Protein 7RB4 (pdb70)

Structure (mmCIF, N/CA/C/O backbone):
data_7RB4
#
_entry.id   7RB4
#
_cell.length_a   77.653
_cell.length_b   82.456
_cell.length_c   91.815
_cell.angle_alpha   90.000
_cell.angle_beta   90.000
_cell.angle_gamma   90.000
#
_symmetry.space_group_name_H-M   'P 21 21 21'
#
loop_
_entity.id
_entity.type
_entity.pdbx_description
1 polymer 'Diphtheria toxin, C domain'
2 non-polymer 'IODIDE ION'
3 water water
#
loop_
_atom_site.group_PDB
_atom_site.id
_atom_site.type_symbol
_atom_site.label_atom_id
_atom_site.label_alt_id
_atom_site.label_comp_id
_atom_site.label_asym_id
_atom_site.label_entity_id
_atom_site.label_seq_id
_atom_site.pdbx_PDB_ins_code
_atom_site.Cartn_x
_atom_site.Cartn_y
_atom_site.Cartn_z
_atom_site.occupancy
_atom_site.B_iso_or_equiv
_atom_site.auth_seq_id
_atom_site.auth_comp_id
_atom_site.auth_asym_id
_atom_site.auth_atom_id
_atom_site.pdbx_PDB_model_num
ATOM 1 N N . ASN A 1 4 ? 30.72750 -1.49742 58.62842 1.000 87.03942 4 ASN A N 1
ATOM 2 C CA . ASN A 1 4 ? 30.19513 -1.81795 57.30865 1.000 87.14008 4 ASN A CA 1
ATOM 3 C C . ASN A 1 4 ? 29.51689 -0.60097 56.69027 1.000 86.59923 4 ASN A C 1
ATOM 4 O O . ASN A 1 4 ? 30.02296 -0.01612 55.73184 1.000 86.90349 4 ASN A O 1
ATOM 6 N N . GLU A 1 5 ? 28.36455 -0.22819 57.24117 1.000 71.43860 5 GLU A N 1
ATOM 7 C CA . GLU A 1 5 ? 27.67185 0.97393 56.79724 1.000 70.79839 5 GLU A CA 1
ATOM 8 C C . GLU A 1 5 ? 28.49164 2.19838 57.18731 1.000 69.59587 5 GLU A C 1
ATOM 9 O O . GLU A 1 5 ? 28.77936 2.40841 58.37057 1.000 69.86745 5 GLU A O 1
ATOM 15 N N . SER A 1 6 ? 28.87130 3.00551 56.19635 1.000 49.04115 6 SER A N 1
ATOM 16 C CA . SER A 1 6 ? 29.74753 4.14796 56.43581 1.000 47.74544 6 SER A CA 1
ATOM 17 C C . SER A 1 6 ? 29.04554 5.23941 57.23627 1.000 46.54321 6 SER A C 1
ATOM 18 O O . SER A 1 6 ? 28.86057 6.35830 56.74590 1.000 45.72109 6 SER A O 1
ATOM 21 N N . ILE A 1 7 ? 28.65716 4.92150 58.46990 1.000 36.50255 7 ILE A N 1
ATOM 22 C CA . ILE A 1 7 ? 28.00668 5.85979 59.37616 1.000 35.45218 7 ILE A CA 1
ATOM 23 C C . ILE A 1 7 ? 28.68577 5.74951 60.73336 1.000 35.53472 7 ILE A C 1
ATOM 24 O O . ILE A 1 7 ? 28.84588 4.64393 61.26275 1.000 36.04806 7 ILE A O 1
ATOM 29 N N . VAL A 1 8 ? 29.08763 6.88598 61.29109 1.000 41.02271 8 VAL A N 1
ATOM 30 C CA . VAL A 1 8 ? 29.70670 6.92597 62.61132 1.000 41.18962 8 VAL A CA 1
ATOM 31 C C . VAL A 1 8 ? 28.61531 7.17790 63.64349 1.000 41.04621 8 VAL A C 1
ATOM 32 O O . VAL A 1 8 ? 27.87566 8.16293 63.54989 1.000 40.21671 8 VAL A O 1
ATOM 36 N N . VAL A 1 9 ? 28.51676 6.28917 64.62865 1.000 43.30495 9 VAL A N 1
ATOM 37 C CA . VAL A 1 9 ? 27.47512 6.33599 65.64700 1.000 43.21425 9 VAL A CA 1
ATOM 38 C C . VAL A 1 9 ? 28.13403 6.52927 67.00542 1.000 43.36638 9 VAL A C 1
ATOM 39 O O . VAL A 1 9 ? 29.07728 5.80860 67.35191 1.000 43.78625 9 VAL A O 1
ATOM 43 N N . GLU A 1 10 ? 27.63337 7.49426 67.77389 1.000 46.09967 10 GLU A N 1
ATOM 44 C CA . GLU A 1 10 ? 28.18213 7.79999 69.08790 1.000 46.32678 10 GLU A CA 1
ATOM 45 C C . GLU A 1 10 ? 27.04968 8.05775 70.06875 1.000 45.57025 10 GLU A C 1
ATOM 46 O O . GLU A 1 10 ? 26.12617 8.82012 69.76800 1.000 44.82103 10 GLU A O 1
ATOM 52 N N . ILE A 1 11 ? 27.12470 7.42254 71.23468 1.000 34.52678 11 ILE A N 1
ATOM 53 C CA . ILE A 1 11 ? 26.20597 7.71718 72.32901 1.000 34.45432 11 ILE A CA 1
ATOM 54 C C . ILE A 1 11 ? 26.72396 8.93729 73.07780 1.000 34.15522 11 ILE A C 1
ATOM 55 O O . ILE A 1 11 ? 27.87722 8.96372 73.52385 1.000 34.19380 11 ILE A O 1
ATOM 60 N N . VAL A 1 12 ? 25.87637 9.95299 73.21358 1.000 34.43740 12 VAL A N 1
ATOM 61 C CA . VAL A 1 12 ? 26.26405 11.24324 73.77207 1.000 34.22973 12 VAL A CA 1
ATOM 62 C C . VAL A 1 12 ? 25.62076 11.40145 75.14204 1.000 34.68726 12 VAL A C 1
ATOM 63 O O . VAL A 1 12 ? 24.42154 11.14560 75.30622 1.000 34.72450 12 VAL A O 1
ATOM 67 N N . LYS A 1 13 ? 26.41799 11.81894 76.12270 1.000 37.18946 13 LYS A N 1
ATOM 68 C CA . LYS A 1 13 ? 25.91758 12.20998 77.43392 1.000 37.53519 13 LYS A CA 1
ATOM 69 C C . LYS A 1 13 ? 25.82538 13.73002 77.47542 1.000 37.41955 13 LYS A C 1
ATOM 70 O O . LYS A 1 13 ? 26.84578 14.42048 77.37895 1.000 37.31331 13 LYS A O 1
ATOM 76 N N . LEU A 1 14 ? 24.60853 14.24626 77.60851 1.000 41.83108 14 LEU A N 1
ATOM 77 C CA . LEU A 1 14 ? 24.39730 15.68413 77.57960 1.000 41.67515 14 LEU A CA 1
ATOM 78 C C . LEU A 1 14 ? 24.73707 16.31577 78.92302 1.000 42.60605 14 LEU A C 1
ATOM 79 O O . LEU A 1 14 ? 24.58026 15.70351 79.98357 1.000 43.18854 14 LEU A O 1
ATOM 84 N N . LYS A 1 15 ? 25.21729 17.55613 78.86393 1.000 59.57570 15 LYS A N 1
ATOM 85 C CA . LYS A 1 15 ? 25.38816 18.38322 80.05014 1.000 60.31973 15 LYS A CA 1
ATOM 86 C C . LYS A 1 15 ? 24.27541 19.40554 80.20940 1.000 60.12725 15 LYS A C 1
ATOM 87 O O . LYS A 1 15 ? 23.96560 19.80334 81.33689 1.000 60.49948 15 LYS A O 1
ATOM 93 N N . ASN A 1 16 ? 23.66845 19.82916 79.10468 1.000 54.56520 16 ASN A N 1
ATOM 94 C CA . ASN A 1 16 ? 22.52902 20.73538 79.11025 1.000 54.18400 16 ASN A CA 1
ATOM 95 C C . ASN A 1 16 ? 21.35193 20.00669 78.48049 1.000 53.25321 16 ASN A C 1
ATOM 96 O O . ASN A 1 16 ? 21.39519 19.66330 77.29467 1.000 53.16293 16 ASN A O 1
ATOM 101 N N . PHE A 1 17 ? 20.31085 19.76305 79.27069 1.000 30.63401 17 PHE A N 1
ATOM 102 C CA . PHE A 1 17 ? 19.13656 19.04977 78.78902 1.000 30.24033 17 PHE A CA 1
ATOM 103 C C . PHE A 1 17 ? 18.02868 19.97555 78.30734 1.000 29.36465 17 PHE A C 1
ATOM 104 O O . PHE A 1 17 ? 16.99787 19.48832 77.83239 1.000 28.91834 17 PHE A O 1
ATOM 112 N N . HIS A 1 18 ? 18.21213 21.28839 78.41122 1.000 28.37418 18 HIS A N 1
ATOM 113 C CA . HIS A 1 18 ? 17.23787 22.24770 77.90830 1.000 28.43209 18 HIS A CA 1
ATOM 114 C C . HIS A 1 18 ? 17.59526 22.62512 76.47554 1.000 28.12014 18 HIS A C 1
ATOM 115 O O . HIS A 1 18 ? 18.70193 23.10884 76.21274 1.000 27.85819 18 HIS A O 1
ATOM 122 N N . VAL A 1 19 ? 16.66228 22.39592 75.55258 1.000 22.55963 19 VAL A N 1
ATOM 123 C CA . VAL A 1 19 ? 16.83153 22.79862 74.16074 1.000 21.92638 19 VAL A CA 1
ATOM 124 C C . VAL A 1 19 ? 15.67525 23.71713 73.78842 1.000 21.72871 19 VAL A C 1
ATOM 125 O O . VAL A 1 19 ? 14.79181 23.97855 74.61241 1.000 21.65513 19 VAL A O 1
ATOM 129 N N . TYR A 1 20 ? 15.66755 24.21487 72.55285 1.000 23.85912 20 TYR A N 1
ATOM 130 C CA . TYR A 1 20 ? 14.77093 25.29426 72.16766 1.000 23.80514 20 TYR A CA 1
ATOM 131 C C . TYR A 1 20 ? 13.99394 24.92624 70.91156 1.000 23.96824 20 TYR A C 1
ATOM 132 O O . TYR A 1 20 ? 14.47571 24.18025 70.05495 1.000 23.98445 20 TYR A O 1
ATOM 141 N N . ARG A 1 21 ? 12.78214 25.46935 70.80983 1.000 31.42380 21 ARG A N 1
ATOM 142 C CA . ARG A 1 21 ? 11.84339 25.09482 69.75927 1.000 31.62415 21 ARG A CA 1
ATOM 143 C C . ARG A 1 21 ? 11.07722 26.32890 69.30884 1.000 30.99437 21 ARG A C 1
ATOM 144 O O . ARG A 1 21 ? 10.35059 26.93314 70.10308 1.000 31.30160 21 ARG A O 1
ATOM 152 N N . GLY A 1 22 ? 11.24064 26.70041 68.03980 1.000 25.45197 22 GLY A N 1
ATOM 153 C CA . GLY A 1 22 ? 10.46985 27.78396 67.45697 1.000 25.38920 22 GLY A CA 1
ATOM 154 C C . GLY A 1 22 ? 9.23645 27.22465 66.77913 1.000 25.85406 22 GLY A C 1
ATOM 155 O O . GLY A 1 22 ? 9.31197 26.21884 66.06915 1.000 26.11611 22 GLY A O 1
ATOM 156 N N . VAL A 1 23 ? 8.09515 27.86996 67.01293 1.000 24.89957 23 VAL A N 1
ATOM 157 C CA . VAL A 1 23 ? 6.81712 27.36766 66.52931 1.000 25.64710 23 VAL A CA 1
ATOM 158 C C . VAL A 1 23 ? 6.11283 28.45060 65.72342 1.000 25.31235 23 VAL A C 1
ATOM 159 O O . VAL A 1 23 ? 6.27635 29.65040 65.97077 1.000 24.56690 23 VAL A O 1
ATOM 163 N N . SER A 1 24 ? 5.32500 28.01100 64.74770 1.000 25.78936 24 SER A N 1
ATOM 164 C CA . SER A 1 24 ? 4.51371 28.89750 63.92993 1.000 25.97883 24 SER A CA 1
ATOM 165 C C . SER A 1 24 ? 3.30862 29.37843 64.73200 1.000 26.50930 24 SER A C 1
ATOM 166 O O . SER A 1 24 ? 3.01842 28.85429 65.80955 1.000 26.42188 24 SER A O 1
ATOM 169 N N . PRO A 1 25 ? 2.58983 30.39653 64.23910 1.000 26.52631 25 PRO A N 1
ATOM 170 C CA . PRO A 1 25 ? 1.41226 30.88102 64.98156 1.000 26.95367 25 PRO A CA 1
ATOM 171 C C . PRO A 1 25 ? 0.39698 29.80392 65.33263 1.000 27.67510 25 PRO A C 1
ATOM 172 O O . PRO A 1 25 ? -0.15038 29.82699 66.44160 1.000 27.79308 25 PRO A O 1
ATOM 176 N N . ILE A 1 26 ? 0.12909 28.85458 64.43216 1.000 32.24443 26 ILE A N 1
ATOM 177 C CA . ILE A 1 26 ? -0.89416 27.85717 64.72515 1.000 33.16218 26 ILE A CA 1
ATOM 178 C C . ILE A 1 26 ? -0.40958 26.82481 65.73578 1.000 33.16023 26 ILE A C 1
ATOM 179 O O . ILE A 1 26 ? -1.22938 26.11963 66.33489 1.000 33.89759 26 ILE A O 1
ATOM 184 N N . GLY A 1 27 ? 0.89886 26.71057 65.94173 1.000 34.75374 27 GLY A N 1
ATOM 185 C CA . GLY A 1 27 ? 1.44567 25.75327 66.87707 1.000 35.03104 27 GLY A CA 1
ATOM 186 C C . GLY A 1 27 ? 1.64224 26.25950 68.28570 1.000 35.24518 27 GLY A C 1
ATOM 187 O O . GLY A 1 27 ? 2.03307 25.48246 69.16295 1.000 35.44481 27 GLY A O 1
ATOM 188 N N . VAL A 1 28 ? 1.38081 27.54597 68.53283 1.000 29.28689 28 VAL A N 1
ATOM 189 C CA . VAL A 1 28 ? 1.58282 28.11521 69.86227 1.000 29.46149 28 VAL A CA 1
ATOM 190 C C . VAL A 1 28 ? 0.68244 27.43885 70.88611 1.000 30.88835 28 VAL A C 1
ATOM 191 O O . VAL A 1 28 ? 1.06925 27.26614 72.04899 1.000 31.20222 28 VAL A O 1
ATOM 195 N N . LYS A 1 29 ? -0.51820 27.02707 70.47287 1.000 43.37379 29 LYS A N 1
ATOM 196 C CA . LYS A 1 29 ? -1.46168 26.41146 71.39851 1.000 44.08685 29 LYS A CA 1
ATOM 197 C C . LYS A 1 29 ? -0.97501 25.06485 71.91776 1.000 44.01055 29 LYS A C 1
ATOM 198 O O . LYS A 1 29 ? -1.41778 24.62992 72.98613 1.000 44.81403 29 LYS A O 1
ATOM 204 N N . ASP A 1 30 ? -0.07408 24.39935 71.19477 1.000 34.19134 30 ASP A N 1
ATOM 205 C CA . ASP A 1 30 ? 0.39763 23.07843 71.59005 1.000 34.66577 30 ASP A CA 1
ATOM 206 C C . ASP A 1 30 ? 1.45902 23.11970 72.68108 1.000 34.70186 30 ASP A C 1
ATOM 207 O O . ASP A 1 30 ? 1.80754 22.06307 73.21917 1.000 34.93659 30 ASP A O 1
ATOM 212 N N . TYR A 1 31 ? 1.97972 24.29707 73.01730 1.000 33.16315 31 TYR A N 1
ATOM 213 C CA . TYR A 1 31 ? 3.08948 24.43567 73.95860 1.000 32.85147 31 TYR A CA 1
ATOM 214 C C . TYR A 1 31 ? 2.61770 25.26990 75.14506 1.000 33.36068 31 TYR A C 1
ATOM 215 O O . TYR A 1 31 ? 2.49878 26.49566 75.04659 1.000 33.07590 31 TYR A O 1
ATOM 224 N N . GLN A 1 32 ? 2.34548 24.59955 76.26150 1.000 36.38618 32 GLN A N 1
ATOM 225 C CA . GLN A 1 32 ? 1.97012 25.24808 77.50976 1.000 37.19749 32 GLN A CA 1
ATOM 226 C C . GLN A 1 32 ? 3.03081 24.94061 78.55610 1.000 37.12170 32 GLN A C 1
ATOM 227 O O . GLN A 1 32 ? 3.38525 23.77419 78.75923 1.000 37.10652 32 GLN A O 1
ATOM 229 N N . VAL A 1 33 ? 3.54021 25.98806 79.20982 1.000 34.70549 33 VAL A N 1
ATOM 230 C CA . VAL A 1 33 ? 4.58336 25.80766 80.21243 1.000 34.98350 33 VAL A CA 1
ATOM 231 C C . VAL A 1 33 ? 4.04346 24.97464 81.36429 1.000 35.53434 33 VAL A C 1
ATOM 232 O O . VAL A 1 33 ? 2.95904 25.24384 81.89597 1.000 35.84571 33 VAL A O 1
ATOM 236 N N . GLY A 1 34 ? 4.80083 23.95198 81.75414 1.000 49.68277 34 GLY A N 1
ATOM 237 C CA . GLY A 1 34 ? 4.38413 23.04759 82.80194 1.000 50.90529 34 GLY A CA 1
ATOM 238 C C . GLY A 1 34 ? 3.55712 21.87053 82.33754 1.000 51.50903 34 GLY A C 1
ATOM 239 O O . GLY A 1 34 ? 3.08682 21.09492 83.17985 1.000 52.42191 34 GLY A O 1
ATOM 240 N N . GLN A 1 35 ? 3.36173 21.71143 81.03205 1.000 44.73207 35 GLN A N 1
ATOM 241 C CA . GLN A 1 35 ? 2.59438 20.60933 80.47766 1.000 45.14821 35 GLN A CA 1
ATOM 242 C C . GLN A 1 35 ? 3.46691 19.77799 79.54839 1.000 44.69162 35 GLN A C 1
ATOM 243 O O . GLN A 1 35 ? 4.51934 20.22241 79.08103 1.000 43.71353 35 GLN A O 1
ATOM 249 N N . LYS A 1 36 ? 3.01727 18.55364 79.29352 1.000 55.25113 36 LYS A N 1
ATOM 250 C CA . LYS A 1 36 ? 3.67046 17.71810 78.30046 1.000 54.82564 36 LYS A CA 1
ATOM 251 C C . LYS A 1 36 ? 3.39370 18.25999 76.90268 1.000 54.27454 36 LYS A C 1
ATOM 252 O O . LYS A 1 36 ? 2.38914 18.93497 76.65937 1.000 54.27471 36 LYS A O 1
ATOM 254 N N . ILE A 1 37 ? 4.30698 17.96550 75.97827 1.000 44.53491 37 ILE A N 1
ATOM 255 C CA . ILE A 1 37 ? 4.17690 18.47194 74.61954 1.000 43.90645 37 ILE A CA 1
ATOM 256 C C . ILE A 1 37 ? 3.01792 17.77561 73.92046 1.000 43.95510 37 ILE A C 1
ATOM 257 O O . ILE A 1 37 ? 2.81299 16.56270 74.06673 1.000 44.75194 37 ILE A O 1
ATOM 262 N N . VAL A 1 38 ? 2.24023 18.54780 73.16825 1.000 30.34822 38 VAL A N 1
ATOM 263 C CA . VAL A 1 38 ? 1.12515 18.02599 72.38961 1.000 30.39175 38 VAL A CA 1
ATOM 264 C C . VAL A 1 38 ? 1.57390 17.87473 70.94462 1.000 29.61383 38 VAL A C 1
ATOM 265 O O . VAL A 1 38 ? 2.07635 18.82966 70.33824 1.000 28.33069 38 VAL A O 1
ATOM 269 N N . LYS A 1 39 ? 1.40618 16.67350 70.39781 1.000 30.57741 39 LYS A N 1
ATOM 270 C CA . LYS A 1 39 ? 1.67588 16.44038 68.98578 1.000 30.33507 39 LYS A CA 1
ATOM 271 C C . LYS A 1 39 ? 0.58709 17.09916 68.14788 1.000 30.44257 39 LYS A C 1
ATOM 272 O O . LYS A 1 39 ? -0.60341 16.83175 68.34520 1.000 31.14929 39 LYS A O 1
ATOM 278 N N . SER A 1 40 ? 0.99756 17.95879 67.21743 1.000 32.65399 40 SER A N 1
ATOM 279 C CA . SER A 1 40 ? 0.05105 18.73989 66.43091 1.000 32.63667 40 SER A CA 1
ATOM 280 C C . SER A 1 40 ? -0.91697 17.84208 65.67134 1.000 33.09948 40 SER A C 1
ATOM 281 O O . SER A 1 40 ? -0.50598 16.90860 64.97600 1.000 33.21603 40 SER A O 1
ATOM 284 N N . THR A 1 41 ? -2.20921 18.13011 65.81148 1.000 30.17186 41 THR A N 1
ATOM 285 C CA . THR A 1 41 ? -3.25131 17.48454 65.02654 1.000 30.49958 41 THR A CA 1
ATOM 286 C C . THR A 1 41 ? -3.76666 18.37257 63.90410 1.000 30.15593 41 THR A C 1
ATOM 287 O O . THR A 1 41 ? -4.65813 17.95437 63.15825 1.000 30.64729 41 THR A O 1
ATOM 291 N N . SER A 1 42 ? -3.22927 19.58099 63.76861 1.000 31.55339 42 SER A N 1
ATOM 292 C CA . SER A 1 42 ? -3.68793 20.51588 62.75487 1.000 31.43334 42 SER A CA 1
ATOM 293 C C . SER A 1 42 ? -3.13377 20.14553 61.38343 1.000 31.19002 42 SER A C 1
ATOM 294 O O . SER A 1 42 ? -2.03367 19.59862 61.25787 1.000 30.69506 42 SER A O 1
ATOM 297 N N . THR A 1 43 ? -3.91499 20.45139 60.34868 1.000 32.22677 43 THR A N 1
ATOM 298 C CA . THR A 1 43 ? -3.53449 20.20034 58.96677 1.000 32.02727 43 THR A CA 1
ATOM 299 C C . THR A 1 43 ? -3.80946 21.44280 58.13208 1.000 31.74327 43 THR A C 1
ATOM 300 O O . THR A 1 43 ? -4.67437 22.25590 58.46899 1.000 31.80107 43 THR A O 1
ATOM 304 N N . ASP A 1 44 ? -3.06793 21.58476 57.03613 1.000 32.56243 44 ASP A N 1
AT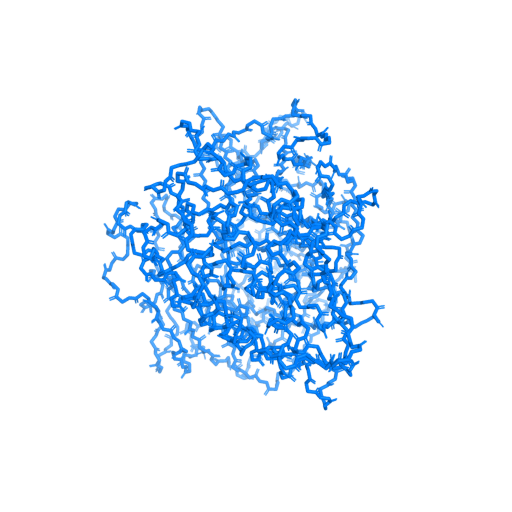OM 305 C CA . ASP A 1 44 ? -3.24628 22.73157 56.15541 1.000 32.61190 44 ASP A CA 1
ATOM 306 C C . ASP A 1 44 ? -4.40145 22.45836 55.18998 1.000 33.09788 44 ASP A C 1
ATOM 307 O O . ASP A 1 44 ? -5.16645 21.50238 55.34812 1.000 33.38529 44 ASP A O 1
ATOM 312 N N . GLU A 1 45 ? -4.53168 23.30378 54.16531 1.000 40.58470 45 GLU A N 1
ATOM 313 C CA . GLU A 1 45 ? -5.65598 23.18902 53.24184 1.000 41.44305 45 GLU A CA 1
ATOM 314 C C . GLU A 1 45 ? -5.58474 21.91637 52.40386 1.000 41.27594 45 GLU A C 1
ATOM 315 O O . GLU A 1 45 ? -6.62461 21.40224 51.97793 1.000 41.44313 45 GLU A O 1
ATOM 321 N N . HIS A 1 46 ? -4.38357 21.39395 52.16020 1.000 33.24423 46 HIS A N 1
ATOM 322 C CA . HIS A 1 46 ? -4.20751 20.17593 51.37968 1.000 33.48786 46 HIS A CA 1
ATOM 323 C C . HIS A 1 46 ? -4.34685 18.90949 52.21379 1.000 33.59488 46 HIS A C 1
ATOM 324 O O . HIS A 1 46 ? -4.32195 17.80987 51.65119 1.000 33.57922 46 HIS A O 1
ATOM 331 N N . GLY A 1 47 ? -4.49264 19.03424 53.53115 1.000 29.59110 47 GLY A N 1
ATOM 332 C CA . GLY A 1 47 ? -4.47847 17.89264 54.41763 1.000 29.94641 47 GLY A CA 1
ATOM 333 C C . GLY A 1 47 ? -3.11686 17.53827 54.97291 1.000 29.48270 47 GLY A C 1
ATOM 334 O O . GLY A 1 47 ? -3.01239 16.57659 55.74575 1.000 29.70586 47 GLY A O 1
ATOM 335 N N . ASN A 1 48 ? -2.07403 18.27981 54.60594 1.000 33.03876 48 ASN A N 1
ATOM 336 C CA . ASN A 1 48 ? -0.73821 18.00018 55.10838 1.000 32.67938 48 ASN A CA 1
ATOM 337 C C . ASN A 1 48 ? -0.61778 18.44428 56.56363 1.000 32.69562 48 ASN A C 1
ATOM 338 O O . ASN A 1 48 ? -1.20704 19.45606 56.95693 1.000 32.04775 48 ASN A O 1
ATOM 343 N N . PRO A 1 49 ? 0.13824 17.71718 57.38162 1.000 28.40295 49 PRO A N 1
ATOM 344 C CA . PRO A 1 49 ? 0.32238 18.13474 58.77323 1.000 28.05389 49 PRO A CA 1
ATOM 345 C C . PRO A 1 49 ? 1.21022 19.36418 58.86551 1.000 27.53906 49 PRO A C 1
ATOM 346 O O . PRO A 1 49 ? 2.08071 19.60115 58.02414 1.000 27.07068 49 PRO A O 1
ATOM 350 N N . VAL A 1 50 ? 0.97655 20.15534 59.90641 1.000 34.08852 50 VAL A N 1
ATOM 351 C CA . VAL A 1 50 ? 1.77135 21.34373 60.18537 1.000 33.78516 50 VAL A CA 1
ATOM 352 C C . VAL A 1 50 ? 2.38320 21.18034 61.56908 1.000 33.76164 50 VAL A C 1
ATOM 353 O O . VAL A 1 50 ? 1.66001 21.03033 62.56196 1.000 34.10728 50 VAL A O 1
ATOM 357 N N . GLY A 1 51 ? 3.71106 21.18622 61.63050 1.000 28.19442 51 GLY A N 1
ATOM 358 C CA . GLY A 1 51 ? 4.41440 21.07215 62.88906 1.000 28.05728 51 GLY A CA 1
ATOM 359 C C . GLY A 1 51 ? 4.87239 19.68056 63.26297 1.000 28.44291 51 GLY A C 1
ATOM 360 O O . GLY A 1 51 ? 5.36136 19.49296 64.38317 1.000 28.87541 51 GLY A O 1
ATOM 361 N N . LEU A 1 52 ? 4.73816 18.70019 62.37071 1.000 20.55610 52 LEU A N 1
ATOM 362 C CA . LEU A 1 52 ? 5.16554 17.33854 62.66809 1.000 21.02861 52 LEU A CA 1
ATOM 363 C C . LEU A 1 52 ? 6.60274 17.05356 62.24733 1.000 20.53230 52 LEU A C 1
ATOM 364 O O . LEU A 1 52 ? 7.05573 15.91304 62.38498 1.000 21.18888 52 LEU A O 1
ATOM 369 N N . GLY A 1 53 ? 7.32901 18.05170 61.74329 1.000 19.15763 53 GLY A N 1
ATOM 370 C CA . GLY A 1 53 ? 8.73845 17.92169 61.44935 1.000 18.39999 53 GLY A CA 1
ATOM 371 C C . GLY A 1 53 ? 9.06446 17.51245 60.02734 1.000 18.95693 53 GLY A C 1
ATOM 372 O O . GLY A 1 53 ? 10.14612 17.84539 59.53035 1.000 18.46365 53 GLY A O 1
ATOM 373 N N . ASN A 1 54 ? 8.16107 16.79721 59.36260 1.000 18.17490 54 ASN A N 1
ATOM 374 C CA . ASN A 1 54 ? 8.38238 16.35568 57.99248 1.000 17.97667 54 ASN A CA 1
ATOM 375 C C . ASN A 1 54 ? 7.05983 15.85373 57.43687 1.000 18.67016 54 ASN A C 1
ATOM 376 O O . ASN A 1 54 ? 6.15440 15.48451 58.18872 1.000 19.56076 54 ASN A O 1
ATOM 381 N N . TYR A 1 55 ? 6.95278 15.85953 56.10793 1.000 22.54371 55 TYR A N 1
ATOM 382 C CA . TYR A 1 55 ? 5.82744 15.20138 55.45818 1.000 22.87129 55 TYR A CA 1
ATOM 383 C C . TYR A 1 55 ? 6.05235 13.70211 55.32062 1.000 23.67608 55 TYR A C 1
ATOM 384 O O . TYR A 1 55 ? 5.08740 12.95571 55.12575 1.000 24.80796 55 TYR A O 1
ATOM 393 N N . ASP A 1 56 ? 7.30234 13.25405 55.42656 1.000 21.18262 56 ASP A N 1
ATOM 394 C CA . ASP A 1 56 ? 7.63250 11.83537 55.41139 1.000 22.56072 56 ASP A CA 1
ATOM 395 C C . ASP A 1 56 ? 7.50623 11.28137 56.82377 1.000 22.93309 56 ASP A C 1
ATOM 396 O O . ASP A 1 56 ? 8.24486 11.72294 57.71372 1.000 22.98086 56 ASP A O 1
ATOM 401 N N . PRO A 1 57 ? 6.60386 10.32797 57.07734 1.000 19.86995 57 PRO A N 1
ATOM 402 C CA . PRO A 1 57 ? 6.45007 9.81641 58.45124 1.000 20.37391 57 PRO A CA 1
ATOM 403 C C . PRO A 1 57 ? 7.71853 9.20206 59.01758 1.000 21.04358 57 PRO A C 1
ATOM 404 O O . PRO A 1 57 ? 7.88322 9.17062 60.24352 1.000 21.23863 57 PRO A O 1
ATOM 408 N N . HIS A 1 58 ? 8.62108 8.71111 58.16293 1.000 26.23792 58 HIS A N 1
ATOM 409 C CA . HIS A 1 58 ? 9.88155 8.16183 58.65207 1.000 27.37868 58 HIS A CA 1
ATOM 410 C C . HIS A 1 58 ? 10.69716 9.20366 59.40409 1.000 27.08594 58 HIS A C 1
ATOM 411 O O . HIS A 1 58 ? 11.44649 8.85892 60.32507 1.000 27.10740 58 HIS A O 1
ATOM 418 N N . TRP A 1 59 ? 10.56665 10.47539 59.03177 1.000 22.97968 59 TRP A N 1
ATOM 419 C CA . TRP A 1 59 ? 11.37070 11.54425 59.60558 1.000 21.41382 59 TRP A CA 1
ATOM 420 C C . TRP A 1 59 ? 10.54898 12.52383 60.43042 1.000 20.61934 59 TRP A C 1
ATOM 421 O O . TRP A 1 59 ? 11.04425 13.60488 60.76376 1.000 20.22011 59 TRP A O 1
ATOM 432 N N . GLN A 1 60 ? 9.31336 12.17641 60.77312 1.000 21.75233 60 GLN A N 1
ATOM 433 C CA . GLN A 1 60 ? 8.49719 13.05249 61.59772 1.000 21.66858 60 GLN A CA 1
ATOM 434 C C . GLN A 1 60 ? 8.95534 12.99707 63.04879 1.000 22.11858 60 GLN A C 1
ATOM 435 O O . GLN A 1 60 ? 9.35476 11.94377 63.55358 1.000 22.63864 60 GLN A O 1
ATOM 441 N N . GLY A 1 61 ? 8.90453 14.14386 63.71127 1.000 21.59053 61 GLY A N 1
ATOM 442 C CA . GLY A 1 61 ? 9.34434 14.23751 65.08672 1.000 21.19114 61 GLY A CA 1
ATOM 443 C C . GLY A 1 61 ? 9.40254 15.68566 65.51531 1.000 20.24795 61 GLY A C 1
ATOM 444 O O . GLY A 1 61 ? 9.13647 16.60356 64.73489 1.000 20.06210 61 GLY A O 1
ATOM 445 N N . LEU A 1 62 ? 9.74859 15.87249 66.78392 1.000 19.50400 62 LEU A N 1
ATOM 446 C CA . LEU A 1 62 ? 9.94283 17.20307 67.34680 1.000 19.06483 62 LEU A CA 1
ATOM 447 C C . LEU A 1 62 ? 11.39091 17.61353 67.10829 1.000 18.65990 62 LEU A C 1
ATOM 448 O O . LEU A 1 62 ? 12.30579 17.10221 67.76210 1.000 18.33736 62 LEU A O 1
ATOM 453 N N . TYR A 1 63 ? 11.59802 18.52412 66.16161 1.000 21.32874 63 TYR A N 1
ATOM 454 C CA . TYR A 1 63 ? 12.92817 19.01679 65.83162 1.000 20.66803 63 TYR A CA 1
ATOM 455 C C . TYR A 1 63 ? 13.25481 20.20099 66.73225 1.000 20.42211 63 TYR A C 1
ATOM 456 O O . TYR A 1 63 ? 12.53750 21.20748 66.72861 1.000 19.97249 63 TYR A O 1
ATOM 465 N N . ALA A 1 64 ? 14.32855 20.07557 67.50627 1.000 22.44590 64 ALA A N 1
ATOM 466 C CA . ALA A 1 64 ? 14.74241 21.10367 68.44600 1.000 22.24369 64 ALA A CA 1
ATOM 467 C C . ALA A 1 64 ? 16.17966 21.51738 68.16659 1.000 21.84996 64 ALA A C 1
ATOM 468 O O . ALA A 1 64 ? 17.01361 20.70029 67.76447 1.000 21.88654 64 ALA A O 1
ATOM 470 N N . ALA A 1 65 ? 16.45829 22.79731 68.38268 1.000 18.99081 65 ALA A N 1
ATOM 471 C CA . ALA A 1 65 ? 17.79081 23.35133 68.21088 1.000 18.89078 65 ALA A CA 1
ATOM 472 C C . ALA A 1 65 ? 18.48602 23.46673 69.56068 1.000 19.59381 65 ALA A C 1
ATOM 473 O O . ALA A 1 65 ? 17.85051 23.71971 70.58768 1.000 19.88426 65 ALA A O 1
ATOM 475 N N . GLU A 1 66 ? 19.80546 23.26864 69.55085 1.000 32.12343 66 GLU A N 1
ATOM 476 C CA . GLU A 1 66 ? 20.57224 23.42412 70.78117 1.000 32.86666 66 GLU A CA 1
ATOM 477 C C . GLU A 1 66 ? 20.64529 24.88594 71.20147 1.000 32.43027 66 GLU A C 1
ATOM 478 O O . GLU A 1 66 ? 20.59924 25.19717 72.39696 1.000 32.39624 66 GLU A O 1
ATOM 484 N N . HIS A 1 67 ? 20.75066 25.79428 70.23724 1.000 26.07648 67 HIS A N 1
ATOM 485 C CA . HIS A 1 67 ? 20.91650 27.21264 70.51633 1.000 26.48991 67 HIS A CA 1
ATOM 486 C C . HIS A 1 67 ? 19.59032 27.94499 70.36360 1.000 25.83632 67 HIS A C 1
ATOM 487 O O . HIS A 1 67 ? 18.82145 27.67840 69.43448 1.000 25.20054 67 HIS A O 1
ATOM 494 N N . LEU A 1 68 ? 19.33612 28.87599 71.28637 1.000 24.56935 68 LEU A N 1
ATOM 495 C CA . LEU A 1 68 ? 18.07843 29.61578 71.28410 1.000 24.53474 68 LEU A CA 1
ATOM 496 C C . LEU A 1 68 ? 17.89945 30.40896 69.99435 1.000 24.14527 68 LEU A C 1
ATOM 497 O O . LEU A 1 68 ? 16.80975 30.41527 69.40846 1.000 23.86479 68 LEU A O 1
ATOM 502 N N . HIS A 1 69 ? 18.95548 31.08564 69.53452 1.000 23.16449 69 HIS A N 1
ATOM 503 C CA . HIS A 1 69 ? 18.81205 31.97639 68.38826 1.000 23.06032 69 HIS A CA 1
ATOM 504 C C . HIS A 1 69 ? 18.57007 31.22123 67.08739 1.000 22.51817 69 HIS A C 1
ATOM 505 O O . HIS A 1 69 ? 18.00619 31.79529 66.14978 1.000 21.86866 69 HIS A O 1
ATOM 512 N N . HIS A 1 70 ? 18.97687 29.95347 67.00483 1.000 23.99430 70 HIS A N 1
ATOM 513 C CA . HIS A 1 70 ? 18.66224 29.16693 65.81698 1.000 23.71162 70 HIS A CA 1
ATOM 514 C C . HIS A 1 70 ? 17.18718 28.79024 65.78296 1.000 23.74457 70 HIS A C 1
ATOM 515 O O . HIS A 1 70 ? 16.55094 28.84521 64.72426 1.000 23.72304 70 HIS A O 1
ATOM 522 N N . ALA A 1 71 ? 16.62564 28.40876 66.93296 1.000 22.63157 71 ALA A N 1
ATOM 523 C CA . ALA A 1 71 ? 15.21259 28.05197 66.98707 1.000 22.41219 71 ALA A CA 1
ATOM 524 C C . ALA A 1 71 ? 14.31540 29.25606 66.73274 1.000 22.20324 71 ALA A C 1
ATOM 525 O O . ALA A 1 71 ? 13.23805 29.10940 66.14385 1.000 22.28280 71 ALA A O 1
ATOM 527 N N . ALA A 1 72 ? 14.73795 30.44697 67.16667 1.000 21.89519 72 ALA A N 1
ATOM 528 C CA . ALA A 1 72 ? 13.92483 31.64245 66.96707 1.000 22.22156 72 ALA A CA 1
ATOM 529 C C . ALA A 1 72 ? 13.72198 31.94805 65.48950 1.000 22.22901 72 ALA A C 1
ATOM 530 O O . ALA A 1 72 ? 12.72924 32.58554 65.11945 1.000 22.23020 72 ALA A O 1
ATOM 532 N N . SER A 1 73 ? 14.64299 31.50168 64.63160 1.000 26.04113 73 SER A N 1
ATOM 533 C CA . SER A 1 73 ? 14.50265 31.73485 63.19991 1.000 25.90989 73 SER A CA 1
ATOM 534 C C . SER A 1 73 ? 13.42142 30.86519 62.57209 1.000 26.11766 73 SER A C 1
ATOM 535 O O . SER A 1 73 ? 12.94446 31.18953 61.48018 1.000 25.77519 73 SER A O 1
ATOM 538 N N . TYR A 1 74 ? 13.02811 29.77406 63.23052 1.000 41.33334 74 TYR A N 1
ATOM 539 C CA . TYR A 1 74 ? 12.00002 28.87633 62.71861 1.000 41.97632 74 TYR A CA 1
ATOM 540 C C . TYR A 1 74 ? 10.58574 29.30495 63.08354 1.000 41.71925 74 TYR A C 1
ATOM 541 O O . TYR A 1 74 ? 9.62798 28.73717 62.54859 1.000 42.14074 74 TYR A O 1
ATOM 550 N N . ALA A 1 75 ? 10.42816 30.28060 63.97394 1.000 27.28831 75 ALA A N 1
ATOM 551 C CA . ALA A 1 75 ? 9.12737 30.57936 64.57142 1.000 27.40970 75 ALA A CA 1
ATOM 552 C C . ALA A 1 75 ? 8.33321 31.56798 63.71551 1.000 27.51153 75 ALA A C 1
ATOM 553 O O . ALA A 1 75 ? 7.95931 32.65394 64.15407 1.000 28.01601 75 ALA A O 1
ATOM 555 N N . VAL A 1 76 ? 8.06777 31.16654 62.47231 1.000 22.46670 76 VAL A N 1
ATOM 556 C CA . VAL A 1 76 ? 7.22035 31.93576 61.56913 1.000 22.47273 76 VAL A CA 1
ATOM 557 C C . VAL A 1 76 ? 6.30023 30.98263 60.82053 1.000 22.79601 76 VAL A C 1
ATOM 558 O O . VAL A 1 76 ? 6.61391 29.80343 60.63130 1.000 22.90105 76 VAL A O 1
ATOM 562 N N . ASP A 1 77 ? 5.14839 31.50392 60.40498 1.000 26.93832 77 ASP A N 1
ATOM 563 C CA . ASP A 1 77 ? 4.29539 30.78804 59.46708 1.000 27.27608 77 ASP A CA 1
ATOM 564 C C . ASP A 1 77 ? 4.99672 30.71146 58.11663 1.000 26.48085 77 ASP A C 1
ATOM 565 O O . ASP A 1 77 ? 5.52720 31.71369 57.62737 1.000 26.08172 77 ASP A O 1
ATOM 570 N N . ASN A 1 78 ? 5.00766 29.51694 57.51950 1.000 25.36101 78 ASN A N 1
ATOM 571 C CA . ASN A 1 78 ? 5.80218 29.29366 56.31339 1.000 25.57800 78 ASN A CA 1
ATOM 572 C C . ASN A 1 78 ? 5.36857 30.21208 55.17584 1.000 25.35888 78 ASN A C 1
ATOM 573 O O . ASN A 1 78 ? 6.20564 30.84786 54.52593 1.000 24.75171 78 ASN A O 1
ATOM 578 N N . ASN A 1 79 ? 4.06147 30.29896 54.92095 1.000 28.30160 79 ASN A N 1
ATOM 579 C CA . ASN A 1 79 ? 3.59020 31.04221 53.75575 1.000 29.04678 79 ASN A CA 1
ATOM 580 C C . ASN A 1 79 ? 3.63258 32.55099 53.97521 1.000 28.74248 79 ASN A C 1
ATOM 581 O O . ASN A 1 79 ? 3.97116 33.30148 53.05384 1.000 28.71882 79 ASN A O 1
ATOM 586 N N . SER A 1 80 ? 3.28977 33.01613 55.17612 1.000 23.99955 80 SER A N 1
ATOM 587 C CA . SER A 1 80 ? 3.11900 34.44381 55.42153 1.000 24.15088 80 SER A CA 1
ATOM 588 C C . SER A 1 80 ? 4.27406 35.08531 56.17380 1.000 23.66189 80 SER A C 1
ATOM 589 O O . SER A 1 80 ? 4.48801 36.29304 56.03332 1.000 24.00079 80 SER A O 1
ATOM 592 N N . GLY A 1 81 ? 5.01160 34.32775 56.97810 1.000 28.90518 81 GLY A N 1
ATOM 593 C CA . GLY A 1 81 ? 6.07974 34.91703 57.75802 1.000 28.82240 81 GLY A CA 1
ATOM 594 C C . GLY A 1 81 ? 5.65804 35.50876 59.08344 1.000 28.92173 81 GLY A C 1
ATOM 595 O O . GLY A 1 81 ? 6.49342 36.11462 59.76426 1.000 28.98195 81 GLY A O 1
ATOM 596 N N . VAL A 1 82 ? 4.39492 35.35822 59.47178 1.000 20.54836 82 VAL A N 1
ATOM 597 C CA . VAL A 1 82 ? 3.91585 35.85092 60.76135 1.000 20.39628 82 VAL A CA 1
ATOM 598 C C . VAL A 1 82 ? 4.66549 35.13469 61.87785 1.000 20.04799 82 VAL A C 1
ATOM 599 O O . VAL A 1 82 ? 4.60033 33.90094 61.97170 1.000 19.82656 82 VAL A O 1
ATOM 603 N N . PRO A 1 83 ? 5.38508 35.85259 62.73604 1.000 22.47317 83 PRO A N 1
ATOM 604 C CA . PRO A 1 83 ? 6.10225 35.18588 63.82704 1.000 22.51837 83 PRO A CA 1
ATOM 605 C C . PRO A 1 83 ? 5.14665 34.57315 64.83856 1.000 23.19852 83 PRO A C 1
ATOM 606 O O . PRO A 1 83 ? 4.06562 35.10037 65.11270 1.000 23.53576 83 PRO A O 1
ATOM 610 N N . GLY A 1 84 ? 5.56147 33.43533 65.39141 1.000 25.58265 84 GLY A N 1
ATOM 611 C CA . GLY A 1 84 ? 4.72977 32.70210 66.32474 1.000 26.01755 84 GLY A CA 1
ATOM 612 C C . GLY A 1 84 ? 5.20917 32.77444 67.75945 1.000 26.08845 84 GLY A C 1
ATOM 613 O O . GLY A 1 84 ? 4.86988 33.71190 68.48731 1.000 26.34610 84 GLY A O 1
ATOM 614 N N . GLY A 1 85 ? 5.99630 31.78807 68.17841 1.000 21.80258 85 GLY A N 1
ATOM 615 C CA . GLY A 1 85 ? 6.47683 31.74053 69.54536 1.000 21.88814 85 GLY A CA 1
ATOM 616 C C . GLY A 1 85 ? 7.74083 30.92189 69.65734 1.000 21.78617 85 GLY A C 1
ATOM 617 O O . GLY A 1 85 ? 8.08515 30.14203 68.76391 1.000 21.39320 85 GLY A O 1
ATOM 618 N N . LEU A 1 86 ? 8.43164 31.10719 70.77937 1.000 25.35822 86 LEU A N 1
ATOM 619 C CA . LEU A 1 86 ? 9.69538 30.43764 71.05428 1.000 25.08913 86 LEU A CA 1
ATOM 620 C C . LEU A 1 86 ? 9.63641 29.84394 72.45284 1.000 25.75596 86 LEU A C 1
ATOM 621 O O . LEU A 1 86 ? 9.22528 30.52291 73.39936 1.000 25.83489 86 LEU A O 1
ATOM 626 N N . PHE A 1 87 ? 10.04382 28.58257 72.58397 1.000 26.11438 87 PHE A N 1
ATOM 627 C CA . PHE A 1 87 ? 9.91684 27.87196 73.84772 1.000 26.75271 87 PHE A CA 1
ATOM 628 C C . PHE A 1 87 ? 11.19033 27.10552 74.16501 1.000 26.73062 87 PHE A C 1
ATOM 629 O O . PHE A 1 87 ? 11.85014 26.57400 73.26731 1.000 26.49530 87 PHE A O 1
ATOM 637 N N . LYS A 1 88 ? 11.52410 27.05526 75.45108 1.000 24.31169 88 LYS A N 1
ATOM 638 C CA . LYS A 1 88 ? 12.56245 26.17080 75.95770 1.000 24.45301 88 LYS A CA 1
ATOM 639 C C . LYS A 1 88 ? 11.90609 24.88375 76.43954 1.000 24.60507 88 LYS A C 1
ATOM 640 O O . LYS A 1 88 ? 10.88470 24.92609 77.13278 1.000 24.97321 88 LYS A O 1
ATOM 646 N N . ILE A 1 89 ? 12.47860 23.74313 76.06298 1.000 24.33503 89 ILE A N 1
ATOM 647 C CA . ILE A 1 89 ? 11.93185 22.45204 76.45627 1.000 25.29533 89 ILE A CA 1
ATOM 648 C C . ILE A 1 89 ? 13.02813 21.61816 77.10405 1.000 25.80850 89 ILE A C 1
ATOM 649 O O . ILE A 1 89 ? 14.21078 21.73596 76.76750 1.000 25.80812 89 ILE A O 1
ATOM 654 N N . LYS A 1 90 ? 12.62178 20.77269 78.04712 1.000 31.46798 90 LYS A N 1
ATOM 655 C CA . LYS A 1 90 ? 13.53238 19.93877 78.82060 1.000 32.16653 90 LYS A CA 1
ATOM 656 C C . LYS A 1 90 ? 13.47033 18.50356 78.31509 1.000 32.29327 90 LYS A C 1
ATOM 657 O O . LYS A 1 90 ? 12.38848 17.90998 78.24658 1.000 32.37665 90 LYS A O 1
ATOM 663 N N . LEU A 1 91 ? 14.63446 17.94730 77.96912 1.000 31.03692 91 LEU A N 1
ATOM 664 C CA . LEU A 1 91 ? 14.65767 16.58700 77.45680 1.000 31.15246 91 LEU A CA 1
ATOM 665 C C . LEU A 1 91 ? 14.82932 15.58468 78.59472 1.000 31.66728 91 LEU A C 1
ATOM 666 O O . LEU A 1 91 ? 15.48363 15.88186 79.59942 1.000 31.77934 91 LEU A O 1
ATOM 671 N N . PRO A 1 92 ? 14.24505 14.39469 78.46227 1.000 28.65846 92 PRO A N 1
ATOM 672 C CA . PRO A 1 92 ? 14.40006 13.38063 79.50967 1.000 29.15794 92 PRO A CA 1
ATOM 673 C C . PRO A 1 92 ? 15.83208 12.88293 79.59840 1.000 29.67674 92 PRO A C 1
ATOM 674 O O . PRO A 1 92 ? 16.54507 12.77124 78.59681 1.000 28.74610 92 PRO A O 1
ATOM 678 N N . GLU A 1 93 ? 16.24415 12.57959 80.82521 1.000 54.14824 93 GLU A N 1
ATOM 679 C CA . GLU A 1 93 ? 17.60153 12.13734 81.10426 1.000 54.89331 93 GLU A CA 1
ATOM 680 C C . GLU A 1 93 ? 17.75937 10.62325 81.06539 1.000 55.44493 93 GLU A C 1
ATOM 681 O O . GLU A 1 93 ? 18.89480 10.13671 81.03541 1.000 55.43049 93 GLU A O 1
ATOM 687 N N . ASP A 1 94 ? 16.66082 9.87135 81.05992 1.000 57.76882 94 ASP A N 1
ATOM 688 C CA . ASP A 1 94 ? 16.71491 8.41554 81.08532 1.000 58.63624 94 ASP A CA 1
ATOM 689 C C . ASP A 1 94 ? 16.81081 7.79122 79.69869 1.000 58.08222 94 ASP A C 1
ATOM 690 O O . ASP A 1 94 ? 16.86743 6.56138 79.59490 1.000 58.49706 94 ASP A O 1
ATOM 695 N N . VAL A 1 95 ? 16.82960 8.59327 78.64155 1.000 33.52781 95 VAL A N 1
ATOM 696 C CA . VAL A 1 95 ? 16.84223 8.08253 77.28519 1.000 32.70000 95 VAL A CA 1
ATOM 697 C C . VAL A 1 95 ? 18.26963 8.09583 76.75022 1.000 32.03435 95 VAL A C 1
ATOM 698 O O . VAL A 1 95 ? 19.18938 8.61747 77.37566 1.000 31.92639 95 VAL A O 1
ATOM 702 N N . ARG A 1 96 ? 18.45770 7.51162 75.57027 1.000 37.04821 96 ARG A N 1
ATOM 703 C CA . ARG A 1 96 ? 19.75846 7.44454 74.91749 1.000 36.64651 96 ARG A CA 1
ATOM 704 C C . ARG A 1 96 ? 19.81607 8.48298 73.80323 1.000 36.09615 96 ARG A C 1
ATOM 705 O O . ARG A 1 96 ? 18.96818 8.48265 72.90380 1.000 36.46534 96 ARG A O 1
ATOM 713 N N . PHE A 1 97 ? 20.81211 9.36152 73.86421 1.000 28.61576 97 PHE A N 1
ATOM 714 C CA . PHE A 1 97 ? 21.05365 10.35235 72.82386 1.000 28.01140 97 PHE A CA 1
ATOM 715 C C . PHE A 1 97 ? 22.12152 9.81208 71.88187 1.000 27.98099 97 PHE A C 1
ATOM 716 O O . PHE A 1 97 ? 23.24414 9.52343 72.31017 1.000 28.38088 97 PHE A O 1
ATOM 724 N N . VAL A 1 98 ? 21.76887 9.67139 70.60712 1.000 21.03878 98 VAL A N 1
ATOM 725 C CA . VAL A 1 98 ? 22.61522 9.01980 69.61428 1.000 21.11421 98 VAL A CA 1
ATOM 726 C C . VAL A 1 98 ? 22.91241 10.02402 68.50973 1.000 20.45182 98 VAL A C 1
ATOM 727 O O . VAL A 1 98 ? 22.01208 10.41149 67.75321 1.000 20.02551 98 VAL A O 1
ATOM 731 N N . ARG A 1 99 ? 24.17034 10.44285 68.40922 1.000 37.47794 99 ARG A N 1
ATOM 732 C CA . ARG A 1 99 ? 24.61675 11.25749 67.28945 1.000 37.54021 99 ARG A CA 1
ATOM 733 C C . ARG A 1 99 ? 25.15541 10.34915 66.19301 1.000 37.34222 99 ARG A C 1
ATOM 734 O O . ARG A 1 99 ? 25.93170 9.42837 66.46647 1.000 37.10709 99 ARG A O 1
ATOM 742 N N . TYR A 1 100 ? 24.73655 10.60338 64.95840 1.000 26.38118 100 TYR A N 1
ATOM 743 C CA . TYR A 1 100 ? 25.23847 9.87332 63.80768 1.000 26.82005 100 TYR A CA 1
ATOM 744 C C . TYR A 1 100 ? 25.80986 10.85149 62.79117 1.000 26.54339 100 TYR A C 1
ATOM 745 O O . TYR A 1 100 ? 25.45643 12.03399 62.76609 1.000 26.15227 100 TYR A O 1
ATOM 754 N N . GLU A 1 101 ? 26.70932 10.34334 61.95215 1.000 46.58277 101 GLU A N 1
ATOM 755 C CA . GLU A 1 101 ? 27.35573 11.15273 60.92640 1.000 47.00280 101 GLU A CA 1
ATOM 756 C C . GLU A 1 101 ? 27.55818 10.29587 59.68811 1.000 46.74912 101 GLU A C 1
ATOM 757 O O . GLU A 1 101 ? 28.26002 9.28162 59.74172 1.000 47.04120 101 GLU A O 1
ATOM 763 N N . ASN A 1 102 ? 26.94218 10.69987 58.58087 1.000 29.17573 102 ASN A N 1
ATOM 764 C CA . ASN A 1 102 ? 27.09668 9.97844 57.32448 1.000 29.10827 102 ASN A CA 1
ATOM 765 C C . ASN A 1 102 ? 28.48404 10.23580 56.74891 1.000 28.62499 102 ASN A C 1
ATOM 766 O O . ASN A 1 102 ? 28.85308 11.38635 56.48956 1.000 28.30307 102 ASN A O 1
ATOM 771 N N . LYS A 1 103 ? 29.25672 9.16776 56.55911 1.000 34.03846 103 LYS A N 1
ATOM 772 C CA . LYS A 1 103 ? 30.56824 9.25567 55.93147 1.000 34.54058 103 LYS A CA 1
ATOM 773 C C . LYS A 1 103 ? 30.57232 8.68895 54.51754 1.000 34.86316 103 LYS A C 1
ATOM 774 O O . LYS A 1 103 ? 31.64063 8.57045 53.90937 1.000 35.38144 103 LYS A O 1
ATOM 780 N N . ASP A 1 104 ? 29.40670 8.33532 53.98201 1.000 41.98854 104 ASP A N 1
ATOM 781 C CA . ASP A 1 104 ? 29.28401 7.88818 52.59917 1.000 42.75476 104 ASP A CA 1
ATOM 782 C C . ASP A 1 104 ? 29.06541 9.11694 51.72342 1.000 42.37810 104 ASP A C 1
ATOM 783 O O . ASP A 1 104 ? 28.01688 9.76554 51.80102 1.000 41.94394 104 ASP A O 1
ATOM 788 N N . ALA A 1 105 ? 30.05637 9.43925 50.89297 1.000 43.22416 105 ALA A N 1
ATOM 789 C CA . ALA A 1 105 ? 29.95818 10.58983 50.00550 1.000 42.72857 105 ALA A CA 1
ATOM 790 C C . ALA A 1 105 ? 29.04599 10.34461 48.81110 1.000 42.61460 105 ALA A C 1
ATOM 791 O O . ALA A 1 105 ? 28.70848 11.30127 48.10520 1.000 42.83914 105 ALA A O 1
ATOM 793 N N . ALA A 1 106 ? 28.63452 9.09881 48.57243 1.000 26.80917 106 ALA A N 1
ATOM 794 C CA . ALA A 1 106 ? 27.83528 8.76226 47.40263 1.000 26.97855 106 ALA A CA 1
ATOM 795 C C . ALA A 1 106 ? 26.35239 8.59722 47.70086 1.000 27.58880 106 ALA A C 1
ATOM 796 O O . ALA A 1 106 ? 25.54651 8.61728 46.76421 1.000 27.81797 106 ALA A O 1
ATOM 798 N N . GLN A 1 107 ? 25.97007 8.43760 48.96599 1.000 42.64465 107 GLN A N 1
ATOM 799 C CA . GLN A 1 107 ? 24.58174 8.18164 49.31811 1.000 42.98939 107 GLN A CA 1
ATOM 800 C C . GLN A 1 107 ? 24.22119 8.93020 50.59185 1.000 42.08132 107 GLN A C 1
ATOM 801 O O . GLN A 1 107 ? 24.98610 8.93034 51.56033 1.000 42.19665 107 GLN A O 1
ATOM 807 N N . ALA A 1 108 ? 23.05255 9.56559 50.58273 1.000 25.98508 108 ALA A N 1
ATOM 808 C CA . ALA A 1 108 ? 22.54762 10.24765 51.76195 1.000 26.15363 108 ALA A CA 1
ATOM 809 C C . ALA A 1 108 ? 21.99276 9.23876 52.76558 1.000 26.96868 108 ALA A C 1
ATOM 810 O O . ALA A 1 108 ? 21.87972 8.04053 52.49236 1.000 27.50759 108 ALA A O 1
ATOM 812 N N . ILE A 1 109 ? 21.63670 9.74538 53.94647 1.000 37.22056 109 ILE A N 1
ATOM 813 C CA . ILE A 1 109 ? 21.09785 8.89413 54.99823 1.000 37.90260 109 ILE A CA 1
ATOM 814 C C . ILE A 1 109 ? 19.71493 8.39330 54.59763 1.000 38.54689 109 ILE A C 1
ATOM 815 O O . ILE A 1 109 ? 18.90989 9.12675 54.00616 1.000 38.58801 109 ILE A O 1
ATOM 820 N N . THR A 1 110 ? 19.44636 7.12750 54.88707 1.000 31.61898 110 THR A N 1
ATOM 821 C CA . THR A 1 110 ? 18.15153 6.49949 54.68229 1.000 31.84892 110 THR A CA 1
ATOM 822 C C . THR A 1 110 ? 17.76409 5.77188 55.95860 1.000 32.24285 110 THR A C 1
ATOM 823 O O . THR A 1 110 ? 18.62727 5.44961 56.78289 1.000 32.03758 110 THR A O 1
ATOM 827 N N . PRO A 1 111 ? 16.46737 5.51597 56.16559 1.000 24.35209 111 PRO A N 1
ATOM 828 C CA . PRO A 1 111 ? 16.06496 4.78375 57.38195 1.000 24.52826 111 PRO A CA 1
ATOM 829 C C . PRO A 1 111 ? 16.74782 3.43426 57.52254 1.000 24.73250 111 PRO A C 1
ATOM 830 O O . PRO A 1 111 ? 17.22930 3.09330 58.61118 1.000 24.79265 111 PRO A O 1
ATOM 834 N N . GLY A 1 112 ? 16.81396 2.65893 56.43915 1.000 32.04413 112 GLY A N 1
ATOM 835 C CA . GLY A 1 112 ? 17.44804 1.35310 56.51077 1.000 32.17483 112 GLY A CA 1
ATOM 836 C C . GLY A 1 112 ? 18.93262 1.43329 56.81047 1.000 31.81315 112 GLY A C 1
ATOM 837 O O . GLY A 1 112 ? 19.46228 0.63345 57.58673 1.000 31.84588 112 GLY A O 1
ATOM 838 N N . ARG A 1 113 ? 19.62592 2.39582 56.19611 1.000 34.91676 113 ARG A N 1
ATOM 839 C CA . ARG A 1 113 ? 21.04974 2.57173 56.46728 1.000 34.39708 113 ARG A CA 1
ATOM 840 C C . ARG A 1 113 ? 21.28776 2.93222 57.92746 1.000 34.03989 113 ARG A C 1
ATOM 841 O O . ARG A 1 113 ? 22.18360 2.38104 58.57791 1.000 33.82937 113 ARG A O 1
ATOM 849 N N . LEU A 1 114 ? 20.49161 3.86361 58.45960 1.000 28.77589 114 LEU A N 1
ATOM 850 C CA . LEU A 1 114 ? 20.67685 4.28962 59.84221 1.000 28.55063 114 LEU A CA 1
ATOM 851 C C . LEU A 1 114 ? 20.38767 3.15466 60.81494 1.000 29.37355 114 LEU A C 1
ATOM 852 O O . LEU A 1 114 ? 21.14262 2.94344 61.77090 1.000 29.20447 114 LEU A O 1
ATOM 857 N N . TYR A 1 115 ? 19.30461 2.40839 60.58712 1.000 31.58826 115 TYR A N 1
ATOM 858 C CA . TYR A 1 115 ? 18.97366 1.31629 61.49467 1.000 32.17616 115 TYR A CA 1
ATOM 859 C C . TYR A 1 115 ? 19.99948 0.19204 61.41832 1.000 32.47892 115 TYR A C 1
ATOM 860 O O . TYR A 1 115 ? 20.27118 -0.46324 62.43146 1.000 32.59955 115 TYR A O 1
ATOM 869 N N . ARG A 1 116 ? 20.58383 -0.04215 60.23925 1.000 38.71264 116 ARG A N 1
ATOM 870 C CA . ARG A 1 116 ? 21.66766 -1.01535 60.14085 1.000 39.08616 116 ARG A CA 1
ATOM 871 C C . ARG A 1 116 ? 22.89037 -0.55670 60.92381 1.000 38.48799 116 ARG A C 1
ATOM 872 O O . ARG A 1 116 ? 23.55114 -1.36587 61.58547 1.000 38.51132 116 ARG A O 1
ATOM 880 N N . ALA A 1 117 ? 23.20943 0.73757 60.85706 1.000 32.22179 117 ALA A N 1
ATOM 881 C CA . ALA A 1 117 ? 24.34191 1.25659 61.61536 1.000 31.57931 117 ALA A CA 1
ATOM 882 C C . ALA A 1 117 ? 24.08192 1.17871 63.11442 1.000 31.77279 117 ALA A C 1
ATOM 883 O O . ALA A 1 117 ? 25.00528 0.92812 63.89784 1.000 31.63827 117 ALA A O 1
ATOM 885 N N . LEU A 1 118 ? 22.82906 1.38158 63.53173 1.000 32.89064 118 LEU A N 1
ATOM 886 C CA . LEU A 1 118 ? 22.50209 1.29617 64.95160 1.000 33.20792 118 LEU A CA 1
ATOM 887 C C . LEU A 1 118 ? 22.54394 -0.14523 65.44681 1.000 33.86480 118 LEU A C 1
ATOM 888 O O . LEU A 1 118 ? 22.94938 -0.40115 66.58684 1.000 33.38814 118 LEU A O 1
ATOM 893 N N . ARG A 1 119 ? 22.12643 -1.10075 64.61025 1.000 37.55467 119 ARG A N 1
ATOM 894 C CA . ARG A 1 119 ? 22.20597 -2.50493 65.00516 1.000 38.54299 119 ARG A CA 1
ATOM 895 C C . ARG A 1 119 ? 23.65049 -2.95405 65.16213 1.000 38.98787 119 ARG A C 1
ATOM 896 O O . ARG A 1 119 ? 23.97562 -3.70834 66.08624 1.000 39.24076 119 ARG A O 1
ATOM 904 N N . GLU A 1 120 ? 24.52917 -2.50477 64.26453 1.000 64.50483 120 GLU A N 1
ATOM 905 C CA . GLU A 1 120 ? 25.91854 -2.94599 64.30044 1.000 65.05533 120 GLU A CA 1
ATOM 906 C C . GLU A 1 120 ? 26.62325 -2.47777 65.56682 1.000 64.60935 120 GLU A C 1
ATOM 907 O O . GLU A 1 120 ? 27.59180 -3.10680 66.00648 1.000 64.83454 120 GLU A O 1
ATOM 913 N N . GLU A 1 121 ? 26.14891 -1.38923 66.16904 1.000 59.95223 121 GLU A N 1
ATOM 914 C CA . GLU A 1 121 ? 26.70271 -0.86083 67.40802 1.000 59.91863 121 GLU A CA 1
ATOM 915 C C . GLU A 1 121 ? 26.00873 -1.41309 68.64732 1.000 59.55861 121 GLU A C 1
ATOM 916 O O . GLU A 1 121 ? 26.32488 -0.98505 69.76256 1.000 59.22909 121 GLU A O 1
ATOM 922 N N . GLY A 1 122 ? 25.07420 -2.34585 68.47940 1.000 43.93628 122 GLY A N 1
ATOM 923 C CA . GLY A 1 122 ? 24.39111 -2.93803 69.61408 1.000 44.10114 122 GLY A CA 1
ATOM 924 C C . GLY A 1 122 ? 23.41480 -2.01738 70.30906 1.000 43.70072 122 GLY A C 1
ATOM 925 O O . GLY A 1 122 ? 23.26348 -2.09631 71.53235 1.000 43.75899 122 GLY A O 1
ATOM 926 N N . LEU A 1 123 ? 22.73915 -1.14612 69.55860 1.000 41.45478 123 LEU A N 1
ATOM 927 C CA . LEU A 1 123 ? 21.82488 -0.16942 70.13534 1.000 41.37422 123 LEU A CA 1
ATOM 928 C C . LEU A 1 123 ? 20.36054 -0.56982 70.03865 1.000 41.53821 123 LEU A C 1
ATOM 929 O O . LEU A 1 123 ? 19.54843 -0.07334 70.82695 1.000 41.54658 123 LEU A O 1
ATOM 934 N N . ILE A 1 124 ? 20.00234 -1.43925 69.09996 1.000 34.32704 124 ILE A N 1
ATOM 935 C CA . ILE A 1 124 ? 18.61707 -1.85393 68.91210 1.000 34.28940 124 ILE A CA 1
ATOM 936 C C . ILE A 1 124 ? 18.35484 -3.03240 69.84365 1.000 35.08763 124 ILE A C 1
ATOM 937 O O . ILE A 1 124 ? 18.84164 -4.14196 69.61191 1.000 35.51393 124 ILE A O 1
ATOM 942 N N . LYS A 1 125 ? 17.58189 -2.79000 70.90124 1.000 47.81023 125 LYS A N 1
ATOM 943 C CA . LYS A 1 125 ? 17.35243 -3.78060 71.94568 1.000 48.52919 125 LYS A CA 1
ATOM 944 C C . LYS A 1 125 ? 16.07637 -4.58794 71.75624 1.000 48.78134 125 LYS A C 1
ATOM 945 O O . LYS A 1 125 ? 16.01988 -5.74408 72.18784 1.000 49.21253 125 LYS A O 1
ATOM 951 N N . LEU A 1 126 ? 15.05582 -4.01580 71.12065 1.000 37.38738 126 LEU A N 1
ATOM 952 C CA . LEU A 1 126 ? 13.72182 -4.60037 71.14470 1.000 37.63903 126 LEU A CA 1
ATOM 953 C C . LEU A 1 126 ? 13.41953 -5.50583 69.95830 1.000 37.69724 126 LEU A C 1
ATOM 954 O O . LEU A 1 126 ? 12.46653 -6.29015 70.02968 1.000 38.13556 126 LEU A O 1
ATOM 959 N N . THR A 1 127 ? 14.18546 -5.42065 68.87305 1.000 36.34795 127 THR A N 1
ATOM 960 C CA . THR A 1 127 ? 13.89563 -6.18867 67.67087 1.000 36.52537 127 THR A CA 1
ATOM 961 C C . THR A 1 127 ? 15.15952 -6.84995 67.14371 1.000 36.44361 127 THR A C 1
ATOM 962 O O . THR A 1 127 ? 16.27279 -6.36351 67.35800 1.000 36.46527 127 THR A O 1
ATOM 966 N N . THR A 1 128 ? 14.97235 -7.97004 66.45369 1.000 31.72082 128 THR A N 1
ATOM 967 C CA . THR A 1 128 ? 16.03208 -8.56618 65.65874 1.000 31.66244 128 THR A CA 1
ATOM 968 C C . THR A 1 128 ? 16.01370 -7.96704 64.25445 1.000 31.26751 128 THR A C 1
ATOM 969 O O . THR A 1 128 ? 15.08265 -7.25861 63.86553 1.000 31.04762 128 THR A O 1
ATOM 973 N N . ALA A 1 129 ? 17.06538 -8.25812 63.48542 1.000 30.30483 129 ALA A N 1
ATOM 974 C CA . ALA A 1 129 ? 17.11425 -7.77744 62.10851 1.000 29.93867 129 ALA A CA 1
ATOM 975 C C . ALA A 1 129 ? 16.02307 -8.41102 61.25416 1.000 30.45040 129 ALA A C 1
ATOM 976 O O . ALA A 1 129 ? 15.60494 -7.82410 60.24975 1.000 30.19972 129 ALA A O 1
ATOM 978 N N . LYS A 1 130 ? 15.54898 -9.60034 61.63454 1.000 45.04160 130 LYS A N 1
ATOM 979 C CA . LYS A 1 130 ? 14.46167 -10.23254 60.89593 1.000 45.83411 130 LYS A CA 1
ATOM 980 C C . LYS A 1 130 ? 13.12786 -9.54927 61.16819 1.000 45.60721 130 LYS A C 1
ATOM 981 O O . LYS A 1 130 ? 12.26603 -9.49947 60.28355 1.000 45.91102 130 LYS A O 1
ATOM 987 N N . GLU A 1 131 ? 12.94046 -9.01717 62.37769 1.000 42.94456 131 GLU A N 1
ATOM 988 C CA . GLU A 1 131 ? 11.66975 -8.39721 62.73520 1.000 42.89436 131 GLU A CA 1
ATOM 989 C C . GLU A 1 131 ? 11.54033 -6.97763 62.19640 1.000 42.48732 131 GLU A C 1
ATOM 990 O O . GLU A 1 131 ? 10.42284 -6.52831 61.91885 1.000 42.63004 131 GLU A O 1
ATOM 996 N N . LEU A 1 132 ? 12.65411 -6.25962 62.03961 1.000 32.07308 132 LEU A N 1
ATOM 997 C CA . LEU A 1 132 ? 12.60261 -4.85435 61.63434 1.000 31.65066 132 LEU A CA 1
ATOM 998 C C . LEU A 1 132 ? 13.85429 -4.54954 60.81566 1.000 31.71104 132 LEU A C 1
ATOM 999 O O . LEU A 1 132 ? 14.94320 -4.39478 61.37758 1.000 31.45083 132 LEU A O 1
ATOM 1004 N N . ASN A 1 133 ? 13.68991 -4.45472 59.50141 1.000 35.95965 133 ASN A N 1
ATOM 1005 C CA . ASN A 1 133 ? 14.79883 -4.15466 58.60177 1.000 36.06406 133 ASN A CA 1
ATOM 1006 C C . ASN A 1 133 ? 14.29244 -3.19973 57.52416 1.000 36.06376 133 ASN A C 1
ATOM 1007 O O . ASN A 1 133 ? 13.24311 -2.56270 57.66808 1.000 35.91261 133 ASN A O 1
ATOM 1012 N N . GLU A 1 134 ? 15.04268 -3.10139 56.42224 1.000 59.82540 134 GLU A N 1
ATOM 1013 C CA . GLU A 1 134 ? 14.72683 -2.12509 55.38398 1.000 59.74157 134 GLU A CA 1
ATOM 1014 C C . GLU A 1 134 ? 13.42744 -2.45679 54.65941 1.000 59.67841 134 GLU A C 1
ATOM 1015 O O . GLU A 1 134 ? 12.72002 -1.54410 54.21729 1.000 59.25132 134 GLU A O 1
ATOM 1021 N N . THR A 1 135 ? 13.09562 -3.74459 54.52552 1.000 39.38963 135 THR A N 1
ATOM 1022 C CA . THR A 1 135 ? 11.86430 -4.11817 53.83579 1.000 39.34217 135 THR A CA 1
ATOM 1023 C C . THR A 1 135 ? 10.63749 -3.55269 54.53698 1.000 39.19616 135 THR A C 1
ATOM 1024 O O . THR A 1 135 ? 9.65044 -3.20612 53.87764 1.000 39.09951 135 THR A O 1
ATOM 1028 N N . HIS A 1 136 ? 10.68153 -3.44680 55.86740 1.000 36.04264 136 HIS A N 1
ATOM 1029 C CA . HIS A 1 136 ? 9.55414 -2.88429 56.60289 1.000 35.91377 136 HIS A CA 1
ATOM 1030 C C . HIS A 1 136 ? 9.46833 -1.37483 56.41369 1.000 35.50670 136 HIS A C 1
ATOM 1031 O O . HIS A 1 136 ? 8.36899 -0.82113 56.29635 1.000 35.62666 136 HIS A O 1
ATOM 1038 N N . PHE A 1 137 ? 10.61621 -0.69151 56.38198 1.000 32.51936 137 PHE A N 1
ATOM 1039 C CA . PHE A 1 137 ? 10.60778 0.74991 56.15198 1.000 32.60493 137 PHE A CA 1
ATOM 1040 C C . PHE A 1 137 ? 10.22079 1.07742 54.71437 1.000 32.94410 137 PHE A C 1
ATOM 1041 O O . PHE A 1 137 ? 9.49430 2.04705 54.46696 1.000 32.56688 137 PHE A O 1
ATOM 1049 N N . ASN A 1 138 ? 10.69316 0.27863 53.75327 1.000 56.39670 138 ASN A N 1
ATOM 1050 C CA . ASN A 1 138 ? 10.38161 0.52551 52.34986 1.000 56.92382 138 ASN A CA 1
ATOM 1051 C C . ASN A 1 138 ? 8.92323 0.24696 52.01602 1.000 57.26809 138 ASN A C 1
ATOM 1052 O O . ASN A 1 138 ? 8.42776 0.74871 51.00135 1.000 57.85236 138 ASN A O 1
ATOM 1057 N N . SER A 1 139 ? 8.22960 -0.53988 52.83386 1.000 41.62392 139 SER A N 1
ATOM 1058 C CA . SER A 1 139 ? 6.81555 -0.81959 52.63474 1.000 41.79493 139 SER A CA 1
ATOM 1059 C C . SER A 1 139 ? 5.91979 -0.03621 53.58462 1.000 41.77205 139 SER A C 1
ATOM 1060 O O . SER A 1 139 ? 4.70596 -0.26482 53.59801 1.000 41.83558 139 SER A O 1
ATOM 1063 N N . ASN A 1 140 ? 6.48930 0.86997 54.38067 1.000 43.02443 140 ASN A N 1
ATOM 1064 C CA . ASN A 1 140 ? 5.75444 1.70738 55.32824 1.000 42.85293 140 ASN A CA 1
ATOM 1065 C C . ASN A 1 140 ? 4.99237 0.88997 56.36761 1.000 42.56986 140 ASN A C 1
ATOM 1066 O O . ASN A 1 140 ? 4.01132 1.37162 56.94376 1.000 42.46726 140 ASN A O 1
ATOM 1071 N N . GLN A 1 141 ? 5.42554 -0.34747 56.62004 1.000 42.39139 141 GLN A N 1
ATOM 1072 C CA . GLN A 1 141 ? 4.87529 -1.10471 57.73849 1.000 42.16970 141 GLN A CA 1
ATOM 1073 C C . GLN A 1 141 ? 5.41446 -0.59010 59.06533 1.000 41.33066 141 GLN A C 1
ATOM 1074 O O . GLN A 1 141 ? 4.74397 -0.70871 60.09696 1.000 41.59421 141 GLN A O 1
ATOM 1080 N N . ASN A 1 142 ? 6.61876 -0.02215 59.05432 1.000 30.86405 142 ASN A N 1
ATOM 1081 C CA . ASN A 1 142 ? 7.21545 0.61008 60.22014 1.000 30.68107 142 ASN A CA 1
ATOM 1082 C C . ASN A 1 142 ? 7.89125 1.90014 59.77989 1.000 30.42537 142 ASN A C 1
ATOM 1083 O O . ASN A 1 142 ? 8.35104 2.01781 58.64070 1.000 30.28561 142 ASN A O 1
ATOM 1088 N N . PHE A 1 143 ? 7.94502 2.86946 60.68942 1.000 30.64873 143 PHE A N 1
ATOM 1089 C CA . PHE A 1 143 ? 8.53227 4.17011 60.40649 1.000 30.50012 143 PHE A CA 1
ATOM 1090 C C . PHE A 1 143 ? 9.73350 4.40521 61.31333 1.000 30.02830 143 PHE A C 1
ATOM 1091 O O . PHE A 1 143 ? 9.74877 3.98018 62.47188 1.000 30.19189 143 PHE A O 1
ATOM 1099 N N . LEU A 1 144 ? 10.73818 5.09776 60.77068 1.000 22.32008 144 LEU A N 1
ATOM 1100 C CA . LEU A 1 144 ? 12.03561 5.20189 61.43449 1.000 22.01397 144 LEU A CA 1
ATOM 1101 C C . LEU A 1 144 ? 11.91526 5.82647 62.82193 1.000 21.92734 144 LEU A C 1
ATOM 1102 O O . LEU A 1 144 ? 12.28061 5.20825 63.82838 1.000 22.00558 144 LEU A O 1
ATOM 1107 N N . THR A 1 145 ? 11.40992 7.06097 62.89597 1.000 22.48639 145 THR A N 1
ATOM 1108 C CA . THR A 1 145 ? 11.42361 7.77776 64.16871 1.000 22.05092 145 THR A CA 1
ATOM 1109 C C . THR A 1 145 ? 10.50699 7.13262 65.20067 1.000 22.42571 145 THR A C 1
ATOM 1110 O O . THR A 1 145 ? 10.81386 7.15982 66.39816 1.000 21.65022 145 THR A O 1
ATOM 1114 N N . ASN A 1 146 ? 9.38861 6.54827 64.76754 1.000 28.77622 146 ASN A N 1
ATOM 1115 C CA . ASN A 1 146 ? 8.50921 5.87549 65.71733 1.000 29.00937 146 ASN A CA 1
ATOM 1116 C C . ASN A 1 146 ? 9.19232 4.65934 66.33118 1.000 28.71741 146 ASN A C 1
ATOM 1117 O O . ASN A 1 146 ? 9.06414 4.41110 67.53553 1.000 28.54895 146 ASN A O 1
ATOM 1122 N N . GLU A 1 147 ? 9.93081 3.89583 65.52126 1.000 28.90334 147 GLU A N 1
ATOM 1123 C CA . GLU A 1 147 ? 10.66659 2.75225 66.05184 1.000 29.12595 147 GLU A CA 1
ATOM 1124 C C . GLU A 1 147 ? 11.79341 3.20044 66.97409 1.000 28.66492 147 GLU A C 1
ATOM 1125 O O . GLU A 1 147 ? 12.07602 2.54141 67.98165 1.000 28.54671 147 GLU A O 1
ATOM 1131 N N . LEU A 1 148 ? 12.44998 4.31767 66.64637 1.000 27.51396 148 LEU A N 1
ATOM 1132 C CA . LEU A 1 148 ? 13.47243 4.85915 67.53620 1.000 26.94897 148 LEU A CA 1
ATOM 1133 C C . LEU A 1 148 ? 12.87415 5.33482 68.85233 1.000 26.97862 148 LEU A C 1
ATOM 1134 O O . LEU A 1 148 ? 13.52361 5.23036 69.89934 1.000 26.51797 148 LEU A O 1
ATOM 1139 N N . GLY A 1 149 ? 11.64825 5.86153 68.81970 1.000 25.74637 149 GLY A N 1
ATOM 1140 C CA . GLY A 1 149 ? 11.01095 6.30047 70.04974 1.000 25.70640 149 GLY A CA 1
ATOM 1141 C C . GLY A 1 149 ? 10.70220 5.14993 70.98702 1.000 26.21115 149 GLY A C 1
ATOM 1142 O O . GLY A 1 149 ? 10.81038 5.28689 72.20903 1.000 26.32946 149 GLY A O 1
ATOM 1143 N N . LYS A 1 150 ? 10.31056 4.00111 70.43089 1.000 31.21820 150 LYS A N 1
ATOM 1144 C CA . LYS A 1 150 ? 10.09929 2.82054 71.25997 1.000 32.16979 150 LYS A CA 1
ATOM 1145 C C . LYS A 1 150 ? 11.41382 2.30292 71.82799 1.000 31.89169 150 LYS A C 1
ATOM 1146 O O . LYS A 1 150 ? 11.43949 1.77218 72.94420 1.000 31.95832 150 LYS A O 1
ATOM 1152 N N . GLU A 1 151 ? 12.51223 2.46554 71.08848 1.000 30.50811 151 GLU A N 1
ATOM 1153 C CA . GLU A 1 151 ? 13.84558 2.19385 71.61182 1.000 30.31652 151 GLU A CA 1
ATOM 1154 C C . GLU A 1 151 ? 14.32618 3.26398 72.58367 1.000 29.56190 151 GLU A C 1
ATOM 1155 O O . GLU A 1 151 ? 15.42421 3.11993 73.13460 1.000 29.06599 151 GLU A O 1
ATOM 1161 N N . LYS A 1 152 ? 13.53537 4.31915 72.80034 1.000 31.98326 152 LYS A N 1
ATOM 1162 C CA . LYS A 1 152 ? 13.90511 5.43772 73.66898 1.000 31.96741 152 LYS A CA 1
ATOM 1163 C C . LYS A 1 152 ? 15.22640 6.06475 73.22503 1.000 31.40349 152 LYS A C 1
ATOM 1164 O O . LYS A 1 152 ? 16.17311 6.20639 74.00189 1.000 31.20179 152 LYS A O 1
ATOM 1170 N N . ILE A 1 153 ? 15.27616 6.44847 71.95215 1.000 24.99462 153 ILE A N 1
ATOM 1171 C CA . ILE A 1 153 ? 16.44838 7.06236 71.34216 1.000 24.10268 153 ILE A CA 1
ATOM 1172 C C . ILE A 1 153 ? 16.05095 8.42857 70.80290 1.000 23.39900 153 ILE A C 1
ATOM 1173 O O . ILE A 1 153 ? 15.03108 8.55783 70.11544 1.000 23.50800 153 ILE A O 1
ATOM 1178 N N . ILE A 1 154 ? 16.84850 9.44398 71.12433 1.000 21.88413 154 ILE A N 1
ATOM 1179 C CA . ILE A 1 154 ? 16.72894 10.77262 70.53577 1.000 21.27812 154 ILE A CA 1
ATOM 1180 C C . ILE A 1 154 ? 17.93048 10.99151 69.62802 1.000 20.99386 154 ILE A C 1
ATOM 1181 O O . ILE A 1 154 ? 19.07823 10.79651 70.04794 1.000 20.99014 154 ILE A O 1
ATOM 1186 N N . LEU A 1 155 ? 17.66833 11.39048 68.38658 1.000 22.94565 155 LEU A N 1
ATOM 1187 C CA . LEU A 1 155 ? 18.72238 11.59414 67.40405 1.000 22.55311 155 LEU A CA 1
ATOM 1188 C C . LEU A 1 155 ? 19.32360 12.98692 67.52580 1.000 22.12316 155 LEU A C 1
ATOM 1189 O O . LEU A 1 155 ? 18.60557 13.98248 67.66416 1.000 22.09434 155 LEU A O 1
ATOM 1194 N N . ILE A 1 156 ? 20.65177 13.04253 67.47809 1.000 24.92413 156 ILE A N 1
ATOM 1195 C CA . ILE A 1 156 ? 21.40731 14.28219 67.32851 1.000 24.67935 156 ILE A CA 1
ATOM 1196 C C . ILE A 1 156 ? 22.00483 14.26674 65.92822 1.000 24.68594 156 ILE A C 1
ATOM 1197 O O . ILE A 1 156 ? 22.76400 13.35214 65.58060 1.000 24.65355 156 ILE A O 1
ATOM 1202 N N . ASP A 1 157 ? 21.66198 15.26942 65.12246 1.000 27.42313 157 ASP A N 1
ATOM 1203 C CA . ASP A 1 157 ? 21.94953 15.24581 63.69479 1.000 27.50915 157 ASP A CA 1
ATOM 1204 C C . ASP A 1 157 ? 22.54627 16.56778 63.23314 1.000 27.20256 157 ASP A C 1
ATOM 1205 O O . ASP A 1 157 ? 22.09476 17.64405 63.63880 1.000 26.93711 157 ASP A O 1
ATOM 1210 N N . THR A 1 158 ? 23.56305 16.46791 62.37567 1.000 26.98723 158 THR A N 1
ATOM 1211 C CA . THR A 1 158 ? 24.18038 17.61376 61.72355 1.000 26.81924 158 THR A CA 1
ATOM 1212 C C . THR A 1 158 ? 23.85704 17.68742 60.23630 1.000 27.30114 158 THR A C 1
ATOM 1213 O O . THR A 1 158 ? 24.25046 18.65733 59.57990 1.000 27.29577 158 THR A O 1
ATOM 1217 N N . ASP A 1 159 ? 23.15070 16.69225 59.69211 1.000 31.78847 159 ASP A N 1
ATOM 1218 C CA . ASP A 1 159 ? 22.87026 16.60554 58.26168 1.000 31.82372 159 ASP A CA 1
ATOM 1219 C C . ASP A 1 159 ? 24.16657 16.59688 57.45947 1.000 31.42120 159 ASP A C 1
ATOM 1220 O O . ASP A 1 159 ? 25.22471 16.24465 57.99008 1.000 31.44909 159 ASP A O 1
ATOM 1225 N N . GLU A 1 160 ? 24.10178 16.98346 56.18614 1.000 29.84527 160 GLU A N 1
ATOM 1226 C CA . GLU A 1 160 ? 25.28589 16.96356 55.33689 1.000 29.95060 160 GLU A CA 1
ATOM 1227 C C . GLU A 1 160 ? 26.11053 18.23908 55.42540 1.000 29.49490 160 GLU A C 1
ATOM 1228 O O . GLU A 1 160 ? 27.27908 18.23025 55.02212 1.000 29.88587 160 GLU A O 1
ATOM 1234 N N . PHE A 1 161 ? 25.53792 19.33172 55.92685 1.000 22.61461 161 PHE A N 1
ATOM 1235 C CA . PHE A 1 161 ? 26.29130 20.54928 56.20533 1.000 22.77301 161 PHE A CA 1
ATOM 1236 C C . PHE A 1 161 ? 25.98153 20.99465 57.62442 1.000 22.52467 161 PHE A C 1
ATOM 1237 O O . PHE A 1 161 ? 24.82237 21.27074 57.95205 1.000 22.20485 161 PHE A O 1
ATOM 1245 N N . GLU A 1 162 ? 27.01427 21.07244 58.45895 1.000 25.85415 162 GLU A N 1
ATOM 1246 C CA . GLU A 1 162 ? 26.83935 21.49404 59.85278 1.000 25.98189 162 GLU A CA 1
ATOM 1247 C C . GLU A 1 162 ? 26.96386 23.01042 59.96635 1.000 26.02986 162 GLU A C 1
ATOM 1248 O O . GLU A 1 162 ? 25.98755 23.69991 60.27384 1.000 25.79780 162 GLU A O 1
ATOM 1254 N N . SER A 1 163 ? 28.15975 23.53667 59.71232 1.000 22.49635 163 SER A N 1
ATOM 1255 C CA . SER A 1 163 ? 28.42687 24.96012 59.86661 1.000 22.61035 163 SER A CA 1
ATOM 1256 C C . SER A 1 163 ? 29.68851 25.30979 59.08915 1.000 22.72860 163 SER A C 1
ATOM 1257 O O . SER A 1 163 ? 30.42223 24.43237 58.62816 1.000 22.19397 163 SER A O 1
ATOM 1260 N N . PHE A 1 164 ? 29.93422 26.61145 58.95575 1.000 20.33930 164 PHE A N 1
ATOM 1261 C CA . PHE A 1 164 ? 31.10179 27.09394 58.23430 1.000 20.77626 164 PHE A CA 1
ATOM 1262 C C . PHE A 1 164 ? 32.35477 27.01556 59.09855 1.000 21.28748 164 PHE A C 1
ATOM 1263 O O . PHE A 1 164 ? 32.30352 27.14304 60.32526 1.000 21.36260 164 PHE A O 1
ATOM 1271 N N . THR A 1 165 ? 33.48838 26.80129 58.43804 1.000 25.47983 165 THR A N 1
ATOM 1272 C CA . THR A 1 165 ? 34.80064 26.89027 59.05997 1.000 25.66942 165 THR A CA 1
ATOM 1273 C C . THR A 1 165 ? 35.42891 28.22579 58.68576 1.000 26.43556 165 THR A C 1
ATOM 1274 O O . THR A 1 165 ? 35.35751 28.64841 57.52805 1.000 26.96637 165 THR A O 1
ATOM 1278 N N . ASP A 1 166 ? 36.02916 28.90068 59.66546 1.000 26.73237 166 ASP A N 1
ATOM 1279 C CA . ASP A 1 166 ? 36.63211 30.19157 59.37898 1.000 27.10936 166 ASP A CA 1
ATOM 1280 C C . ASP A 1 166 ? 38.05648 29.99857 58.85965 1.000 27.67667 166 ASP A C 1
ATOM 1281 O O . ASP A 1 166 ? 38.57197 28.88059 58.77660 1.000 27.46688 166 ASP A O 1
ATOM 1286 N N . ILE A 1 167 ? 38.70267 31.11122 58.50631 1.000 29.16081 167 ILE A N 1
ATOM 1287 C CA . ILE A 1 167 ? 40.01355 31.04074 57.86943 1.000 29.78147 167 ILE A CA 1
ATOM 1288 C C . ILE A 1 167 ? 41.05918 30.45338 58.81312 1.000 30.10481 167 ILE A C 1
ATOM 1289 O O . ILE A 1 167 ? 42.03828 29.84590 58.36251 1.000 30.24379 167 ILE A O 1
ATOM 1294 N N . ASN A 1 168 ? 40.87263 30.60239 60.12588 1.000 30.22798 168 ASN A N 1
ATOM 1295 C CA . ASN A 1 168 ? 41.81067 30.03508 61.08802 1.000 30.38881 168 ASN A CA 1
ATOM 1296 C C . ASN A 1 168 ? 41.64993 28.53015 61.25633 1.000 29.66539 168 ASN A C 1
ATOM 1297 O O . ASN A 1 168 ? 42.48480 27.90447 61.91923 1.000 29.99772 168 ASN A O 1
ATOM 1302 N N . GLY A 1 169 ? 40.61156 27.94062 60.67298 1.000 26.61816 169 GLY A N 1
ATOM 1303 C CA . GLY A 1 169 ? 40.30223 26.54308 60.87584 1.000 26.15732 169 GLY A CA 1
ATOM 1304 C C . GLY A 1 169 ? 39.29980 26.25982 61.97206 1.000 25.63162 169 GLY A C 1
ATOM 1305 O O . GLY A 1 169 ? 39.11644 25.09122 62.32875 1.000 25.36385 169 GLY A O 1
ATOM 1306 N N . MET A 1 170 ? 38.64796 27.28504 62.51580 1.000 43.45487 170 MET A N 1
ATOM 1307 C CA . MET A 1 170 ? 37.69211 27.11796 63.60132 1.000 43.60708 170 MET A CA 1
ATOM 1308 C C . MET A 1 170 ? 36.29578 26.85848 63.04945 1.000 42.85034 170 MET A C 1
ATOM 1309 O O . MET A 1 170 ? 35.85889 27.51085 62.09810 1.000 42.51362 170 MET A O 1
ATOM 1314 N N . LYS A 1 171 ? 35.59318 25.90729 63.66350 1.000 32.29805 171 LYS A N 1
ATOM 1315 C CA . LYS A 1 171 ? 34.24655 25.52385 63.25077 1.000 31.93105 171 LYS A CA 1
ATOM 1316 C C . LYS A 1 171 ? 33.36926 25.42025 64.49173 1.000 31.73861 171 LYS A C 1
ATOM 1317 O O . LYS A 1 171 ? 33.60349 24.56213 65.34982 1.000 31.57923 171 LYS A O 1
ATOM 1323 N N . ILE A 1 172 ? 32.36608 26.28978 64.58985 1.000 36.19970 172 ILE A N 1
ATOM 1324 C CA . ILE A 1 172 ? 31.41210 26.24640 65.69711 1.000 36.08426 172 ILE A CA 1
ATOM 1325 C C . ILE A 1 172 ? 30.42686 25.11759 65.42184 1.000 35.78451 172 ILE A C 1
ATOM 1326 O O . ILE A 1 172 ? 29.78466 25.10820 64.36193 1.000 35.81136 172 ILE A O 1
ATOM 1331 N N . PRO A 1 173 ? 30.27232 24.15616 66.32831 1.000 29.85951 173 PRO A N 1
ATOM 1332 C CA . PRO A 1 173 ? 29.34904 23.04600 66.07072 1.000 29.34545 173 PRO A CA 1
ATOM 1333 C C . PRO A 1 173 ? 27.90274 23.51168 66.03679 1.000 28.96474 173 PRO A C 1
ATOM 1334 O O . PRO A 1 173 ? 27.50722 24.45059 66.73191 1.000 29.01521 173 PRO A O 1
ATOM 1338 N N . ARG A 1 174 ? 27.11036 22.83879 65.20561 1.000 28.89041 174 ARG A N 1
ATOM 1339 C CA . ARG A 1 174 ? 25.67268 23.06797 65.13053 1.000 28.50655 174 ARG A CA 1
ATOM 1340 C C . ARG A 1 174 ? 24.96954 21.73020 65.29451 1.000 28.76641 174 ARG A C 1
ATOM 1341 O O . ARG A 1 174 ? 25.19935 20.80563 64.50806 1.000 29.45185 174 ARG A O 1
ATOM 1349 N N . LEU A 1 175 ? 24.12090 21.62705 66.31197 1.000 28.00338 175 LEU A N 1
ATOM 1350 C CA . LEU A 1 175 ? 23.44979 20.38302 66.65717 1.000 28.15666 175 LEU A CA 1
ATOM 1351 C C . LEU A 1 175 ? 21.94111 20.55929 66.57055 1.000 27.74549 175 LEU A C 1
ATOM 1352 O O . LEU A 1 175 ? 21.39488 21.56346 67.03857 1.000 27.67297 175 LEU A O 1
ATOM 1357 N N . GLU A 1 176 ? 21.27276 19.57720 65.97212 1.000 25.28154 176 GLU A N 1
ATOM 1358 C CA . GLU A 1 176 ? 19.81956 19.52534 65.92456 1.000 25.05792 176 GLU A CA 1
ATOM 1359 C C . GLU A 1 176 ? 19.34699 18.21852 66.54587 1.000 25.11403 176 GLU A C 1
ATOM 1360 O O . GLU A 1 176 ? 19.91614 17.15468 66.28288 1.000 25.39884 176 GLU A O 1
ATOM 1366 N N . PHE A 1 177 ? 18.31334 18.30574 67.37828 1.000 19.56854 177 PHE A N 1
ATOM 1367 C CA . PHE A 1 177 ? 17.73851 17.14643 68.04819 1.000 20.16895 177 PHE A CA 1
ATOM 1368 C C . PHE A 1 177 ? 16.47882 16.70242 67.31651 1.000 20.74281 177 PHE A C 1
ATOM 1369 O O . PHE A 1 177 ? 15.58788 17.51747 67.05570 1.000 21.08621 177 PHE A O 1
ATOM 1377 N N . ILE A 1 178 ? 16.40676 15.41596 66.98987 1.000 17.96866 178 ILE A N 1
ATOM 1378 C CA . ILE A 1 178 ? 15.22779 14.81919 66.37188 1.000 18.27822 178 ILE A CA 1
ATOM 1379 C C . ILE A 1 178 ? 14.58735 13.92274 67.42403 1.000 19.34132 178 ILE A C 1
ATOM 1380 O O . ILE A 1 178 ? 15.03468 12.79347 67.65682 1.000 20.39637 178 ILE A O 1
ATOM 1385 N N . ILE A 1 179 ? 13.53840 14.42309 68.06333 1.000 20.23454 179 ILE A N 1
ATOM 1386 C CA . ILE A 1 179 ? 12.88345 13.74188 69.17604 1.000 20.70005 179 ILE A CA 1
ATOM 1387 C C . ILE A 1 179 ? 11.64652 13.03249 68.63593 1.000 21.25753 179 ILE A C 1
ATOM 1388 O O . ILE A 1 179 ? 10.73010 13.70667 68.14068 1.000 21.02515 179 ILE A O 1
ATOM 1393 N N . PRO A 1 180 ? 11.58036 11.70329 68.69399 1.000 23.05288 180 PRO A N 1
ATOM 1394 C CA . PRO A 1 180 ? 10.36489 11.00785 68.25599 1.000 23.88835 180 PRO A CA 1
ATOM 1395 C C . PRO A 1 180 ? 9.15329 11.47042 69.05141 1.000 24.44430 180 PRO A C 1
ATOM 1396 O O . PRO A 1 180 ? 9.24643 11.75975 70.24636 1.000 24.22427 180 PRO A O 1
ATOM 1400 N N . TRP A 1 181 ? 8.00490 11.53519 68.36986 1.000 27.60616 181 TRP A N 1
ATOM 1401 C CA . TRP A 1 181 ? 6.81294 12.12452 68.97347 1.000 27.66246 181 TRP A CA 1
ATOM 1402 C C . TRP A 1 181 ? 6.30707 11.32420 70.16850 1.000 28.39135 181 TRP A C 1
ATOM 1403 O O . TRP A 1 181 ? 5.70445 11.90212 71.08050 1.000 28.10176 181 TRP A O 1
ATOM 1414 N N . ASN A 1 182 ? 6.52854 10.00579 70.18958 1.000 38.92957 182 ASN A N 1
ATOM 1415 C CA . ASN A 1 182 ? 6.10426 9.22581 71.34915 1.000 39.54628 182 ASN A CA 1
ATOM 1416 C C . ASN A 1 182 ? 6.95003 9.54406 72.57550 1.000 38.90732 182 ASN A C 1
ATOM 1417 O O . ASN A 1 182 ? 6.45393 9.46755 73.70441 1.000 39.17224 182 ASN A O 1
ATOM 1422 N N . ILE A 1 183 ? 8.21747 9.90622 72.37926 1.000 31.17389 183 ILE A N 1
ATOM 1423 C CA . ILE A 1 183 ? 9.02754 10.38525 73.49313 1.000 30.84357 183 ILE A CA 1
ATOM 1424 C C . ILE A 1 183 ? 8.64354 11.81337 73.85885 1.000 30.40787 183 ILE A C 1
ATOM 1425 O O . ILE A 1 183 ? 8.62303 12.17968 75.03905 1.000 30.37328 183 ILE A O 1
ATOM 1430 N N . ALA A 1 184 ? 8.32189 12.63761 72.85903 1.000 31.43149 184 ALA A N 1
ATOM 1431 C CA . ALA A 1 184 ? 8.05557 14.04920 73.11795 1.000 30.88020 184 ALA A CA 1
ATOM 1432 C C . ALA A 1 184 ? 6.78039 14.23575 73.93136 1.000 31.35135 184 ALA A C 1
ATOM 1433 O O . ALA A 1 184 ? 6.75920 14.99954 74.90333 1.000 31.46404 184 ALA A O 1
ATOM 1435 N N . THR A 1 185 ? 5.70445 13.54522 73.55172 1.000 28.16075 185 THR A N 1
ATOM 1436 C CA . THR A 1 185 ? 4.43047 13.74346 74.23125 1.000 28.86228 185 THR A CA 1
ATOM 1437 C C . THR A 1 185 ? 4.38597 13.08097 75.59994 1.000 29.90321 185 THR A C 1
ATOM 1438 O O . THR A 1 185 ? 3.49907 13.40103 76.39919 1.000 30.35289 185 THR A O 1
ATOM 1442 N N . GLU A 1 186 ? 5.31219 12.16878 75.88967 1.000 43.81923 186 GLU A N 1
ATOM 1443 C CA . GLU A 1 186 ? 5.31044 11.44181 77.15299 1.000 45.04711 186 GLU A CA 1
ATOM 1444 C C . GLU A 1 186 ? 6.37067 11.90931 78.13928 1.000 44.22130 186 GLU A C 1
ATOM 1445 O O . GLU A 1 186 ? 6.14604 11.81468 79.34639 1.000 44.03851 186 GLU A O 1
ATOM 1451 N N . GLN A 1 187 ? 7.51265 12.41611 77.66986 1.000 39.26700 187 GLN A N 1
ATOM 1452 C CA . GLN A 1 187 ? 8.62730 12.72705 78.55981 1.000 38.73797 187 GLN A CA 1
ATOM 1453 C C . GLN A 1 187 ? 9.17585 14.14106 78.42935 1.000 38.01429 187 GLN A C 1
ATOM 1454 O O . GLN A 1 187 ? 9.87707 14.58966 79.34416 1.000 38.13072 187 GLN A O 1
ATOM 1460 N N . VAL A 1 188 ? 8.89701 14.85337 77.34437 1.000 31.08553 188 VAL A N 1
ATOM 1461 C CA . VAL A 1 188 ? 9.44326 16.19007 77.13347 1.000 30.36862 188 VAL A CA 1
ATOM 1462 C C . VAL A 1 188 ? 8.46312 17.22196 77.67448 1.000 30.52345 188 VAL A C 1
ATOM 1463 O O . VAL A 1 188 ? 7.27088 17.19479 77.34590 1.000 30.41120 188 VAL A O 1
ATOM 1467 N N . GLN A 1 189 ? 8.96649 18.14068 78.49611 1.000 43.73849 189 GLN A N 1
ATOM 1468 C CA . GLN A 1 189 ? 8.15104 19.17308 79.11556 1.000 44.50783 189 GLN A CA 1
ATOM 1469 C C . GLN A 1 189 ? 8.58533 20.54628 78.62391 1.000 43.37193 189 GLN A C 1
ATOM 1470 O O . GLN A 1 189 ? 9.75120 20.75899 78.27807 1.000 42.44501 189 GLN A O 1
ATOM 1476 N N . VAL A 1 190 ? 7.63653 21.47892 78.60245 1.000 30.63896 190 VAL A N 1
ATOM 1477 C CA . VAL A 1 190 ? 7.91762 22.86011 78.22326 1.000 29.73129 190 VAL A CA 1
ATOM 1478 C C . VAL A 1 190 ? 8.41204 23.59250 79.46530 1.000 29.93468 190 VAL A C 1
ATOM 1479 O O . VAL A 1 190 ? 7.64477 23.83816 80.39894 1.000 30.52781 190 VAL A O 1
ATOM 1483 N N . SER A 1 191 ? 9.69996 23.93990 79.48094 1.000 34.89084 191 SER A N 1
ATOM 1484 C CA . SER A 1 191 ? 10.27897 24.55201 80.67219 1.000 35.23659 191 SER A CA 1
ATOM 1485 C C . SER A 1 191 ? 9.96665 26.03908 80.75565 1.000 35.16639 191 SER A C 1
ATOM 1486 O O . SER A 1 191 ? 9.68686 26.55532 81.84328 1.000 35.23283 191 SER A O 1
ATOM 1489 N N . GLU A 1 192 ? 10.01490 26.74520 79.62892 1.000 39.42875 192 GLU A N 1
ATOM 1490 C CA . GLU A 1 192 ? 9.82606 28.18732 79.64620 1.000 39.75362 192 GLU A CA 1
ATOM 1491 C C . GLU A 1 192 ? 9.26148 28.65690 78.31541 1.000 39.46401 192 GLU A C 1
ATOM 1492 O O . GLU A 1 192 ? 9.61640 28.13268 77.25600 1.000 38.86518 192 GLU A O 1
ATOM 1498 N N . GLU A 1 193 ? 8.37543 29.64497 78.38754 1.000 40.41722 193 GLU A N 1
ATOM 1499 C CA . GLU A 1 193 ? 7.93760 30.40521 77.22083 1.000 40.06579 193 GLU A CA 1
ATOM 1500 C C . GLU A 1 193 ? 8.90659 31.56917 77.05912 1.000 39.22942 193 GLU A C 1
ATOM 1501 O O . GLU A 1 193 ? 8.81685 32.56795 77.77685 1.000 39.74338 193 GLU A O 1
ATOM 1507 N N . VAL A 1 194 ? 9.85246 31.43232 76.12630 1.000 28.82313 194 VAL A N 1
ATOM 1508 C CA . VAL A 1 194 ? 10.85461 32.47661 75.92333 1.000 28.56595 194 VAL A CA 1
ATOM 1509 C C . VAL A 1 194 ? 10.18863 33.76500 75.45780 1.000 28.64398 194 VAL A C 1
ATOM 1510 O O . VAL A 1 194 ? 10.36731 34.83076 76.05906 1.000 28.77495 194 VAL A O 1
ATOM 1514 N N . LYS A 1 195 ? 9.40000 33.68263 74.38916 1.000 32.45424 195 LYS A N 1
ATOM 1515 C CA . LYS A 1 195 ? 8.67138 34.83313 73.87616 1.000 32.47602 195 LYS A CA 1
ATOM 1516 C C . LYS A 1 195 ? 7.60650 34.34035 72.91149 1.000 32.06382 195 LYS A C 1
ATOM 1517 O O . LYS A 1 195 ? 7.86512 33.44648 72.10247 1.000 31.79724 195 LYS A O 1
ATOM 1523 N N . VAL A 1 196 ? 6.41456 34.92062 73.00922 1.000 30.41572 196 VAL A N 1
ATOM 1524 C CA . VAL A 1 196 ? 5.32351 34.66009 72.07718 1.000 30.60290 196 VAL A CA 1
ATOM 1525 C C . VAL A 1 196 ? 4.98599 35.96935 71.38194 1.000 30.59037 196 VAL A C 1
ATOM 1526 O O . VAL A 1 196 ? 4.68091 36.96990 72.04394 1.000 31.25549 196 VAL A O 1
ATOM 1530 N N . TRP A 1 197 ? 5.04556 35.96460 70.05223 1.000 27.26773 197 TRP A N 1
ATOM 1531 C CA . TRP A 1 197 ? 4.69047 37.13419 69.25701 1.000 27.40315 197 TRP A CA 1
ATOM 1532 C C . TRP A 1 197 ? 3.24328 37.11923 68.77718 1.000 27.91412 197 TRP A C 1
ATOM 1533 O O . TRP A 1 197 ? 2.61485 38.18014 68.70612 1.000 28.41246 197 TRP A O 1
ATOM 1544 N N . TYR A 1 198 ? 2.69292 35.94724 68.46696 1.000 29.51563 198 TYR A N 1
ATOM 1545 C CA . TYR A 1 198 ? 1.32660 35.83598 67.96932 1.000 30.29008 198 TYR A CA 1
ATOM 1546 C C . TYR A 1 198 ? 0.35324 35.75114 69.14128 1.000 31.46983 198 TYR A C 1
ATOM 1547 O O . TYR A 1 198 ? 0.40042 34.79726 69.92584 1.000 31.61489 198 TYR A O 1
ATOM 1556 N N . LYS A 1 199 ? -0.53506 36.74026 69.24999 1.000 47.23585 199 LYS A N 1
ATOM 1557 C CA . LYS A 1 199 ? -1.54329 36.78519 70.30300 1.000 48.54760 199 LYS A CA 1
ATOM 1558 C C . LYS A 1 199 ? -2.95671 36.57801 69.76990 1.000 49.60584 199 LYS A C 1
ATOM 1559 O O . LYS A 1 199 ? -3.92392 36.75409 70.51872 1.000 50.61166 199 LYS A O 1
ATOM 1565 N N . GLY A 1 200 ? -3.10076 36.20476 68.49939 1.000 40.59365 200 GLY A N 1
ATOM 1566 C CA . GLY A 1 200 ? -4.40019 36.13554 67.86797 1.000 41.46292 200 GLY A CA 1
ATOM 1567 C C . GLY A 1 200 ? -5.15151 34.84986 68.16077 1.000 42.26316 200 GLY A C 1
ATOM 1568 O O . GLY A 1 200 ? -4.71261 33.98154 68.91505 1.000 42.02522 200 GLY A O 1
ATOM 1569 N N . ARG A 1 201 ? -6.32386 34.74002 67.53771 1.000 69.67787 201 ARG A N 1
ATOM 1570 C CA . ARG A 1 201 ? -7.20146 33.58566 67.67849 1.000 71.03681 201 ARG A CA 1
ATOM 1571 C C . ARG A 1 201 ? -7.36525 32.89989 66.33169 1.000 71.21956 201 ARG A C 1
ATOM 1572 O O . ARG A 1 201 ? -7.68601 33.55645 65.33478 1.000 72.75199 201 ARG A O 1
ATOM 1580 N N . ASP A 1 202 ? -7.15831 31.58091 66.31459 1.000 47.20247 202 ASP A N 1
ATOM 1581 C CA . ASP A 1 202 ? -7.38383 30.75353 65.13360 1.000 46.47034 202 ASP A CA 1
ATOM 1582 C C . ASP A 1 202 ? -6.69085 31.32741 63.90431 1.000 45.10259 202 ASP A C 1
ATOM 1583 O O . ASP A 1 202 ? -7.33871 31.93982 63.04877 1.000 45.13896 202 ASP A O 1
ATOM 1585 N N . PHE A 1 203 ? -5.37304 31.13319 63.81273 1.000 37.12500 203 PHE A N 1
ATOM 1586 C CA . PHE A 1 203 ? -4.61350 31.68577 62.69572 1.000 36.06164 203 PHE A CA 1
ATOM 1587 C C . PHE A 1 203 ? -5.12686 31.17368 61.35535 1.000 36.46912 203 PHE A C 1
ATOM 1588 O O . PHE A 1 203 ? -5.08814 31.90325 60.35779 1.000 36.29229 203 PHE A O 1
ATOM 1596 N N . SER A 1 204 ? -5.62149 29.93397 61.31165 1.000 45.75602 204 SER A N 1
ATOM 1597 C CA . SER A 1 204 ? -6.15487 29.38219 60.07212 1.000 46.30817 204 SER A CA 1
ATOM 1598 C C . SER A 1 204 ? -7.45376 30.04959 59.63995 1.000 47.32098 204 SER A C 1
ATOM 1599 O O . SER A 1 204 ? -7.86725 29.86799 58.48975 1.000 47.78331 204 SER A O 1
ATOM 1602 N N . SER A 1 205 ? -8.10508 30.80903 60.52511 1.000 59.43450 205 SER A N 1
ATOM 1603 C CA . SER A 1 205 ? -9.29558 31.55044 60.12378 1.000 60.61933 205 SER A CA 1
ATOM 1604 C C . SER A 1 205 ? -8.93763 32.77208 59.28880 1.000 60.09965 205 SER A C 1
ATOM 1605 O O . SER A 1 205 ? -9.73548 33.20215 58.44784 1.000 60.96158 205 SER A O 1
ATOM 1608 N N . LEU A 1 206 ? -7.75237 33.33727 59.50238 1.000 44.61589 206 LEU A N 1
ATOM 1609 C CA . LEU A 1 206 ? -7.34464 34.53060 58.77568 1.000 44.24799 206 LEU A CA 1
ATOM 1610 C C . LEU A 1 206 ? -7.13683 34.21827 57.29887 1.000 44.09165 206 LEU A C 1
ATOM 1611 O O . LEU A 1 206 ? -6.59144 33.17135 56.93844 1.000 43.69290 206 LEU A O 1
ATOM 1616 N N . ASN A 1 207 ? -7.58337 35.13221 56.44141 1.000 50.49767 207 ASN A N 1
ATOM 1617 C CA . ASN A 1 207 ? -7.31035 35.01455 55.01977 1.000 50.59095 207 ASN A CA 1
ATOM 1618 C C . ASN A 1 207 ? -5.89815 35.51086 54.71628 1.000 49.86907 207 ASN A C 1
ATOM 1619 O O . ASN A 1 207 ? -5.19915 36.04673 55.57988 1.000 49.47055 207 ASN A O 1
ATOM 1624 N N . ALA A 1 208 ? -5.48191 35.33217 53.45979 1.000 44.85157 208 ALA A N 1
ATOM 1625 C CA . ALA A 1 208 ? -4.11663 35.67832 53.07595 1.000 43.99372 208 ALA A CA 1
ATOM 1626 C C . ALA A 1 208 ? -3.83469 37.16567 53.24838 1.000 43.95024 208 ALA A C 1
ATOM 1627 O O . ALA A 1 208 ? -2.70355 37.54819 53.57025 1.000 43.36474 208 ALA A O 1
ATOM 1629 N N . LYS A 1 209 ? -4.84205 38.01608 53.04476 1.000 52.71844 209 LYS A N 1
ATOM 1630 C CA . LYS A 1 209 ? -4.63772 39.45570 53.17246 1.000 53.18144 209 LYS A CA 1
ATOM 1631 C C . LYS A 1 209 ? -4.30827 39.84052 54.60999 1.000 53.05610 209 LYS A C 1
ATOM 1632 O O . LYS A 1 209 ? -3.27574 40.46586 54.87792 1.000 52.59936 209 LYS A O 1
ATOM 1638 N N . GLU A 1 210 ? -5.17848 39.47384 55.55358 1.000 55.02825 210 GLU A N 1
ATOM 1639 C CA . GLU A 1 210 ? -4.97140 39.85593 56.94531 1.000 55.19564 210 GLU A CA 1
ATOM 1640 C C . GLU A 1 210 ? -3.81812 39.10814 57.60201 1.000 53.97101 210 GLU A C 1
ATOM 1641 O O . GLU A 1 210 ? -3.37022 39.52370 58.67606 1.000 53.68681 210 GLU A O 1
ATOM 1647 N N . ARG A 1 211 ? -3.32882 38.02340 56.99529 1.000 40.82330 211 ARG A N 1
ATOM 1648 C CA . ARG A 1 211 ? -2.08349 37.42857 57.46820 1.000 39.69857 211 ARG A CA 1
ATOM 1649 C C . ARG A 1 211 ? -0.89927 38.33524 57.15806 1.000 39.43995 211 ARG A C 1
ATOM 1650 O O . ARG A 1 211 ? 0.04532 38.42602 57.95023 1.000 38.80961 211 ARG A O 1
ATOM 1658 N N . LEU A 1 212 ? -0.93645 39.02231 56.01347 1.000 52.87616 212 LEU A N 1
ATOM 1659 C CA . LEU A 1 212 ? 0.13539 39.95371 55.67817 1.000 53.00069 212 LEU A CA 1
ATOM 1660 C C . LEU A 1 212 ? 0.08771 41.19229 56.56429 1.000 53.28006 212 LEU A C 1
ATOM 1661 O O . LEU A 1 212 ? 1.13440 41.70184 56.98223 1.000 52.80531 212 LEU A O 1
ATOM 1666 N N . GLU A 1 213 ? -1.11625 41.69552 56.85478 1.000 62.20963 213 GLU A N 1
ATOM 1667 C CA . GLU A 1 213 ? -1.24229 42.82600 57.76970 1.000 62.80338 213 GLU A CA 1
ATOM 1668 C C . GLU A 1 213 ? -0.68045 42.48354 59.14185 1.000 61.61073 213 GLU A C 1
ATOM 1669 O O . GLU A 1 213 ? -0.02097 43.31424 59.77784 1.000 61.49056 213 GLU A O 1
ATOM 1675 N N . LEU A 1 214 ? -0.93354 41.26145 59.61441 1.000 35.19393 214 LEU A N 1
ATOM 1676 C CA . LEU A 1 214 ? -0.40962 40.84666 60.91012 1.000 34.64023 214 LEU A CA 1
ATOM 1677 C C . LEU A 1 214 ? 1.11179 40.76922 60.88933 1.000 33.91343 214 LEU A C 1
ATOM 1678 O O . LEU A 1 214 ? 1.77251 41.16779 61.85588 1.000 33.69595 214 LEU A O 1
ATOM 1683 N N . MET A 1 215 ? 1.68568 40.26986 59.79222 1.000 50.64447 215 MET A N 1
ATOM 1684 C CA . MET A 1 215 ? 3.13790 40.15544 59.70861 1.000 50.36326 215 MET A CA 1
ATOM 1685 C C . MET A 1 215 ? 3.80431 41.52495 59.73449 1.000 50.34168 215 MET A C 1
ATOM 1686 O O . MET A 1 215 ? 4.84423 41.70345 60.37837 1.000 49.64987 215 MET A O 1
ATOM 1691 N N . MET A 1 216 ? 3.22786 42.50288 59.03000 1.000 47.99125 216 MET A N 1
ATOM 1692 C CA . MET A 1 216 ? 3.78498 43.85153 59.05168 1.000 48.84831 216 MET A CA 1
ATOM 1693 C C . MET A 1 216 ? 3.73918 44.44887 60.45127 1.000 48.74800 216 MET A C 1
ATOM 1694 O O . MET A 1 216 ? 4.63345 45.21383 60.83040 1.000 48.58901 216 MET A O 1
ATOM 1699 N N . LYS A 1 217 ? 2.71109 44.11062 61.23231 1.000 48.61487 217 LYS A N 1
ATOM 1700 C CA . LYS A 1 217 ? 2.63436 44.59872 62.60467 1.000 48.88896 217 LYS A CA 1
ATOM 1701 C C . LYS A 1 217 ? 3.69437 43.94840 63.48430 1.000 47.99616 217 LYS A C 1
ATOM 1702 O O . LYS A 1 217 ? 4.25804 44.60023 64.37092 1.000 48.24507 217 LYS A O 1
ATOM 1708 N N . LEU A 1 218 ? 3.98733 42.66979 63.24933 1.000 34.11399 218 LEU A N 1
ATOM 1709 C CA . LEU A 1 218 ? 4.82211 41.89259 64.15396 1.000 33.47612 218 LEU A CA 1
ATOM 1710 C C . LEU A 1 218 ? 6.26030 41.72094 63.68110 1.000 32.92461 218 LEU A C 1
ATOM 1711 O O . LEU A 1 218 ? 7.09618 41.26937 64.47147 1.000 32.82581 218 LEU A O 1
ATOM 1716 N N . ARG A 1 219 ? 6.57654 42.06092 62.42689 1.000 31.36388 219 ARG A N 1
ATOM 1717 C CA . ARG A 1 219 ? 7.93333 41.82779 61.93639 1.000 30.92231 219 ARG A CA 1
ATOM 1718 C C . ARG A 1 219 ? 8.95162 42.70565 62.65293 1.000 30.96853 219 ARG A C 1
ATOM 1719 O O . ARG A 1 219 ? 10.10998 42.30334 62.81103 1.000 30.11009 219 ARG A O 1
ATOM 1727 N N . GLY A 1 220 ? 8.54318 43.89277 63.09459 1.000 31.04154 220 GLY A N 1
ATOM 1728 C CA . GLY A 1 220 ? 9.41939 44.79383 63.80443 1.000 30.85490 220 GLY A CA 1
ATOM 1729 C C . GLY A 1 220 ? 9.92179 44.21410 65.11141 1.000 30.52758 220 GLY A C 1
ATOM 1730 O O . GLY A 1 220 ? 11.12869 44.05008 65.31617 1.000 30.19253 220 GLY A O 1
ATOM 1731 N N . PRO A 1 221 ? 9.00132 43.90481 66.03225 1.000 29.40090 221 PRO A N 1
ATOM 1732 C CA . PRO A 1 221 ? 9.42748 43.28496 67.29961 1.000 29.42347 221 PRO A CA 1
ATOM 1733 C C . PRO A 1 221 ? 10.16486 41.97005 67.11361 1.000 28.63886 221 PRO A C 1
ATOM 1734 O O . PRO A 1 221 ? 11.15727 41.72044 67.80857 1.000 28.46714 221 PRO A O 1
ATOM 1738 N N . TYR A 1 222 ? 9.71065 41.12201 66.18740 1.000 26.53665 222 TYR A N 1
ATOM 1739 C CA . TYR A 1 222 ? 10.36170 39.83134 65.98107 1.000 26.20513 222 TYR A CA 1
ATOM 1740 C C . TYR A 1 222 ? 11.78869 40.00236 65.47200 1.000 25.74483 222 TYR A C 1
ATOM 1741 O O . TYR A 1 222 ? 12.68782 39.24889 65.86242 1.000 25.28074 222 TYR A O 1
ATOM 1750 N N . GLU A 1 223 ? 12.01858 40.99096 64.60388 1.000 32.30907 223 GLU A N 1
ATOM 1751 C CA . GLU A 1 223 ? 13.36926 41.23100 64.10510 1.000 32.59050 223 GLU A CA 1
ATOM 1752 C C . GLU A 1 223 ? 14.30586 41.65915 65.22738 1.000 32.95518 223 GLU A C 1
ATOM 1753 O O . GLU A 1 223 ? 15.46959 41.24207 65.26766 1.000 32.68838 223 GLU A O 1
ATOM 1759 N N . ASN A 1 224 ? 13.81692 42.49481 66.14783 1.000 30.32322 224 ASN A N 1
ATOM 1760 C CA . ASN A 1 224 ? 14.66898 42.98067 67.22884 1.000 30.65053 224 ASN A CA 1
ATOM 1761 C C . ASN A 1 224 ? 14.97643 41.87871 68.23443 1.000 29.97419 224 ASN A C 1
ATOM 1762 O O . ASN A 1 224 ? 16.09367 41.80669 68.75892 1.000 30.39798 224 ASN A O 1
ATOM 1767 N N . ASP A 1 225 ? 13.99907 41.01583 68.52237 1.000 27.76805 225 ASP A N 1
ATOM 1768 C CA . ASP A 1 225 ? 14.24962 39.89717 69.42519 1.000 28.10329 225 ASP A CA 1
ATOM 1769 C C . ASP A 1 225 ? 15.24615 38.91573 68.82311 1.000 27.78310 225 ASP A C 1
ATOM 1770 O O . ASP A 1 225 ? 16.16717 38.45932 69.50994 1.000 28.49368 225 ASP A O 1
ATOM 1775 N N . LEU A 1 226 ? 15.07844 38.58280 67.54175 1.000 22.54323 226 LEU A N 1
ATOM 1776 C CA . LEU A 1 226 ? 15.99047 37.65138 66.88527 1.000 22.62937 226 LEU A CA 1
ATOM 1777 C C . LEU A 1 226 ? 17.41305 38.19727 66.86986 1.000 23.05620 226 LEU A C 1
ATOM 1778 O O . LEU A 1 226 ? 18.37091 37.47707 67.17482 1.000 22.92455 226 LEU A O 1
ATOM 1783 N N . THR A 1 227 ? 17.56681 39.47831 66.52401 1.000 26.04122 227 THR A N 1
ATOM 1784 C CA . THR A 1 227 ? 18.88981 40.09461 66.51378 1.000 26.54552 227 THR A CA 1
ATOM 1785 C C . THR A 1 227 ? 19.5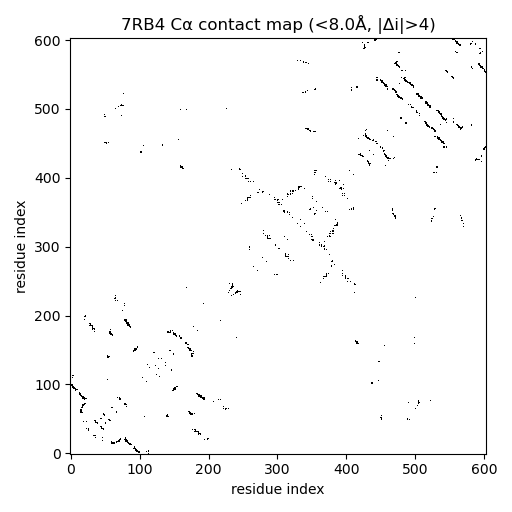2045 40.07902 67.90252 1.000 27.07375 227 THR A C 1
ATOM 1786 O O . THR A 1 227 ? 20.72409 39.82995 68.04240 1.000 27.58173 227 THR A O 1
ATOM 1790 N N . SER A 1 228 ? 18.72320 40.33546 68.94373 1.000 28.16473 228 SER A N 1
ATOM 1791 C CA . SER A 1 228 ? 19.25917 40.31195 70.30195 1.000 28.60614 228 SER A CA 1
ATOM 1792 C C . SER A 1 228 ? 19.69659 38.90732 70.69918 1.000 28.35837 228 SER A C 1
ATOM 1793 O O . SER A 1 228 ? 20.73703 38.73676 71.34570 1.000 28.35880 228 SER A O 1
ATOM 1796 N N . TYR A 1 229 ? 18.91187 37.89117 70.32763 1.000 25.59786 229 TYR A N 1
ATOM 1797 C CA . TYR A 1 229 ? 19.30596 36.51006 70.59128 1.000 25.41433 229 TYR A CA 1
ATOM 1798 C C . TYR A 1 229 ? 20.63577 36.18807 69.92241 1.000 25.41937 229 TYR A C 1
ATOM 1799 O O . TYR A 1 229 ? 21.54057 35.62193 70.54723 1.000 25.62268 229 TYR A O 1
ATOM 1808 N N . GLU A 1 230 ? 20.76800 36.54011 68.64089 1.000 25.43865 230 GLU A N 1
ATOM 1809 C CA . GLU A 1 230 ? 22.00359 36.26106 67.91774 1.000 25.73743 230 GLU A CA 1
ATOM 1810 C C . GLU A 1 230 ? 23.17256 37.06869 68.46650 1.000 25.87808 230 GLU A C 1
ATOM 1811 O O . GLU A 1 230 ? 24.31187 36.59000 68.45632 1.000 26.04359 230 GLU A O 1
ATOM 1817 N N . ALA A 1 231 ? 22.91487 38.28468 68.95315 1.000 20.69029 231 ALA A N 1
ATOM 1818 C CA . ALA A 1 231 ? 23.98711 39.08357 69.53660 1.000 21.42818 231 ALA A CA 1
ATOM 1819 C C . ALA A 1 231 ? 24.43772 38.52520 70.88105 1.000 22.04404 231 ALA A C 1
ATOM 1820 O O . ALA A 1 231 ? 25.62670 38.59903 71.21192 1.000 22.36169 231 ALA A O 1
ATOM 1822 N N . LYS A 1 232 ? 23.51327 37.96393 71.66558 1.000 35.88115 232 LYS A N 1
ATOM 1823 C CA . LYS A 1 232 ? 23.89765 37.37029 72.94288 1.000 36.73943 232 LYS A CA 1
ATOM 1824 C C . LYS A 1 232 ? 24.71495 36.10081 72.73848 1.000 36.55887 232 LYS A C 1
ATOM 1825 O O . LYS A 1 232 ? 25.66998 35.84534 73.48092 1.000 36.57093 232 LYS A O 1
ATOM 1831 N N . PHE A 1 233 ? 24.35514 35.29271 71.73872 1.000 31.72999 233 PHE A N 1
ATOM 1832 C CA . PHE A 1 233 ? 25.13471 34.09563 71.43921 1.000 31.72690 233 PHE A CA 1
ATOM 1833 C C . PHE A 1 233 ? 26.52817 34.45542 70.94224 1.000 31.88746 233 PHE A C 1
ATOM 1834 O O . PHE A 1 233 ? 27.51981 33.84623 71.36023 1.000 32.00065 233 PHE A O 1
ATOM 1842 N N . LYS A 1 234 ? 26.61899 35.43257 70.03778 1.000 25.75763 234 LYS A N 1
ATOM 1843 C CA . LYS A 1 234 ? 27.91756 35.84902 69.52094 1.000 26.27169 234 LYS A CA 1
ATOM 1844 C C . LYS A 1 234 ? 28.82137 36.34698 70.64083 1.000 26.88067 234 LYS A C 1
ATOM 1845 O O . LYS A 1 234 ? 30.01009 36.01014 70.68531 1.000 26.73307 234 LYS A O 1
ATOM 1851 N N . ASP A 1 235 ? 28.27119 37.13824 71.56403 1.000 41.37236 235 ASP A N 1
ATOM 1852 C CA . ASP A 1 235 ? 29.08244 37.68528 72.64601 1.000 42.20321 235 ASP A CA 1
ATOM 1853 C C . ASP A 1 235 ? 29.63262 36.58328 73.54366 1.000 42.07258 235 ASP A C 1
ATOM 1854 O O . ASP A 1 235 ? 30.79936 36.62951 73.94736 1.000 42.27495 235 ASP A O 1
ATOM 1859 N N . LEU A 1 236 ? 28.81567 35.57499 73.85286 1.000 36.42306 236 LEU A N 1
ATOM 1860 C CA . LEU A 1 236 ? 29.22217 34.55690 74.81693 1.000 36.48002 236 LEU A CA 1
ATOM 1861 C C . LEU A 1 236 ? 30.16909 33.53274 74.19999 1.000 36.06063 236 LEU A C 1
ATOM 1862 O O . LEU A 1 236 ? 31.18817 33.17757 74.80274 1.000 35.82895 236 LEU A O 1
ATOM 1867 N N . ILE A 1 237 ? 29.85049 33.04766 73.00383 1.000 31.22767 237 ILE A N 1
ATOM 1868 C CA . ILE A 1 237 ? 30.59419 31.93817 72.41374 1.000 31.06323 237 ILE A CA 1
ATOM 1869 C C . ILE A 1 237 ? 31.75089 32.43024 71.55154 1.000 31.54056 237 ILE A C 1
ATOM 1870 O O . ILE A 1 237 ? 32.85832 31.89151 71.62236 1.000 31.73710 237 ILE A O 1
ATOM 1875 N N . ILE A 1 238 ? 31.52389 33.45802 70.73493 1.000 37.34624 238 ILE A N 1
ATOM 1876 C CA . ILE A 1 238 ? 32.54093 33.89977 69.78760 1.000 37.88398 238 ILE A CA 1
ATOM 1877 C C . ILE A 1 238 ? 33.42741 35.01531 70.33797 1.000 38.25064 238 ILE A C 1
ATOM 1878 O O . ILE A 1 238 ? 34.56996 35.16729 69.88167 1.000 38.85214 238 ILE A O 1
ATOM 1883 N N . CYS A 1 239 ? 32.95609 35.77577 71.32371 1.000 32.49990 239 CYS A N 1
ATOM 1884 C CA . CYS A 1 239 ? 33.65176 36.97996 71.76646 1.000 33.53958 239 CYS A CA 1
ATOM 1885 C C . CYS A 1 239 ? 34.32463 36.85526 73.12539 1.000 33.87368 239 CYS A C 1
ATOM 1886 O O . CYS A 1 239 ? 35.39263 37.43779 73.32396 1.000 34.59334 239 CYS A O 1
ATOM 1889 N N . ARG A 1 240 ? 33.73711 36.12763 74.07491 1.000 59.76031 240 ARG A N 1
ATOM 1890 C CA . ARG A 1 240 ? 34.36636 35.97315 75.38238 1.000 60.77484 240 ARG A CA 1
ATOM 1891 C C . ARG A 1 240 ? 35.68762 35.22728 75.24757 1.000 60.70633 240 ARG A C 1
ATOM 1892 O O . ARG A 1 240 ? 35.73607 34.12418 74.69721 1.000 60.49087 240 ARG A O 1
ATOM 1900 N N . SER A 1 241 ? 36.76060 35.83161 75.76762 1.000 47.37187 241 SER A N 1
ATOM 1901 C CA . SER A 1 241 ? 38.09478 35.26120 75.59972 1.000 47.57776 241 SER A CA 1
ATOM 1902 C C . SER A 1 241 ? 38.21223 33.87702 76.22920 1.000 47.38804 241 SER A C 1
ATOM 1903 O O . SER A 1 241 ? 38.97643 33.03792 75.73812 1.000 47.42199 241 SER A O 1
ATOM 1906 N N . ALA A 1 242 ? 37.46684 33.61352 77.30515 1.000 39.31390 242 ALA A N 1
ATOM 1907 C CA . ALA A 1 242 ? 37.52989 32.30831 77.95391 1.000 38.95518 242 ALA A CA 1
ATOM 1908 C C . ALA A 1 242 ? 36.81557 31.21775 77.16512 1.000 38.18208 242 ALA A C 1
ATOM 1909 O O . ALA A 1 242 ? 36.95684 30.03914 77.50787 1.000 38.08550 242 ALA A O 1
ATOM 1911 N N . SER A 1 243 ? 36.05871 31.57597 76.13058 1.000 36.65379 243 SER A N 1
ATOM 1912 C CA . SER A 1 243 ? 35.36930 30.58814 75.31312 1.000 36.03899 243 SER A CA 1
ATOM 1913 C C . SER A 1 243 ? 36.35102 29.88104 74.38895 1.000 36.03800 243 SER A C 1
ATOM 1914 O O . SER A 1 243 ? 37.27170 30.49872 73.84490 1.000 36.48976 243 SER A O 1
ATOM 1917 N N . TYR A 1 244 ? 36.14327 28.57335 74.21173 1.000 38.51746 244 TYR A N 1
ATOM 1918 C CA . TYR A 1 244 ? 36.98335 27.79055 73.31132 1.000 38.90732 244 TYR A CA 1
ATOM 1919 C C . TYR A 1 244 ? 36.93256 28.31035 71.88111 1.000 38.64031 244 TYR A C 1
ATOM 1920 O O . TYR A 1 244 ? 37.88546 28.10328 71.12201 1.000 38.73374 244 TYR A O 1
ATOM 1929 N N . TYR A 1 245 ? 35.85391 28.99109 71.50227 1.000 35.67752 245 TYR A N 1
ATOM 1930 C CA . TYR A 1 245 ? 35.65581 29.44799 70.13586 1.000 36.31076 245 TYR A CA 1
ATOM 1931 C C . TYR A 1 245 ? 36.00360 30.91858 69.94391 1.000 37.33052 245 TYR A C 1
ATOM 1932 O O . TYR A 1 245 ? 35.67600 31.49129 68.89970 1.000 37.29242 245 TYR A O 1
ATOM 1941 N N . SER A 1 246 ? 36.66241 31.53833 70.91794 1.000 44.64576 246 SER A N 1
ATOM 1942 C CA . SER A 1 246 ? 37.13015 32.90549 70.75831 1.000 45.03046 246 SER A CA 1
ATOM 1943 C C . SER A 1 246 ? 38.44456 32.92841 69.98952 1.000 45.61639 246 SER A C 1
ATOM 1944 O O . SER A 1 246 ? 39.26636 32.01300 70.09127 1.000 45.85248 246 SER A O 1
ATOM 1946 N N . SER A 1 247 ? 38.63815 33.99448 69.21273 1.000 45.72584 247 SER A N 1
ATOM 1947 C CA . SER A 1 247 ? 39.84429 34.16900 68.41181 1.000 46.45818 247 SER A CA 1
ATOM 1948 C C . SER A 1 247 ? 40.57061 35.46472 68.75178 1.000 47.36736 247 SER A C 1
ATOM 1949 O O . SER A 1 247 ? 41.36988 35.95237 67.94665 1.000 48.02836 247 SER A O 1
ATOM 1952 N N . GLY A 1 248 ? 40.31276 36.03046 69.92899 1.000 43.18436 248 GLY A N 1
ATOM 1953 C CA . GLY A 1 248 ? 40.87586 37.32183 70.26482 1.000 43.39229 248 GLY A CA 1
ATOM 1954 C C . GLY A 1 248 ? 40.27697 38.47629 69.49839 1.000 43.64614 248 GLY A C 1
ATOM 1955 O O . GLY A 1 248 ? 40.91884 39.52137 69.36709 1.000 44.60187 248 GLY A O 1
ATOM 1956 N N . SER A 1 249 ? 39.05933 38.31709 68.98692 1.000 36.03022 249 SER A N 1
ATOM 1957 C CA . SER A 1 249 ? 38.43319 39.35888 68.18723 1.000 36.42762 249 SER A CA 1
ATOM 1958 C C . SER A 1 249 ? 38.00928 40.53637 69.05864 1.000 36.28118 249 SER A C 1
ATOM 1959 O O . SER A 1 249 ? 37.75624 40.39634 70.25825 1.000 35.66554 249 SER A O 1
ATOM 1962 N N . SER A 1 250 ? 37.93832 41.71079 68.43703 1.000 43.20408 250 SER A N 1
ATOM 1963 C CA . SER A 1 250 ? 37.40426 42.91239 69.07510 1.000 43.11025 250 SER A CA 1
ATOM 1964 C C . SER A 1 250 ? 35.94562 43.03577 68.64902 1.000 42.34520 250 SER A C 1
ATOM 1965 O O . SER A 1 250 ? 35.61476 43.72880 67.68656 1.000 42.58891 250 SER A O 1
ATOM 1968 N N . CYS A 1 251 ? 35.06832 42.34581 69.37109 1.000 31.73760 251 CYS A N 1
ATOM 1969 C CA . CYS A 1 251 ? 33.64821 42.39291 69.05738 1.000 31.13998 251 CYS A CA 1
ATOM 1970 C C . CYS A 1 251 ? 33.06228 43.75147 69.41596 1.000 30.82571 251 CYS A C 1
ATOM 1971 O O . CYS A 1 251 ? 33.39438 44.33956 70.44878 1.000 30.97284 251 CYS A O 1
ATOM 1974 N N . LEU A 1 252 ? 32.17656 44.24357 68.55780 1.000 26.96491 252 LEU A N 1
ATOM 1975 C CA . LEU A 1 252 ? 31.60265 45.57090 68.69939 1.000 26.89515 252 LEU A CA 1
ATOM 1976 C C . LEU A 1 252 ? 30.15711 45.48296 69.17097 1.000 26.09390 252 LEU A C 1
ATOM 1977 O O . LEU A 1 252 ? 29.45144 44.50734 68.89782 1.000 25.54215 252 LEU A O 1
ATOM 1982 N N . ASP A 1 253 ? 29.72958 46.51915 69.88901 1.000 26.41902 253 ASP A N 1
ATOM 1983 C CA . ASP A 1 253 ? 28.35514 46.65060 70.36913 1.000 25.80491 253 ASP A CA 1
ATOM 1984 C C . ASP A 1 253 ? 27.51528 47.18583 69.21450 1.000 25.55541 253 ASP A C 1
ATOM 1985 O O . ASP A 1 253 ? 27.34001 48.39388 69.04879 1.000 25.72509 253 ASP A O 1
ATOM 1990 N N . TRP A 1 254 ? 26.97972 46.26738 68.40575 1.000 21.48793 254 TRP A N 1
ATOM 1991 C CA . TRP A 1 254 ? 26.29459 46.67207 67.18157 1.000 21.48923 254 TRP A CA 1
ATOM 1992 C C . TRP A 1 254 ? 24.95208 47.33834 67.46019 1.000 21.43803 254 TRP A C 1
ATOM 1993 O O . TRP A 1 254 ? 24.48214 48.13525 66.63970 1.000 21.18149 254 TRP A O 1
ATOM 2004 N N . GLU A 1 255 ? 24.31765 47.03456 68.59540 1.000 39.12900 255 GLU A N 1
ATOM 2005 C CA . GLU A 1 255 ? 23.09631 47.75179 68.94829 1.000 39.11433 255 GLU A CA 1
ATOM 2006 C C . GLU A 1 255 ? 23.39658 49.20875 69.27640 1.000 38.91428 255 GLU A C 1
ATOM 2007 O O . GLU A 1 255 ? 22.64990 50.10935 68.87581 1.000 38.69697 255 GLU A O 1
ATOM 2013 N N . LYS A 1 256 ? 24.48756 49.45755 70.00455 1.000 23.13854 256 LYS A N 1
ATOM 2014 C CA . LYS A 1 256 ? 24.89653 50.82907 70.28696 1.000 23.64773 256 LYS A CA 1
ATOM 2015 C C . LYS A 1 256 ? 25.31484 51.55308 69.01286 1.000 23.85395 256 LYS A C 1
ATOM 2016 O O . LYS A 1 256 ? 24.99329 52.73329 68.82898 1.000 23.73191 256 LYS A O 1
ATOM 2022 N N . ILE A 1 257 ? 26.03138 50.86018 68.12358 1.000 21.70978 257 ILE A N 1
ATOM 2023 C CA . ILE A 1 257 ? 26.45688 51.46469 66.86421 1.000 21.60326 257 ILE A CA 1
ATOM 2024 C C . ILE A 1 257 ? 25.24918 51.93555 66.06305 1.000 21.33745 257 ILE A C 1
ATOM 2025 O O . ILE A 1 257 ? 25.26029 53.02593 65.47769 1.000 21.75002 257 ILE A O 1
ATOM 2030 N N . LYS A 1 258 ? 24.18138 51.13366 66.04422 1.000 30.17553 258 LYS A N 1
ATOM 2031 C CA . LYS A 1 258 ? 22.97407 51.51469 65.31700 1.000 30.18827 258 LYS A CA 1
ATOM 2032 C C . LYS A 1 258 ? 22.34205 52.76878 65.90970 1.000 30.33065 258 LYS A C 1
ATOM 2033 O O . LYS A 1 258 ? 22.03380 53.72359 65.18703 1.000 30.26221 258 LYS A O 1
ATOM 2039 N N . THR A 1 259 ? 22.13762 52.78465 67.22957 1.000 28.86960 259 THR A N 1
ATOM 2040 C CA . THR A 1 259 ? 21.47418 53.92658 67.85190 1.000 29.23789 259 THR A CA 1
ATOM 2041 C C . THR A 1 259 ? 22.34566 55.17648 67.81815 1.000 29.61379 259 THR A C 1
ATOM 2042 O O . THR A 1 259 ? 21.82197 56.28939 67.69085 1.000 29.48492 259 THR A O 1
ATOM 2046 N N . GLU A 1 260 ? 23.66745 55.01895 67.92891 1.000 36.33684 260 GLU A N 1
ATOM 2047 C CA . GLU A 1 260 ? 24.55563 56.17407 67.83880 1.000 37.45994 260 GLU A CA 1
ATOM 2048 C C . GLU A 1 260 ? 24.59103 56.73784 66.42311 1.000 37.30105 260 GLU A C 1
ATOM 2049 O O . GLU A 1 260 ? 24.53579 57.95867 66.23555 1.000 37.45768 260 GLU A O 1
ATOM 2055 N N . SER A 1 261 ? 24.69088 55.86596 65.41539 1.000 26.64471 261 SER A N 1
ATOM 2056 C CA . SER A 1 261 ? 24.65853 56.32916 64.03126 1.000 27.04127 261 SER A CA 1
ATOM 2057 C C . SER A 1 261 ? 23.34615 57.03652 63.72137 1.000 26.76078 261 SER A C 1
ATOM 2058 O O . SER A 1 261 ? 23.33078 58.05900 63.02689 1.000 26.88060 261 SER A O 1
ATOM 2061 N N . GLN A 1 262 ? 22.23369 56.50853 64.23595 1.000 31.81938 262 GLN A N 1
ATOM 2062 C CA . GLN A 1 262 ? 20.93484 57.11988 63.97875 1.000 31.97672 262 GLN A CA 1
ATOM 2063 C C . GLN A 1 262 ? 20.79542 58.45786 64.69647 1.000 32.31385 262 GLN A C 1
ATOM 2064 O O . GLN A 1 262 ? 20.23294 59.40840 64.14035 1.000 32.74706 262 GLN A O 1
ATOM 2070 N N . ARG A 1 263 ? 21.30364 58.55654 65.92799 1.000 33.50034 263 ARG A N 1
ATOM 2071 C CA . ARG A 1 263 ? 21.23524 59.82468 66.64893 1.000 33.98721 263 ARG A CA 1
ATOM 2072 C C . ARG A 1 263 ? 22.08504 60.89518 65.97375 1.000 34.68450 263 ARG A C 1
ATOM 2073 O O . ARG A 1 263 ? 21.67662 62.05971 65.89098 1.000 34.76699 263 ARG A O 1
ATOM 2081 N N . ILE A 1 264 ? 23.26974 60.52116 65.48631 1.000 27.11299 264 ILE A N 1
ATOM 2082 C CA . ILE A 1 264 ? 24.17403 61.50477 64.89941 1.000 27.71175 264 ILE A CA 1
ATOM 2083 C C . ILE A 1 264 ? 23.63322 62.00424 63.56528 1.000 27.69953 264 ILE A C 1
ATOM 2084 O O . ILE A 1 264 ? 23.68840 63.20371 63.27048 1.000 28.59865 264 ILE A O 1
ATOM 2089 N N . VAL A 1 265 ? 23.08813 61.10092 62.74672 1.000 27.59808 265 VAL A N 1
ATOM 2090 C CA . VAL A 1 265 ? 22.53338 61.50080 61.45427 1.000 27.70521 265 VAL A CA 1
ATOM 2091 C C . VAL A 1 265 ? 21.34297 62.43130 61.64968 1.000 28.18226 265 VAL A C 1
ATOM 2092 O O . VAL A 1 265 ? 21.22198 63.46335 60.97986 1.000 28.78565 265 VAL A O 1
ATOM 2096 N N . LYS A 1 266 ? 20.44643 62.07726 62.57312 1.000 33.05776 266 LYS A N 1
ATOM 2097 C CA . LYS A 1 266 ? 19.27231 62.90463 62.83454 1.000 33.55462 266 LYS A CA 1
ATOM 2098 C C . LYS A 1 266 ? 19.66625 64.29822 63.30931 1.000 34.27334 266 LYS A C 1
ATOM 2099 O O . LYS A 1 266 ? 19.09969 65.30029 62.85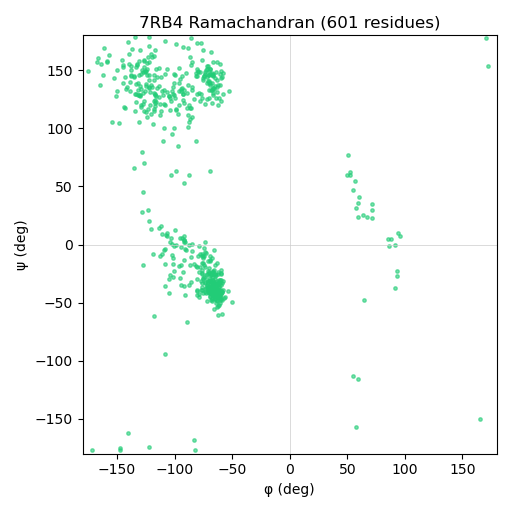688 1.000 34.92302 266 LYS A O 1
ATOM 2105 N N . GLN A 1 267 ? 20.63873 64.38146 64.21894 1.000 36.40151 267 GLN A N 1
ATOM 2106 C CA . GLN A 1 267 ? 21.03561 65.67382 64.76839 1.000 37.44893 267 GLN A CA 1
ATOM 2107 C C . GLN A 1 267 ? 21.70517 66.54272 63.71200 1.000 37.81449 267 GLN A C 1
ATOM 2108 O O . GLN A 1 267 ? 21.38400 67.72856 63.57304 1.000 37.88979 267 GLN A O 1
ATOM 2114 N N . ILE A 1 268 ? 22.64621 65.97000 62.95883 1.000 36.06508 268 ILE A N 1
ATOM 2115 C CA . ILE A 1 268 ? 23.37707 66.75486 61.97468 1.000 36.90874 268 ILE A CA 1
ATOM 2116 C C . ILE A 1 268 ? 22.48898 67.14472 60.79795 1.000 36.71143 268 ILE A C 1
ATOM 2117 O O . ILE A 1 268 ? 22.75495 68.15307 60.13324 1.000 37.11692 268 ILE A O 1
ATOM 2122 N N . ILE A 1 269 ? 21.42327 66.38635 60.53366 1.000 30.40451 269 ILE A N 1
ATOM 2123 C CA . ILE A 1 269 ? 20.48843 66.76804 59.48021 1.000 30.72891 269 ILE A CA 1
ATOM 2124 C C . ILE A 1 269 ? 19.54631 67.86169 59.96611 1.000 31.98203 269 ILE A C 1
ATOM 2125 O O . ILE A 1 269 ? 19.27805 68.83042 59.24593 1.000 32.89585 269 ILE A O 1
ATOM 2130 N N . GLU A 1 270 ? 19.04072 67.73915 61.19506 1.000 43.76719 270 GLU A N 1
ATOM 2131 C CA . GLU A 1 270 ? 18.09609 68.72316 61.70908 1.000 44.65950 270 GLU A CA 1
ATOM 2132 C C . GLU A 1 270 ? 18.75090 70.05765 62.04552 1.000 45.45748 270 GLU A C 1
ATOM 2133 O O . GLU A 1 270 ? 18.03414 71.01494 62.35714 1.000 46.18006 270 GLU A O 1
ATOM 2139 N N . GLU A 1 271 ? 20.07981 70.15144 61.98625 1.000 48.17749 271 GLU A N 1
ATOM 2140 C CA . GLU A 1 271 ? 20.77691 71.40072 62.25983 1.000 49.56836 271 GLU A CA 1
ATOM 2141 C C . GLU A 1 271 ? 21.24567 72.12082 61.00165 1.000 49.32712 271 GLU A C 1
ATOM 2142 O O . GLU A 1 271 ? 21.70110 73.26496 61.09820 1.000 49.60875 271 GLU A O 1
ATOM 2148 N N . HIS A 1 272 ? 21.14742 71.49257 59.83616 1.000 35.20748 272 HIS A N 1
ATOM 2149 C CA . HIS A 1 272 ? 21.58334 72.09940 58.57933 1.000 35.84286 272 HIS A CA 1
ATOM 2150 C C . HIS A 1 272 ? 20.47822 71.95913 57.54185 1.000 36.58487 272 HIS A C 1
ATOM 2151 O O . HIS A 1 272 ? 20.26766 70.84663 57.01483 1.000 35.14852 272 HIS A O 1
ATOM 2158 N N . PRO A 1 273 ? 19.75452 73.03539 57.22100 1.000 45.32808 273 PRO A N 1
ATOM 2159 C CA . PRO A 1 273 ? 18.68512 72.93120 56.21274 1.000 46.83362 273 PRO A CA 1
ATOM 2160 C C . PRO A 1 273 ? 19.17495 72.48192 54.84699 1.000 46.64742 273 PRO A C 1
ATOM 2161 O O . PRO A 1 273 ? 18.37138 71.97600 54.05307 1.000 46.99050 273 PRO A O 1
ATOM 2165 N N . GLU A 1 274 ? 20.46542 72.65443 54.54971 1.000 60.49541 274 GLU A N 1
ATOM 2166 C CA . GLU A 1 274 ? 21.02608 72.15677 53.29779 1.000 60.21660 274 GLU A CA 1
ATOM 2167 C C . GLU A 1 274 ? 20.83753 70.65035 53.15556 1.000 57.95267 274 GLU A C 1
ATOM 2168 O O . GLU A 1 274 ? 20.66738 70.14719 52.03850 1.000 57.77522 274 GLU A O 1
ATOM 2174 N N . LEU A 1 275 ? 20.84207 69.92164 54.26963 1.000 44.40592 275 LEU A N 1
ATOM 2175 C CA . LEU A 1 275 ? 20.67769 68.47405 54.27240 1.000 42.48430 275 LEU A CA 1
ATOM 2176 C C . LEU A 1 275 ? 19.22575 68.03578 54.41692 1.000 43.14533 275 LEU A C 1
ATOM 2177 O O . LEU A 1 275 ? 18.96215 66.83092 54.48154 1.000 42.21846 275 LEU A O 1
ATOM 2182 N N . GLN A 1 276 ? 18.28623 68.97295 54.47600 1.000 39.25230 276 GLN A N 1
ATOM 2183 C CA . GLN A 1 276 ? 16.86879 68.65177 54.64061 1.000 40.77808 276 GLN A CA 1
ATOM 2184 C C . GLN A 1 276 ? 16.15986 68.68749 53.28744 1.000 43.58185 276 GLN A C 1
ATOM 2185 O O . GLN A 1 276 ? 15.25390 69.48552 53.03799 1.000 45.88924 276 GLN A O 1
ATOM 2191 N N . SER A 1 277 ? 16.59398 67.79260 52.40550 1.000 85.43583 277 SER A N 1
ATOM 2192 C CA . SER A 1 277 ? 16.14051 67.80702 51.02422 1.000 88.03288 277 SER A CA 1
ATOM 2193 C C . SER A 1 277 ? 14.83600 67.03631 50.86000 1.000 89.24070 277 SER A C 1
ATOM 2194 O O . SER A 1 277 ? 14.51214 66.13767 51.64145 1.000 88.00398 277 SER A O 1
ATOM 2196 N N . HIS A 1 278 ? 14.08718 67.40513 49.82909 1.000 88.87827 278 HIS A N 1
ATOM 2197 C CA . HIS A 1 278 ? 12.86227 66.73106 49.43365 1.000 90.65510 278 HIS A CA 1
ATOM 2198 C C . HIS A 1 278 ? 13.10601 65.97237 48.13071 1.000 90.55119 278 HIS A C 1
ATOM 2199 O O . HIS A 1 278 ? 14.18340 66.04969 47.53261 1.000 89.54110 278 HIS A O 1
ATOM 2201 N N . SER A 1 279 ? 12.08968 65.22379 47.69087 1.000 89.41630 279 SER A N 1
ATOM 2202 C CA . SER A 1 279 ? 12.22930 64.43943 46.46551 1.000 89.47524 279 SER A CA 1
ATOM 2203 C C . SER A 1 279 ? 12.32593 65.32546 45.23021 1.000 91.94761 279 SER A C 1
ATOM 2204 O O . SER A 1 279 ? 12.89553 64.90920 44.21482 1.000 91.66692 279 SER A O 1
ATOM 2206 N N . LYS A 1 280 ? 11.77582 66.53941 45.29253 1.000 100.79887 280 LYS A N 1
ATOM 2207 C CA . LYS A 1 280 ? 11.77581 67.42949 44.13895 1.000 103.54109 280 LYS A CA 1
ATOM 2208 C C . LYS A 1 280 ? 13.11965 68.10888 43.91289 1.000 102.32180 280 LYS A C 1
ATOM 2209 O O . LYS A 1 280 ? 13.37404 68.58836 42.80284 1.000 104.21656 280 LYS A O 1
ATOM 2211 N N . ASN A 1 281 ? 13.97896 68.16580 44.92731 1.000 98.69194 281 ASN A N 1
ATOM 2212 C CA . ASN A 1 281 ? 15.29854 68.78041 44.81145 1.000 97.48257 281 ASN A CA 1
ATOM 2213 C C . ASN A 1 281 ? 16.37656 67.81672 45.29311 1.000 93.36724 281 ASN A C 1
ATOM 2214 O O . ASN A 1 281 ? 17.29181 68.17891 46.03563 1.000 91.87934 281 ASN A O 1
ATOM 2219 N N . ALA A 1 282 ? 16.27518 66.56123 44.86546 1.000 78.22698 282 ALA A N 1
ATOM 2220 C CA . ALA A 1 282 ? 17.30273 65.57954 45.17540 1.000 74.49856 282 ALA A CA 1
ATOM 2221 C C . ALA A 1 282 ? 18.58288 65.88864 44.40698 1.000 73.68181 282 ALA A C 1
ATOM 2222 O O . ALA A 1 282 ? 18.55466 66.43943 43.30333 1.000 75.87661 282 ALA A O 1
ATOM 2224 N N . VAL A 1 283 ? 19.71586 65.52912 45.00299 1.000 51.34695 283 VAL A N 1
ATOM 2225 C CA . VAL A 1 283 ? 21.02580 65.75359 44.40169 1.000 50.49782 283 VAL A CA 1
ATOM 2226 C C . VAL A 1 283 ? 21.54231 64.42627 43.86352 1.000 48.98515 283 VAL A C 1
ATOM 2227 O O . VAL A 1 283 ? 21.79008 63.48681 44.62924 1.000 47.79791 283 VAL A O 1
ATOM 2231 N N . THR A 1 284 ? 21.69761 64.34995 42.54101 1.000 62.31467 284 THR A N 1
ATOM 2232 C CA . THR A 1 284 ? 22.19359 63.15892 41.86816 1.000 61.47047 284 THR A CA 1
ATOM 2233 C C . THR A 1 284 ? 23.57994 63.33737 41.26575 1.000 61.51785 284 THR A C 1
ATOM 2234 O O . THR A 1 284 ? 24.16720 62.35232 40.80368 1.000 61.09222 284 THR A O 1
ATOM 2238 N N . ASP A 1 285 ? 24.11394 64.55529 41.25612 1.000 55.51548 285 ASP A N 1
ATOM 2239 C CA . ASP A 1 285 ? 25.42962 64.81228 40.68838 1.000 56.24467 285 ASP A CA 1
ATOM 2240 C C . ASP A 1 285 ? 26.51574 64.34342 41.64910 1.000 53.44680 285 ASP A C 1
ATOM 2241 O O . ASP A 1 285 ? 26.49179 64.68130 42.83681 1.000 51.91046 285 ASP A O 1
ATOM 2246 N N . LYS A 1 286 ? 27.46608 63.55802 41.12999 1.000 43.86920 286 LYS A N 1
ATOM 2247 C CA . LYS A 1 286 ? 28.54515 63.04112 41.96767 1.000 42.22200 286 LYS A CA 1
ATOM 2248 C C . LYS A 1 286 ? 29.32098 64.16969 42.63357 1.000 42.34103 286 LYS A C 1
ATOM 2249 O O . LYS A 1 286 ? 29.71562 64.05811 43.80023 1.000 41.42485 286 LYS A O 1
ATOM 2255 N N . GLU A 1 287 ? 29.54956 65.26495 41.90557 1.000 44.75068 287 GLU A N 1
ATOM 2256 C CA . GLU A 1 287 ? 30.34935 66.36194 42.44165 1.000 45.61754 287 GLU A CA 1
ATOM 2257 C C . GLU A 1 287 ? 29.66248 67.01520 43.63426 1.000 44.12104 287 GLU A C 1
ATOM 2258 O O . GLU A 1 287 ? 30.30533 67.29833 44.65231 1.000 43.00354 287 GLU A O 1
ATOM 2264 N N . LYS A 1 288 ? 28.35387 67.26042 43.52748 1.000 44.44917 288 LYS A N 1
ATOM 2265 C CA . LYS A 1 288 ? 27.61255 67.82437 44.65130 1.000 43.41425 288 LYS A CA 1
ATOM 2266 C C . LYS A 1 288 ? 27.60519 66.87268 45.83978 1.000 40.93033 288 LYS A C 1
ATOM 2267 O O . LYS A 1 288 ? 27.69834 67.30671 46.99407 1.000 40.68051 288 LYS A O 1
ATOM 2273 N N . LEU A 1 289 ? 27.49332 65.56887 45.57673 1.000 28.32286 289 LEU A N 1
ATOM 2274 C CA . LEU A 1 289 ? 27.48960 64.59491 46.66145 1.000 26.83261 289 LEU A CA 1
ATOM 2275 C C . LEU A 1 289 ? 28.85424 64.49271 47.33265 1.000 26.76022 289 LEU A C 1
ATOM 2276 O O . LEU A 1 289 ? 28.92901 64.23285 48.53877 1.000 25.68457 289 LEU A O 1
ATOM 2281 N N . GLN A 1 290 ? 29.93767 64.69911 46.57887 1.000 39.76201 290 GLN A N 1
ATOM 2282 C CA . GLN A 1 290 ? 31.26531 64.71924 47.18616 1.000 40.51616 290 GLN A CA 1
ATOM 2283 C C . GLN A 1 290 ? 31.42556 65.90849 48.12310 1.000 40.78069 290 GLN A C 1
ATOM 2284 O O . GLN A 1 290 ? 32.03428 65.78498 49.19266 1.000 40.97577 290 GLN A O 1
ATOM 2290 N N . LYS A 1 291 ? 30.89432 67.07102 47.73547 1.000 32.67232 291 LYS A N 1
ATOM 2291 C CA . LYS A 1 291 ? 31.00355 68.24852 48.58983 1.000 33.22892 291 LYS A CA 1
ATOM 2292 C C . LYS A 1 291 ? 30.20890 68.06937 49.87732 1.000 32.16467 291 LYS A C 1
ATOM 2293 O O . LYS A 1 291 ? 30.66185 68.47537 50.95322 1.000 32.51690 291 LYS A O 1
ATOM 2299 N N . ILE A 1 292 ? 29.02402 67.46164 49.78806 1.000 30.48330 292 ILE A N 1
ATOM 2300 C CA . ILE A 1 292 ? 28.24709 67.16667 50.98903 1.000 29.85573 292 ILE A CA 1
ATOM 2301 C C . ILE A 1 292 ? 29.03396 66.25209 51.92021 1.000 29.53790 292 ILE A C 1
ATOM 2302 O O . ILE A 1 292 ? 29.01866 66.42583 53.14555 1.000 29.36577 292 ILE A O 1
ATOM 2307 N N . TYR A 1 293 ? 29.74659 65.27500 51.35484 1.000 22.82196 293 TYR A N 1
ATOM 2308 C CA . TYR A 1 293 ? 30.60506 64.41657 52.16619 1.000 23.37840 293 TYR A CA 1
ATOM 2309 C C . TYR A 1 293 ? 31.70202 65.22766 52.84450 1.000 24.56722 293 TYR A C 1
ATOM 2310 O O . TYR A 1 293 ? 31.88620 65.14915 54.06466 1.000 24.48382 293 TYR A O 1
ATOM 2319 N N . ASN A 1 294 ? 32.44749 66.01208 52.06230 1.000 31.15488 294 ASN A N 1
ATOM 2320 C CA . ASN A 1 294 ? 33.59104 66.73838 52.60096 1.000 32.49545 294 ASN A CA 1
ATOM 2321 C C . ASN A 1 294 ? 33.18220 67.88277 53.51976 1.000 32.65219 294 ASN A C 1
ATOM 2322 O O . ASN A 1 294 ? 33.98476 68.29546 54.36398 1.000 33.50873 294 ASN A O 1
ATOM 2327 N N . ASP A 1 295 ? 31.96053 68.40344 53.38162 1.000 38.65387 295 ASP A N 1
ATOM 2328 C CA . ASP A 1 295 ? 31.52176 69.49209 54.24922 1.000 38.77760 295 ASP A CA 1
ATOM 2329 C C . ASP A 1 295 ? 31.17480 69.00839 55.65066 1.000 37.98944 295 ASP A C 1
ATOM 2330 O O . ASP A 1 295 ? 31.31860 69.76684 56.61592 1.000 38.42526 295 ASP A O 1
ATOM 2335 N N . TYR A 1 296 ? 30.72301 67.76314 55.78733 1.000 31.07597 296 TYR A N 1
ATOM 2336 C CA . TYR A 1 296 ? 30.22050 67.27151 57.05904 1.000 30.53690 296 TYR A CA 1
ATOM 2337 C C . TYR A 1 296 ? 31.00222 66.09818 57.62908 1.000 30.41484 296 TYR A C 1
ATOM 2338 O O . TYR A 1 296 ? 30.74198 65.71004 58.77331 1.000 29.60999 296 TYR A O 1
ATOM 2347 N N . ALA A 1 297 ? 31.94577 65.52796 56.88053 1.000 27.98406 297 ALA A N 1
ATOM 2348 C CA . ALA A 1 297 ? 32.79389 64.48155 57.44426 1.000 28.32287 297 ALA A CA 1
ATOM 2349 C C . ALA A 1 297 ? 33.58859 64.94476 58.66188 1.000 29.17647 297 ALA A C 1
ATOM 2350 O O . ALA A 1 297 ? 33.68227 64.16662 59.62749 1.000 29.15134 297 ALA A O 1
ATOM 2352 N N . PRO A 1 298 ? 34.18107 66.14869 58.69778 1.000 30.58193 298 PRO A N 1
ATOM 2353 C CA . PRO A 1 298 ? 34.83350 66.57853 59.94781 1.000 31.23072 298 PRO A CA 1
ATOM 2354 C C . PRO A 1 298 ? 33.87111 66.68234 61.11836 1.000 30.21758 298 PRO A C 1
ATOM 2355 O O . PRO A 1 298 ? 34.24422 66.35739 62.25291 1.000 29.76742 298 PRO A O 1
ATOM 2359 N N . LYS A 1 299 ? 32.63523 67.12595 60.87295 1.000 38.30542 299 LYS A N 1
ATOM 2360 C CA . LYS A 1 299 ? 31.64839 67.19736 61.94598 1.000 37.60867 299 LYS A CA 1
ATOM 2361 C C . LYS A 1 299 ? 31.27522 65.80814 62.44704 1.000 36.54086 299 LYS A C 1
ATOM 2362 O O . LYS A 1 299 ? 31.09216 65.60514 63.65298 1.000 36.02458 299 LYS A O 1
ATOM 2368 N N . ILE A 1 300 ? 31.15295 64.83978 61.53653 1.000 27.21424 300 ILE A N 1
ATOM 2369 C CA . ILE A 1 300 ? 30.82871 63.47904 61.95008 1.000 26.27972 300 ILE A CA 1
ATOM 2370 C C . ILE A 1 300 ? 32.01129 62.83974 62.66826 1.000 26.69349 300 ILE A C 1
ATOM 2371 O O . ILE A 1 300 ? 31.82367 62.02206 63.57783 1.000 25.84158 300 ILE A O 1
ATOM 2376 N N . ASP A 1 301 ? 33.24002 63.21303 62.29633 1.000 26.96370 301 ASP A N 1
ATOM 2377 C CA . ASP A 1 301 ? 34.41775 62.73226 63.01592 1.000 27.88821 301 ASP A CA 1
ATOM 2378 C C . ASP A 1 301 ? 34.34183 63.08935 64.49714 1.000 27.56474 301 ASP A C 1
ATOM 2379 O O . ASP A 1 301 ? 34.60914 62.25011 65.36483 1.000 27.73453 301 ASP A O 1
ATOM 2384 N N . LYS A 1 302 ? 33.98020 64.33689 64.80668 1.000 30.39963 302 LYS A N 1
ATOM 2385 C CA . LYS A 1 302 ? 33.88316 64.75094 66.20321 1.000 30.77424 302 LYS A CA 1
ATOM 2386 C C . LYS A 1 302 ? 32.71086 64.06934 66.89938 1.000 29.78170 302 LYS A C 1
ATOM 2387 O O . LYS A 1 302 ? 32.84892 63.56746 68.02105 1.000 29.86573 302 LYS A O 1
ATOM 2390 N N . LEU A 1 303 ? 31.54675 64.03842 66.24520 1.000 36.43339 303 LEU A N 1
ATOM 2391 C CA . LEU A 1 303 ? 30.36454 63.44553 66.86238 1.000 35.27806 303 LEU A CA 1
ATOM 2392 C C . LEU A 1 303 ? 30.53546 61.94937 67.09371 1.000 35.16170 303 LEU A C 1
ATOM 2393 O O . LEU A 1 303 ? 30.01829 61.41266 68.08038 1.000 34.69478 303 LEU A O 1
ATOM 2398 N N . SER A 1 304 ? 31.25287 61.26164 66.20527 1.000 28.55892 304 SER A N 1
ATOM 2399 C CA . SER A 1 304 ? 31.48769 59.83002 66.34786 1.000 28.31430 304 SER A CA 1
ATOM 2400 C C . SER A 1 304 ? 32.66994 59.50691 67.25011 1.000 29.48056 304 SER A C 1
ATOM 2401 O O . SER A 1 304 ? 32.97879 58.32370 67.43035 1.000 29.64149 304 SER A O 1
ATOM 2404 N N . SER A 1 305 ? 33.33381 60.52026 67.81091 1.000 36.86240 305 SER A N 1
ATOM 2405 C CA . SER A 1 305 ? 34.51962 60.33302 68.64917 1.000 38.01419 305 SER A CA 1
ATOM 2406 C C . SER A 1 305 ? 35.62349 59.57900 67.91107 1.000 38.52483 305 SER A C 1
ATOM 2407 O O . SER A 1 305 ? 36.39926 58.83820 68.52048 1.000 38.97327 305 SER A O 1
ATOM 2410 N N . LEU A 1 306 ? 35.70191 59.75857 66.59462 1.000 29.97980 306 LEU A N 1
ATOM 2411 C CA . LEU A 1 306 ? 36.76238 59.13320 65.81747 1.000 31.25185 306 LEU A CA 1
ATOM 2412 C C . LEU A 1 306 ? 38.09789 59.79059 66.13780 1.000 32.79698 306 LEU A C 1
ATOM 2413 O O . LEU A 1 306 ? 38.23570 61.01532 66.05225 1.000 33.55556 306 LEU A O 1
ATOM 2418 N N . LYS A 1 307 ? 39.08026 58.97544 66.51241 1.000 31.24725 307 LYS A N 1
ATOM 2419 C CA . LYS A 1 307 ? 40.39372 59.49907 66.85678 1.000 33.28823 307 LYS A CA 1
ATOM 2420 C C . LYS A 1 307 ? 41.05577 60.12566 65.63670 1.000 33.84574 307 LYS A C 1
ATOM 2421 O O . LYS A 1 307 ? 41.00797 59.57622 64.53205 1.000 33.18255 307 LYS A O 1
ATOM 2423 N N . GLU A 1 308 ? 41.66313 61.29303 65.84100 1.000 39.00509 308 GLU A N 1
ATOM 2424 C CA . GLU A 1 308 ? 42.39519 61.95000 64.76731 1.000 40.28635 308 GLU A CA 1
ATOM 2425 C C . GLU A 1 308 ? 43.56934 61.08373 64.33154 1.000 41.55704 308 GLU A C 1
ATOM 2426 O O . GLU A 1 308 ? 44.29326 60.52519 65.16017 1.000 41.97942 308 GLU A O 1
ATOM 2428 N N . GLY A 1 309 ? 43.75143 60.96659 63.01870 1.000 48.35968 309 GLY A N 1
ATOM 2429 C CA . GLY A 1 309 ? 44.74951 60.08869 62.45820 1.000 49.46959 309 GLY A CA 1
ATOM 2430 C C . GLY A 1 309 ? 44.24800 58.70517 62.10425 1.000 48.86364 309 GLY A C 1
ATOM 2431 O O . GLY A 1 309 ? 44.85907 58.03703 61.26298 1.000 49.19422 309 GLY A O 1
ATOM 2432 N N . VAL A 1 310 ? 43.16123 58.25400 62.72399 1.000 51.41829 310 VAL A N 1
ATOM 2433 C CA . VAL A 1 310 ? 42.54347 56.98496 62.35795 1.000 50.83656 310 VAL A CA 1
ATOM 2434 C C . VAL A 1 310 ? 41.77586 57.17466 61.05771 1.000 50.65918 310 VAL A C 1
ATOM 2435 O O . VAL A 1 310 ? 40.93199 58.07208 60.94434 1.000 50.12825 310 VAL A O 1
ATOM 2439 N N . SER A 1 311 ? 42.07093 56.33165 60.07238 1.000 49.12747 311 SER A N 1
ATOM 2440 C CA . SER A 1 311 ? 41.49308 56.49151 58.74588 1.000 49.10659 311 SER A CA 1
ATOM 2441 C C . SER A 1 311 ? 40.00466 56.17513 58.75620 1.000 48.06587 311 SER A C 1
ATOM 2442 O O . SER A 1 311 ? 39.57567 55.16074 59.31580 1.000 47.15964 311 SER A O 1
ATOM 2445 N N . ARG A 1 312 ? 39.21723 57.05017 58.13644 1.000 50.25834 312 ARG A N 1
ATOM 2446 C CA . ARG A 1 312 ? 37.83182 56.72008 57.84269 1.000 49.07039 312 ARG A CA 1
ATOM 2447 C C . ARG A 1 312 ? 37.79575 55.60362 56.80723 1.000 48.49291 312 ARG A C 1
ATOM 2448 O O . ARG A 1 312 ? 38.52498 55.64379 55.81162 1.000 49.21727 312 ARG A O 1
ATOM 2456 N N . ALA A 1 313 ? 36.95562 54.59819 57.04518 1.000 39.53501 313 ALA A N 1
ATOM 2457 C CA . ALA A 1 313 ? 36.84573 53.48415 56.11078 1.000 38.14311 313 ALA A CA 1
ATOM 2458 C C . ALA A 1 313 ? 36.11005 53.85319 54.82986 1.000 37.13014 313 ALA A C 1
ATOM 2459 O O . ALA A 1 313 ? 35.91044 52.97965 53.97891 1.000 36.47716 313 ALA A O 1
ATOM 2461 N N . THR A 1 314 ? 35.70489 55.10955 54.67342 1.000 30.30703 314 THR A N 1
ATOM 2462 C CA . THR A 1 314 ? 34.98376 55.58029 53.50335 1.000 28.95539 314 THR A CA 1
ATOM 2463 C C . THR A 1 314 ? 35.77663 56.68721 52.82141 1.000 29.47825 314 THR A C 1
ATOM 2464 O O . THR A 1 314 ? 36.70400 57.26175 53.39833 1.000 31.04285 314 THR A O 1
ATOM 2468 N N . THR A 1 315 ? 35.40811 56.97631 51.57489 1.000 29.27678 315 THR A N 1
ATOM 2469 C CA . THR A 1 315 ? 35.97710 58.08973 50.82875 1.000 29.83701 315 THR A CA 1
ATOM 2470 C C . THR A 1 315 ? 34.85376 58.88956 50.18717 1.000 28.82660 315 THR A C 1
ATOM 2471 O O . THR A 1 315 ? 33.76445 58.36862 49.93644 1.000 27.71153 315 THR A O 1
ATOM 2475 N N . ALA A 1 316 ? 35.13317 60.16779 49.91977 1.000 26.39193 316 ALA A N 1
ATOM 2476 C CA . ALA A 1 316 ? 34.14014 61.02163 49.27694 1.000 25.72858 316 ALA A CA 1
ATOM 2477 C C . ALA A 1 316 ? 33.77768 60.51296 47.88911 1.000 24.85532 316 ALA A C 1
ATOM 2478 O O . ALA A 1 316 ? 32.62484 60.64028 47.46147 1.000 23.43818 316 ALA A O 1
ATOM 2480 N N . LEU A 1 317 ? 34.74273 59.93009 47.17666 1.000 26.52607 317 LEU A N 1
ATOM 2481 C CA . LEU A 1 317 ? 34.49527 59.49964 45.80590 1.000 26.31556 317 LEU A CA 1
ATOM 2482 C C . LEU A 1 317 ? 33.58202 58.28094 45.76425 1.000 24.91927 317 LEU A C 1
ATOM 2483 O O . LEU A 1 317 ? 32.60250 58.25364 45.01044 1.000 24.10004 317 LEU A O 1
ATOM 2488 N N . ASN A 1 318 ? 33.88936 57.25928 46.56783 1.000 25.79917 318 ASN A N 1
ATOM 2489 C CA . ASN A 1 318 ? 33.12609 56.01602 46.50695 1.000 25.04460 318 ASN A CA 1
ATOM 2490 C C . ASN A 1 318 ? 31.70637 56.20298 47.03106 1.000 24.24456 318 ASN A C 1
ATOM 2491 O O . ASN A 1 318 ? 30.75177 55.67259 46.45034 1.000 23.24981 318 ASN A O 1
ATOM 2496 N N . ILE A 1 319 ? 31.54640 56.94865 48.12730 1.000 24.25862 319 ILE A N 1
ATOM 2497 C CA . ILE A 1 319 ? 30.21261 57.19308 48.67160 1.000 23.65405 319 ILE A CA 1
ATOM 2498 C C . ILE A 1 319 ? 29.35107 57.93887 47.65915 1.000 24.19618 319 ILE A C 1
ATOM 2499 O O . ILE A 1 319 ? 28.15867 57.64749 47.50112 1.000 23.90167 319 ILE A O 1
ATOM 2504 N N . ALA A 1 320 ? 29.94299 58.89993 46.94465 1.000 19.50989 320 ALA A N 1
ATOM 2505 C CA . ALA A 1 320 ? 29.16662 59.71153 46.01250 1.000 20.28296 320 ALA A CA 1
ATOM 2506 C C . ALA A 1 320 ? 28.71566 58.90083 44.80367 1.000 20.92435 320 ALA A C 1
ATOM 2507 O O . ALA A 1 320 ? 27.57272 59.03862 44.35190 1.000 21.35662 320 ALA A O 1
ATOM 2509 N N . SER A 1 321 ? 29.59875 58.06000 44.25800 1.000 29.67814 321 SER A N 1
ATOM 2510 C CA . SER A 1 321 ? 29.21434 57.22564 43.12319 1.000 29.90526 321 SER A CA 1
ATOM 2511 C C . SER A 1 321 ? 28.12712 56.23570 43.51697 1.000 29.06560 321 SER A C 1
ATOM 2512 O O . SER A 1 321 ? 27.15787 56.03618 42.77555 1.000 29.38462 321 SER A O 1
ATOM 2515 N N . TRP A 1 322 ? 28.27683 55.60527 44.68254 1.000 24.53376 322 TRP A N 1
ATOM 2516 C CA . TRP A 1 322 ? 27.26029 54.68524 45.18112 1.000 24.08717 322 TRP A CA 1
ATOM 2517 C C . TRP A 1 322 ? 25.92445 55.39657 45.36819 1.000 24.47000 322 TRP A C 1
ATOM 2518 O O . TRP A 1 322 ? 24.87790 54.90291 44.93151 1.000 24.52340 322 TRP A O 1
ATOM 2529 N N . ALA A 1 323 ? 25.94702 56.57554 45.99815 1.000 21.15436 323 ALA A N 1
ATOM 2530 C CA . ALA A 1 323 ? 24.71663 57.33374 46.20920 1.000 21.53274 323 ALA A CA 1
ATOM 2531 C C . ALA A 1 323 ? 24.10679 57.78709 44.88845 1.000 22.37530 323 ALA A C 1
ATOM 2532 O O . ALA A 1 323 ? 22.88545 57.71903 44.70540 1.000 23.14048 323 ALA A O 1
ATOM 2534 N N . ALA A 1 324 ? 24.94003 58.26316 43.95877 1.000 21.26965 324 ALA A N 1
ATOM 2535 C CA . ALA A 1 324 ? 24.43165 58.68317 42.65652 1.000 23.39505 324 ALA A CA 1
ATOM 2536 C C . ALA A 1 324 ? 23.84637 57.50555 41.88914 1.000 23.84697 324 ALA A C 1
ATOM 2537 O O . ALA A 1 324 ? 22.85895 57.65770 41.15973 1.000 25.41413 324 ALA A O 1
ATOM 2539 N N . GLY A 1 325 ? 24.44379 56.32260 42.03884 1.000 24.13326 325 GLY A N 1
ATOM 2540 C CA . GLY A 1 325 ? 23.89279 55.14449 41.39293 1.000 24.37991 325 GLY A CA 1
ATOM 2541 C C . GLY A 1 325 ? 22.56087 54.72829 41.98530 1.000 25.04852 325 GLY A C 1
ATOM 2542 O O . GLY A 1 325 ? 21.65459 54.30534 41.26119 1.000 26.37054 325 GLY A O 1
ATOM 2543 N N . LEU A 1 326 ? 22.42130 54.84387 43.30907 1.000 23.79347 326 LEU A N 1
ATOM 2544 C CA . LEU A 1 326 ? 21.15618 54.50286 43.95046 1.000 24.43641 326 LEU A CA 1
ATOM 2545 C C . LEU A 1 326 ? 20.04435 55.45469 43.53475 1.000 25.68043 326 LEU A C 1
ATOM 2546 O O . LEU A 1 326 ? 18.88090 55.04546 43.45073 1.000 26.83729 326 LEU A O 1
ATOM 2551 N N . ALA A 1 327 ? 20.37823 56.72040 43.27148 1.000 28.87890 327 ALA A N 1
ATOM 2552 C CA . ALA A 1 327 ? 19.37137 57.66090 42.79343 1.000 30.48016 327 ALA A CA 1
ATOM 2553 C C . ALA A 1 327 ? 18.80378 57.23652 41.44543 1.000 32.17504 327 ALA A C 1
ATOM 2554 O O . ALA A 1 327 ? 17.62447 57.48043 41.16636 1.000 33.63223 327 ALA A O 1
ATOM 2556 N N . GLU A 1 328 ? 19.61811 56.59902 40.60019 1.000 47.40231 328 GLU A N 1
ATOM 2557 C CA . GLU A 1 328 ? 19.11732 56.11695 39.31631 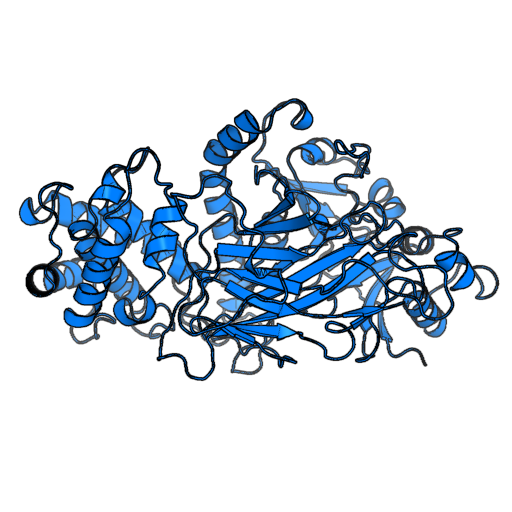1.000 49.02376 328 GLU A CA 1
ATOM 2558 C C . GLU A 1 328 ? 18.11494 54.98604 39.50831 1.000 49.27624 328 GLU A C 1
ATOM 2559 O O . GLU A 1 328 ? 17.02645 55.00045 38.92214 1.000 50.71790 328 GLU A O 1
ATOM 2565 N N . THR A 1 329 ? 18.46801 53.99209 40.32621 1.000 47.50839 329 THR A N 1
ATOM 2566 C CA . THR A 1 329 ? 17.59601 52.83467 40.49898 1.000 48.29056 329 THR A CA 1
ATOM 2567 C C . THR A 1 329 ? 16.34483 53.19481 41.29274 1.000 48.60563 329 THR A C 1
ATOM 2568 O O . THR A 1 329 ? 15.25541 52.68342 41.00900 1.000 49.79176 329 THR A O 1
ATOM 2572 N N . PHE A 1 330 ? 16.47824 54.07428 42.28801 1.000 33.14399 330 PHE A N 1
ATOM 2573 C CA . PHE A 1 330 ? 15.33054 54.51662 43.07274 1.000 33.78080 330 PHE A CA 1
ATOM 2574 C C . PHE A 1 330 ? 14.44265 55.50320 42.32750 1.000 35.40395 330 PHE A C 1
ATOM 2575 O O . PHE A 1 330 ? 13.35137 55.81181 42.81881 1.000 35.80448 330 PHE A O 1
ATOM 2583 N N . SER A 1 331 ? 14.87899 56.00239 41.16657 1.000 58.49982 331 SER A N 1
ATOM 2584 C CA . SER A 1 331 ? 14.15861 57.08492 40.50056 1.000 61.15317 331 SER A CA 1
ATOM 2585 C C . SER A 1 331 ? 12.77156 56.64512 40.04776 1.000 64.88872 331 SER A C 1
ATOM 2586 O O . SER A 1 331 ? 11.79990 57.39723 40.18905 1.000 66.94814 331 SER A O 1
ATOM 2589 N N . ASN A 1 332 ? 12.65674 55.43945 39.50103 1.000 80.28618 332 ASN A N 1
ATOM 2590 C CA . ASN A 1 332 ? 11.37567 54.93985 39.00281 1.000 83.77848 332 ASN A CA 1
ATOM 2591 C C . ASN A 1 332 ? 10.62420 54.15448 40.07398 1.000 83.45367 332 ASN A C 1
ATOM 2592 O O . ASN A 1 332 ? 10.20366 53.01879 39.85972 1.000 84.14979 332 ASN A O 1
ATOM 2594 N N . LYS A 1 333 ? 10.44971 54.76290 41.24619 1.000 76.39300 333 LYS A N 1
ATOM 2595 C CA . LYS A 1 333 ? 9.74686 54.12666 42.35047 1.000 75.16349 333 LYS A CA 1
ATOM 2596 C C . LYS A 1 333 ? 8.83452 55.13688 43.02982 1.000 76.89825 333 LYS A C 1
ATOM 2597 O O . LYS A 1 333 ? 9.15869 56.32315 43.13031 1.000 76.83615 333 LYS A O 1
ATOM 2601 N N . ASN A 1 334 ? 7.68800 54.65046 43.49528 1.000 88.30919 334 ASN A N 1
ATOM 2602 C CA . ASN A 1 334 ? 6.72752 55.45777 44.23094 1.000 90.17071 334 ASN A CA 1
ATOM 2603 C C . ASN A 1 334 ? 6.86311 55.19823 45.72644 1.000 88.06414 334 ASN A C 1
ATOM 2604 O O . ASN A 1 334 ? 7.18579 54.08793 46.15673 1.000 86.39220 334 ASN A O 1
ATOM 2606 N N . ALA A 1 335 ? 6.61223 56.24238 46.51951 1.000 84.76718 335 ALA A N 1
ATOM 2607 C CA . ALA A 1 335 ? 6.74540 56.11577 47.96692 1.000 82.59009 335 ALA A CA 1
ATOM 2608 C C . ALA A 1 335 ? 5.60044 55.31530 48.57473 1.000 83.92791 335 ALA A C 1
ATOM 2609 O O . ALA A 1 335 ? 5.80511 54.59452 49.55845 1.000 82.11977 335 ALA A O 1
ATOM 2611 N N . ASP A 1 336 ? 4.39747 55.42086 48.00516 1.000 68.59575 336 ASP A N 1
ATOM 2612 C CA . ASP A 1 336 ? 3.22812 54.74871 48.55975 1.000 70.50539 336 ASP A CA 1
ATOM 2613 C C . ASP A 1 336 ? 3.28146 53.23341 48.41290 1.000 69.18952 336 ASP A C 1
ATOM 2614 O O . ASP A 1 336 ? 2.48877 52.54151 49.06062 1.000 70.44672 336 ASP A O 1
ATOM 2616 N N . GLY A 1 337 ? 4.18274 52.70276 47.58989 1.000 76.15832 337 GLY A N 1
ATOM 2617 C CA . GLY A 1 337 ? 4.27713 51.26757 47.40653 1.000 75.23557 337 GLY A CA 1
ATOM 2618 C C . GLY A 1 337 ? 5.67807 50.72244 47.59174 1.000 71.37745 337 GLY A C 1
ATOM 2619 O O . GLY A 1 337 ? 6.03406 49.69558 47.00585 1.000 70.90378 337 GLY A O 1
ATOM 2620 N N . LEU A 1 338 ? 6.48119 51.39776 48.40883 1.000 55.95945 338 LEU A N 1
ATOM 2621 C CA . LEU A 1 338 ? 7.86551 51.01509 48.65786 1.000 54.69244 338 LEU A CA 1
ATOM 2622 C C . LEU A 1 338 ? 7.99175 50.54714 50.10236 1.000 54.03324 338 LEU A C 1
ATOM 2623 O O . LEU A 1 338 ? 7.69561 51.30552 51.03210 1.000 53.59312 338 LEU A O 1
ATOM 2628 N N . ASP A 1 339 ? 8.42798 49.30389 50.28561 1.000 79.46818 339 ASP A N 1
ATOM 2629 C CA . ASP A 1 339 ? 8.57595 48.73710 51.61766 1.000 78.88843 339 ASP A CA 1
ATOM 2630 C C . ASP A 1 339 ? 9.87862 49.19132 52.26313 1.000 76.44107 339 ASP A C 1
ATOM 2631 O O . ASP A 1 339 ? 10.87180 49.46913 51.58558 1.000 75.96904 339 ASP A O 1
ATOM 2636 N N . LYS A 1 340 ? 9.86359 49.25952 53.59555 1.000 51.79981 340 LYS A N 1
ATOM 2637 C CA . LYS A 1 340 ? 11.07268 49.60309 54.33691 1.000 49.69549 340 LYS A CA 1
ATOM 2638 C C . LYS A 1 340 ? 12.18076 48.58988 54.06982 1.000 48.58304 340 LYS A C 1
ATOM 2639 O O . LYS A 1 340 ? 13.33201 48.96229 53.81457 1.000 47.70451 340 LYS A O 1
ATOM 2645 N N . ALA A 1 341 ? 11.84901 47.29672 54.12770 1.000 28.46235 341 ALA A N 1
ATOM 2646 C CA . ALA A 1 341 ? 12.84540 46.26353 53.86673 1.000 27.35338 341 ALA A CA 1
ATOM 2647 C C . ALA A 1 341 ? 13.33059 46.30145 52.42409 1.000 27.67902 341 ALA A C 1
ATOM 2648 O O . ALA A 1 341 ? 14.49833 45.99421 52.15643 1.000 26.91378 341 ALA A O 1
ATOM 2650 N N . ALA A 1 342 ? 12.45525 46.67278 51.48631 1.000 29.95823 342 ALA A N 1
ATOM 2651 C CA . ALA A 1 342 ? 12.85912 46.74979 50.08622 1.000 30.51287 342 ALA A CA 1
ATOM 2652 C C . ALA A 1 342 ? 13.87211 47.86544 49.86261 1.000 29.88895 342 ALA A C 1
ATOM 2653 O O . ALA A 1 342 ? 14.81441 47.70690 49.07782 1.000 29.84749 342 ALA A O 1
ATOM 2655 N N . ALA A 1 343 ? 13.69592 49.00058 50.54345 1.000 24.27047 343 ALA A N 1
ATOM 2656 C CA . ALA A 1 343 ? 14.63423 50.10767 50.39020 1.000 23.15101 343 ALA A CA 1
ATOM 2657 C C . ALA A 1 343 ? 16.02686 49.71802 50.86327 1.000 22.12800 343 ALA A C 1
ATOM 2658 O O . ALA A 1 343 ? 17.02704 50.04812 50.21464 1.000 21.54941 343 ALA A O 1
ATOM 2660 N N . VAL A 1 344 ? 16.10996 49.01419 51.99400 1.000 24.08223 344 VAL A N 1
ATOM 2661 C CA . VAL A 1 344 ? 17.40439 48.60535 52.52801 1.000 22.33810 344 VAL A CA 1
ATOM 2662 C C . VAL A 1 344 ? 18.03795 47.54262 51.63988 1.000 23.03521 344 VAL A C 1
ATOM 2663 O O . VAL A 1 344 ? 19.25312 47.54990 51.40845 1.000 21.37887 344 VAL A O 1
ATOM 2667 N N . THR A 1 345 ? 17.22983 46.61050 51.13074 1.000 23.05307 345 THR A N 1
ATOM 2668 C CA . THR A 1 345 ? 17.74204 45.63743 50.17290 1.000 23.05226 345 THR A CA 1
ATOM 2669 C C . THR A 1 345 ? 18.27357 46.32020 48.91915 1.000 22.67964 345 THR A C 1
ATOM 2670 O O . THR A 1 345 ? 19.25786 45.85932 48.32809 1.000 20.83347 345 THR A O 1
ATOM 2674 N N . ALA A 1 346 ? 17.65930 47.43527 48.51704 1.000 24.36466 346 ALA A N 1
ATOM 2675 C CA . ALA A 1 346 ? 18.03667 48.08541 47.26872 1.000 23.68495 346 ALA A CA 1
ATOM 2676 C C . ALA A 1 346 ? 19.34528 48.86016 47.37517 1.000 22.00001 346 ALA A C 1
ATOM 2677 O O . ALA A 1 346 ? 19.92809 49.20356 46.34044 1.000 21.69992 346 ALA A O 1
ATOM 2679 N N . ILE A 1 347 ? 19.82580 49.14596 48.59139 1.000 22.14701 347 ILE A N 1
ATOM 2680 C CA . ILE A 1 347 ? 21.11404 49.81765 48.74716 1.000 20.46204 347 ILE A CA 1
ATOM 2681 C C . ILE A 1 347 ? 22.27008 48.83366 48.85874 1.000 18.68621 347 ILE A C 1
ATOM 2682 O O . ILE A 1 347 ? 23.43223 49.26008 48.91227 1.000 17.32379 347 ILE A O 1
ATOM 2687 N N . ILE A 1 348 ? 21.98871 47.52742 48.89474 1.000 21.88602 348 ILE A N 1
ATOM 2688 C CA . ILE A 1 348 ? 23.06930 46.53764 48.91754 1.000 20.16982 348 ILE A CA 1
ATOM 2689 C C . ILE A 1 348 ? 23.93270 46.60137 47.66510 1.000 20.33066 348 ILE A C 1
ATOM 2690 O O . ILE A 1 348 ? 25.16484 46.54516 47.79128 1.000 19.68654 348 ILE A O 1
ATOM 2695 N N . PRO A 1 349 ? 23.39203 46.69934 46.44654 1.000 19.83228 349 PRO A N 1
ATOM 2696 C CA . PRO A 1 349 ? 24.27655 46.80207 45.27278 1.000 20.45991 349 PRO A CA 1
ATOM 2697 C C . PRO A 1 349 ? 25.17781 48.02472 45.36403 1.000 20.45592 349 PRO A C 1
ATOM 2698 O O . PRO A 1 349 ? 24.70963 49.15818 45.50193 1.000 21.36512 349 PRO A O 1
ATOM 2702 N N . GLY A 1 350 ? 26.48656 47.78231 45.29357 1.000 29.55128 350 GLY A N 1
ATOM 2703 C CA . GLY A 1 350 ? 27.47587 48.83011 45.42323 1.000 29.19067 350 GLY A CA 1
ATOM 2704 C C . GLY A 1 350 ? 27.88799 49.15242 46.84315 1.000 28.29013 350 GLY A C 1
ATOM 2705 O O . GLY A 1 350 ? 28.76133 50.00794 47.03666 1.000 28.38651 350 GLY A O 1
ATOM 2706 N N . LEU A 1 351 ? 27.30196 48.48512 47.84017 1.000 27.71683 351 LEU A N 1
ATOM 2707 C CA . LEU A 1 351 ? 27.52827 48.86536 49.23175 1.000 27.34264 351 LEU A CA 1
ATOM 2708 C C . LEU A 1 351 ? 28.96057 48.57833 49.66892 1.000 27.89321 351 LEU A C 1
ATOM 2709 O O . LEU A 1 351 ? 29.54903 49.35586 50.42984 1.000 28.40374 351 LEU A O 1
ATOM 2714 N N . GLY A 1 352 ? 29.53724 47.46985 49.20315 1.000 26.49719 352 GLY A N 1
ATOM 2715 C CA . GLY A 1 352 ? 30.85252 47.07778 49.68230 1.000 26.83570 352 GLY A CA 1
ATOM 2716 C C . GLY A 1 352 ? 31.95562 48.02836 49.25677 1.000 28.50696 352 GLY A C 1
ATOM 2717 O O . GLY A 1 352 ? 32.89775 48.27394 50.01505 1.000 29.68085 352 GLY A O 1
ATOM 2718 N N . GLN A 1 353 ? 31.85965 48.57444 48.04078 1.000 42.69025 353 GLN A N 1
ATOM 2719 C CA . GLN A 1 353 ? 32.88041 49.49839 47.55714 1.000 44.10492 353 GLN A CA 1
ATOM 2720 C C . GLN A 1 353 ? 32.88587 50.81361 48.32474 1.000 44.07620 353 GLN A C 1
ATOM 2721 O O . GLN A 1 353 ? 33.91329 51.49836 48.35024 1.000 45.26397 353 GLN A O 1
ATOM 2727 N N . ALA A 1 354 ? 31.76991 51.18066 48.94781 1.000 27.47680 354 ALA A N 1
ATOM 2728 C CA . ALA A 1 354 ? 31.60236 52.51100 49.51499 1.000 28.05395 354 ALA A CA 1
ATOM 2729 C C . ALA A 1 354 ? 31.70489 52.54179 51.03282 1.000 28.06927 354 ALA A C 1
ATOM 2730 O O . ALA A 1 354 ? 32.33274 53.45202 51.58455 1.000 29.14917 354 ALA A O 1
ATOM 2732 N N . VAL A 1 355 ? 31.10633 51.56904 51.72462 1.000 35.56681 355 VAL A N 1
ATOM 2733 C CA . VAL A 1 355 ? 31.06767 51.60483 53.18431 1.000 35.77915 355 VAL A CA 1
ATOM 2734 C C . VAL A 1 355 ? 32.38582 51.11920 53.77780 1.000 38.04493 355 VAL A C 1
ATOM 2735 O O . VAL A 1 355 ? 32.86891 51.66690 54.77448 1.000 41.27847 355 VAL A O 1
ATOM 2739 N N . GLY A 1 356 ? 32.99368 50.09890 53.18971 1.000 20.15552 356 GLY A N 1
ATOM 2740 C CA . GLY A 1 356 ? 34.33988 49.75931 53.58783 1.000 21.18177 356 GLY A CA 1
ATOM 2741 C C . GLY A 1 356 ? 34.39458 48.73170 54.68926 1.000 20.90798 356 GLY A C 1
ATOM 2742 O O . GLY A 1 356 ? 35.26226 47.85375 54.67841 1.000 21.39659 356 GLY A O 1
ATOM 2743 N N . ILE A 1 357 ? 33.45889 48.80549 55.64029 1.000 25.79699 357 ILE A N 1
ATOM 2744 C CA . ILE A 1 357 ? 33.44785 47.88898 56.77383 1.000 25.37112 357 ILE A CA 1
ATOM 2745 C C . ILE A 1 357 ? 32.53724 46.68815 56.55571 1.000 24.12226 357 ILE A C 1
ATOM 2746 O O . ILE A 1 357 ? 32.35298 45.89083 57.48510 1.000 23.94474 357 ILE A O 1
ATOM 2751 N N . ALA A 1 358 ? 31.96017 46.53111 55.36193 1.000 30.08098 358 ALA A N 1
ATOM 2752 C CA . ALA A 1 358 ? 31.07052 45.40044 55.11688 1.000 29.54222 358 ALA A CA 1
ATOM 2753 C C . ALA A 1 358 ? 31.83514 44.08684 55.02191 1.000 30.59295 358 ALA A C 1
ATOM 2754 O O . ALA A 1 358 ? 31.28735 43.02816 55.34795 1.000 31.01559 358 ALA A O 1
ATOM 2756 N N . ASN A 1 359 ? 33.08961 44.13057 54.57465 1.000 37.25227 359 ASN A N 1
ATOM 2757 C CA . ASN A 1 359 ? 33.91158 42.93340 54.46837 1.000 38.50766 359 ASN A CA 1
ATOM 2758 C C . ASN A 1 359 ? 34.82302 42.72476 55.66718 1.000 39.46678 359 ASN A C 1
ATOM 2759 O O . ASN A 1 359 ? 35.29946 41.60442 55.87593 1.000 40.60338 359 ASN A O 1
ATOM 2764 N N . GLY A 1 360 ? 35.06939 43.76680 56.45418 1.000 24.88776 360 GLY A N 1
ATOM 2765 C CA . GLY A 1 360 ? 35.93674 43.67063 57.61079 1.000 25.79661 360 GLY A CA 1
ATOM 2766 C C . GLY A 1 360 ? 36.19869 45.03590 58.20848 1.000 26.00103 360 GLY A C 1
ATOM 2767 O O . GLY A 1 360 ? 36.12909 46.04711 57.50345 1.000 25.82385 360 GLY A O 1
ATOM 2768 N N . ILE A 1 361 ? 36.49189 45.08547 59.50517 1.000 28.67255 361 ILE A N 1
ATOM 2769 C CA . ILE A 1 361 ? 36.72530 46.34491 60.19807 1.000 29.13565 361 ILE A CA 1
ATOM 2770 C C . ILE A 1 361 ? 37.95544 46.19406 61.08337 1.000 30.83862 361 ILE A C 1
ATOM 2771 O O . ILE A 1 361 ? 38.22454 45.12003 61.63031 1.000 31.05425 361 ILE A O 1
ATOM 2776 N N . GLU A 1 362 ? 38.71659 47.27900 61.20374 1.000 47.25165 362 GLU A N 1
ATOM 2777 C CA . GLU A 1 362 ? 39.95996 47.24646 61.95918 1.000 49.31462 362 GLU A CA 1
ATOM 2778 C C . GLU A 1 362 ? 39.68872 47.09882 63.45282 1.000 48.96539 362 GLU A C 1
ATOM 2779 O O . GLU A 1 362 ? 38.69283 47.59909 63.98176 1.000 48.02595 362 GLU A O 1
ATOM 2785 N N . LYS A 1 363 ? 40.59970 46.40473 64.13445 1.000 50.74499 363 LYS A N 1
ATOM 2786 C CA . LYS A 1 363 ? 40.44664 46.08882 65.54944 1.000 50.82637 363 LYS A CA 1
ATOM 2787 C C . LYS A 1 363 ? 40.78319 47.25486 66.47099 1.000 51.87220 363 LYS A C 1
ATOM 2788 O O . LYS A 1 363 ? 40.66910 47.10487 67.69209 1.000 53.77398 363 LYS A O 1
ATOM 2790 N N . HIS A 1 364 ? 41.19284 48.40068 65.93170 1.000 40.57551 364 HIS A N 1
ATOM 2791 C CA . HIS A 1 364 ? 41.53074 49.57380 66.72973 1.000 41.06012 364 HIS A CA 1
ATOM 2792 C C . HIS A 1 364 ? 40.57510 50.70353 66.37731 1.000 39.77098 364 HIS A C 1
ATOM 2793 O O . HIS A 1 364 ? 40.45878 51.07713 65.20483 1.000 39.63534 364 HIS A O 1
ATOM 2800 N N . ASP A 1 365 ? 39.89811 51.24235 67.39517 1.000 40.18543 365 ASP A N 1
ATOM 2801 C CA . ASP A 1 365 ? 38.89594 52.29653 67.22185 1.000 39.28252 365 ASP A CA 1
ATOM 2802 C C . ASP A 1 365 ? 37.76506 51.83209 66.30574 1.000 37.54293 365 ASP A C 1
ATOM 2803 O O . ASP A 1 365 ? 37.20427 52.61309 65.53579 1.000 37.10923 365 ASP A O 1
ATOM 2808 N N . GLY A 1 366 ? 37.41835 50.54653 66.40295 1.000 27.03747 366 GLY A N 1
ATOM 2809 C CA . GLY A 1 366 ? 36.44204 49.97887 65.48629 1.000 26.30986 366 GLY A CA 1
ATOM 2810 C C . GLY A 1 366 ? 35.03829 50.51611 65.69394 1.000 25.79763 366 GLY A C 1
ATOM 2811 O O . GLY A 1 366 ? 34.31102 50.76120 64.72678 1.000 25.54454 366 GLY A O 1
ATOM 2812 N N . GLU A 1 367 ? 34.63344 50.69993 66.95366 1.000 33.67448 367 GLU A N 1
ATOM 2813 C CA . GLU A 1 367 ? 33.29051 51.20190 67.22762 1.000 33.49021 367 GLU A CA 1
ATOM 2814 C C . GLU A 1 367 ? 33.09281 52.59193 66.63800 1.000 34.04346 367 GLU A C 1
ATOM 2815 O O . GLU A 1 367 ? 32.02553 52.89839 66.09315 1.000 33.80062 367 GLU A O 1
ATOM 2821 N N . ALA A 1 368 ? 34.11783 53.44272 66.72515 1.000 24.33787 368 ALA A N 1
ATOM 2822 C CA . ALA A 1 368 ? 34.01579 54.78711 66.16692 1.000 24.36394 368 ALA A CA 1
ATOM 2823 C C . ALA A 1 368 ? 34.05561 54.76111 64.64316 1.000 24.72038 368 ALA A C 1
ATOM 2824 O O . ALA A 1 368 ? 33.35027 55.53657 63.98746 1.000 25.13960 368 ALA A O 1
ATOM 2826 N N . ILE A 1 369 ? 34.87504 53.88010 64.06132 1.000 23.12529 369 ILE A N 1
ATOM 2827 C CA . ILE A 1 369 ? 34.93184 53.76536 62.60505 1.000 23.66001 369 ILE A CA 1
ATOM 2828 C C . ILE A 1 369 ? 33.58467 53.31666 62.05330 1.000 23.30652 369 ILE A C 1
ATOM 2829 O O . ILE A 1 369 ? 33.12210 53.81421 61.01902 1.000 23.79982 369 ILE A O 1
ATOM 2834 N N . ALA A 1 370 ? 32.93267 52.37350 62.73613 1.000 20.11040 370 ALA A N 1
ATOM 2835 C CA . ALA A 1 370 ? 31.63740 51.88282 62.27833 1.000 19.31443 370 ALA A CA 1
ATOM 2836 C C . ALA A 1 370 ? 30.58105 52.98024 62.33625 1.000 18.99149 370 ALA A C 1
ATOM 2837 O O . ALA A 1 370 ? 29.81928 53.17308 61.38196 1.000 18.44588 370 ALA A O 1
ATOM 2839 N N . ILE A 1 371 ? 30.51922 53.70933 63.45280 1.000 21.83263 371 ILE A N 1
ATOM 2840 C CA . ILE A 1 371 ? 29.55850 54.80206 63.57411 1.000 22.03282 371 ILE A CA 1
ATOM 2841 C C . ILE A 1 371 ? 29.86035 55.88807 62.55114 1.000 23.23011 371 ILE A C 1
ATOM 2842 O O . ILE A 1 371 ? 28.95072 56.43673 61.91683 1.000 23.34549 371 ILE A O 1
ATOM 2847 N N . ASN A 1 372 ? 31.14392 56.20468 62.36487 1.000 25.13306 372 ASN A N 1
ATOM 2848 C CA . ASN A 1 372 ? 31.52917 57.21804 61.38854 1.000 25.62929 372 ASN A CA 1
ATOM 2849 C C . ASN A 1 372 ? 31.12409 56.81025 59.97651 1.000 25.73383 372 ASN A C 1
ATOM 2850 O O . ASN A 1 372 ? 30.60364 57.63078 59.21163 1.000 25.94208 372 ASN A O 1
ATOM 2855 N N . SER A 1 373 ? 31.34370 55.54315 59.61670 1.000 28.23894 373 SER A N 1
ATOM 2856 C CA . SER A 1 373 ? 31.03229 55.08723 58.26465 1.000 28.10776 373 SER A CA 1
ATOM 2857 C C . SER A 1 373 ? 29.52941 55.07541 58.01641 1.000 27.21314 373 SER A C 1
ATOM 2858 O O . SER A 1 373 ? 29.05623 55.57140 56.98696 1.000 27.74143 373 SER A O 1
ATOM 2861 N N . ILE A 1 374 ? 28.76360 54.50112 58.94663 1.000 24.23517 374 ILE A N 1
ATOM 2862 C CA . ILE A 1 374 ? 27.32050 54.39052 58.75878 1.000 23.93248 374 ILE A CA 1
ATOM 2863 C C . ILE A 1 374 ? 26.67271 55.76955 58.75112 1.000 24.70950 374 ILE A C 1
ATOM 2864 O O . ILE A 1 374 ? 25.78955 56.05026 57.93109 1.000 24.93184 374 ILE A O 1
ATOM 2869 N N . ALA A 1 375 ? 27.10425 56.65486 59.65342 1.000 22.94509 375 ALA A N 1
ATOM 2870 C CA . ALA A 1 375 ? 26.51904 57.99019 59.70974 1.000 23.61887 375 ALA A CA 1
ATOM 2871 C C . ALA A 1 375 ? 26.81525 58.78087 58.44153 1.000 24.29569 375 ALA A C 1
ATOM 2872 O O . ALA A 1 375 ? 25.93312 59.46424 57.90864 1.000 24.33189 375 ALA A O 1
ATOM 2874 N N . LEU A 1 376 ? 28.05192 58.70327 57.94364 1.000 29.32409 376 LEU A N 1
ATOM 2875 C CA . LEU A 1 376 ? 28.39820 59.41428 56.71656 1.000 29.53579 376 LEU A CA 1
ATOM 2876 C C . LEU A 1 376 ? 27.65118 58.84670 55.51794 1.000 29.52930 376 LEU A C 1
ATOM 2877 O O . LEU A 1 376 ? 27.14644 59.60367 54.68034 1.000 30.11926 376 LEU A O 1
ATOM 2882 N N . SER A 1 377 ? 27.57270 57.51750 55.41738 1.000 25.20967 377 SER A N 1
ATOM 2883 C CA . SER A 1 377 ? 26.88720 56.89786 54.28803 1.000 24.90558 377 SER A CA 1
ATOM 2884 C C . SER A 1 377 ? 25.40819 57.26078 54.27937 1.000 25.48633 377 SER A C 1
ATOM 2885 O O . SER A 1 377 ? 24.86084 57.65817 53.24452 1.000 25.28759 377 SER A O 1
ATOM 2888 N N . ALA A 1 378 ? 24.74484 57.13481 55.43210 1.000 27.25525 378 ALA A N 1
ATOM 2889 C CA . ALA A 1 378 ? 23.32129 57.44868 55.50536 1.000 27.15156 378 ALA A CA 1
ATOM 2890 C C . ALA A 1 378 ? 23.06163 58.91943 55.20775 1.000 27.65459 378 ALA A C 1
ATOM 2891 O O . ALA A 1 378 ? 22.05583 59.26335 54.57693 1.000 28.06337 378 ALA A O 1
ATOM 2893 N N . LEU A 1 379 ? 23.96152 59.80158 55.64652 1.000 28.57557 379 LEU A N 1
ATOM 2894 C CA . LEU A 1 379 ? 23.77149 61.23135 55.42400 1.000 29.14101 379 LEU A CA 1
ATOM 2895 C C . LEU A 1 379 ? 23.81257 61.57472 53.93975 1.000 29.53618 379 LEU A C 1
ATOM 2896 O O . LEU A 1 379 ? 22.97087 62.33386 53.44440 1.000 29.78821 379 LEU A O 1
ATOM 2901 N N . VAL A 1 380 ? 24.79176 61.03202 53.21370 1.000 26.98356 380 VAL A N 1
ATOM 2902 C CA . VAL A 1 380 ? 24.94728 61.38642 51.80570 1.000 26.90644 380 VAL A CA 1
ATOM 2903 C C . VAL A 1 380 ? 23.88131 60.70134 50.95997 1.000 26.53915 380 VAL A C 1
ATOM 2904 O O . VAL A 1 380 ? 23.30945 61.30829 50.04659 1.000 26.60692 380 VAL A O 1
ATOM 2908 N N . VAL A 1 381 ? 23.59283 59.43056 51.25039 1.000 25.13974 381 VAL A N 1
ATOM 2909 C CA . VAL A 1 381 ? 22.57481 58.71175 50.49115 1.000 24.39272 381 VAL A CA 1
ATOM 2910 C C . VAL A 1 381 ? 21.19349 59.31755 50.72056 1.000 25.04110 381 VAL A C 1
ATOM 2911 O O . VAL A 1 381 ? 20.36265 59.34386 49.80339 1.000 25.36363 381 VAL A O 1
ATOM 2915 N N . ALA A 1 382 ? 20.92720 59.83257 51.92674 1.000 23.43616 382 ALA A N 1
ATOM 2916 C CA . ALA A 1 382 ? 19.64318 60.48088 52.18472 1.000 24.09256 382 ALA A CA 1
ATOM 2917 C C . ALA A 1 382 ? 19.41519 61.66339 51.25604 1.000 24.61925 382 ALA A C 1
ATOM 2918 O O . ALA A 1 382 ? 18.26800 61.97777 50.91797 1.000 25.29585 382 ALA A O 1
ATOM 2920 N N . GLN A 1 383 ? 20.48848 62.33011 50.83665 1.000 27.50283 383 GLN A N 1
ATOM 2921 C CA . GLN A 1 383 ? 20.35480 63.42469 49.88732 1.000 28.01493 383 GLN A CA 1
ATOM 2922 C C . GLN A 1 383 ? 20.10784 62.91764 48.47430 1.000 28.00370 383 GLN A C 1
ATOM 2923 O O . GLN A 1 383 ? 19.51108 63.62712 47.65807 1.000 28.01107 383 GLN A O 1
ATOM 2929 N N . ALA A 1 384 ? 20.54388 61.69757 48.17216 1.000 27.58406 384 ALA A N 1
ATOM 2930 C CA . ALA A 1 384 ? 20.42728 61.19318 46.81350 1.000 27.19718 384 ALA A CA 1
ATOM 2931 C C . ALA A 1 384 ? 19.08068 60.51881 46.58380 1.000 27.52763 384 ALA A C 1
ATOM 2932 O O . ALA A 1 384 ? 18.51769 60.60869 45.48549 1.000 27.02801 384 ALA A O 1
ATOM 2934 N N . ILE A 1 385 ? 18.54350 59.85239 47.60100 1.000 34.94366 385 ILE A N 1
ATOM 2935 C CA . ILE A 1 385 ? 17.25033 59.18458 47.47475 1.000 35.36222 385 ILE A CA 1
ATOM 2936 C C . ILE A 1 385 ? 16.31355 59.63878 48.59125 1.000 36.35476 385 ILE A C 1
ATOM 2937 O O . ILE A 1 385 ? 15.97951 58.84634 49.48409 1.000 36.40163 385 ILE A O 1
ATOM 2942 N N . PRO A 1 386 ? 15.84243 60.89122 48.57413 1.000 44.35104 386 PRO A N 1
ATOM 2943 C CA . PRO A 1 386 ? 14.95491 61.35996 49.65267 1.000 45.11582 386 PRO A CA 1
ATOM 2944 C C . PRO A 1 386 ? 13.60407 60.65787 49.69551 1.000 45.07290 386 PRO A C 1
ATOM 2945 O O . PRO A 1 386 ? 12.82906 60.91483 50.62679 1.000 45.18536 386 PRO A O 1
ATOM 2949 N N . ILE A 1 387 ? 13.29751 59.78415 48.73251 1.000 43.99524 387 ILE A N 1
ATOM 2950 C CA . ILE A 1 387 ? 12.00001 59.11741 48.72171 1.000 43.93059 387 ILE A CA 1
ATOM 2951 C C . ILE A 1 387 ? 11.86815 58.14457 49.88893 1.000 43.46106 387 ILE A C 1
ATOM 2952 O O . ILE A 1 387 ? 10.75191 57.86230 50.34301 1.000 43.42186 387 ILE A O 1
ATOM 2957 N N . VAL A 1 388 ? 12.98664 57.62362 50.40348 1.000 38.78624 388 VAL A N 1
ATOM 2958 C CA . VAL A 1 388 ? 12.91452 56.69177 51.52454 1.000 38.45602 388 VAL A CA 1
ATOM 2959 C C . VAL A 1 388 ? 12.38538 57.36559 52.78352 1.000 38.75383 388 VAL A C 1
ATOM 2960 O O . VAL A 1 388 ? 11.87760 56.68199 53.67887 1.000 38.33126 388 VAL A O 1
ATOM 2964 N N . GLY A 1 389 ? 12.48836 58.69198 52.87881 1.000 44.26485 389 GLY A N 1
ATOM 2965 C CA . GLY A 1 389 ? 11.87961 59.41325 53.98015 1.000 44.70270 389 GLY A CA 1
ATOM 2966 C C . GLY A 1 389 ? 10.38067 59.58047 53.87707 1.000 45.05178 389 GLY A C 1
ATOM 2967 O O . GLY A 1 389 ? 9.74781 60.02004 54.84226 1.000 45.11737 389 GLY A O 1
ATOM 2968 N N . GLU A 1 390 ? 9.80118 59.24096 52.72798 1.000 68.82961 390 GLU A N 1
ATOM 2969 C CA . GLU A 1 390 ? 8.36400 59.31172 52.51329 1.000 69.39426 390 GLU A CA 1
ATOM 2970 C C . GLU A 1 390 ? 7.68214 57.96048 52.67108 1.000 68.60755 390 GLU A C 1
ATOM 2971 O O . GLU A 1 390 ? 6.45945 57.87602 52.51776 1.000 69.26202 390 GLU A O 1
ATOM 2977 N N . ILE A 1 391 ? 8.44659 56.90407 52.96005 1.000 44.29632 391 ILE A N 1
ATOM 2978 C CA . ILE A 1 391 ? 7.85821 55.59830 53.21737 1.000 43.77097 391 ILE A CA 1
ATOM 2979 C C . ILE A 1 391 ? 6.91862 55.69392 54.41783 1.000 44.32431 391 ILE A C 1
ATOM 2980 O O . ILE A 1 391 ? 7.10175 56.52335 55.31791 1.000 44.48400 391 ILE A O 1
ATOM 2985 N N . ALA A 1 392 ? 5.88288 54.85891 54.41597 1.000 65.35548 392 ALA A N 1
ATOM 2986 C CA . ALA A 1 392 ? 4.96541 54.82051 55.54509 1.000 66.86592 392 ALA A CA 1
ATOM 2987 C C . ALA A 1 392 ? 5.70586 54.41074 56.81280 1.000 66.35179 392 ALA A C 1
ATOM 2988 O O . ALA A 1 392 ? 6.40522 53.39287 56.83596 1.000 65.05646 392 ALA A O 1
ATOM 2990 N N . ASP A 1 393 ? 5.57299 55.23539 57.85559 1.000 77.79719 393 ASP A N 1
ATOM 2991 C CA . ASP A 1 393 ? 6.09953 54.95968 59.19377 1.000 77.87039 393 ASP A CA 1
ATOM 2992 C C . ASP A 1 393 ? 7.62245 55.04449 59.26707 1.000 76.36600 393 ASP A C 1
ATOM 2993 O O . ASP A 1 393 ? 8.24293 54.35606 60.07958 1.000 76.42165 393 ASP A O 1
ATOM 2998 N N . VAL A 1 394 ? 8.24520 55.88205 58.44022 1.000 52.07025 394 VAL A N 1
ATOM 2999 C CA . VAL A 1 394 ? 9.65061 56.24008 58.60848 1.000 51.37091 394 VAL A CA 1
ATOM 3000 C C . VAL A 1 394 ? 9.70772 57.66934 59.13054 1.000 52.19380 394 VAL A C 1
ATOM 3001 O O . VAL A 1 394 ? 9.02627 58.56110 58.60804 1.000 52.88751 394 VAL A O 1
ATOM 3005 N N . VAL A 1 395 ? 10.49535 57.87801 60.18532 1.000 63.69145 395 VAL A N 1
ATOM 3006 C CA . VAL A 1 395 ? 10.56300 59.19331 60.81221 1.000 64.06042 395 VAL A CA 1
ATOM 3007 C C . VAL A 1 395 ? 11.53413 60.11911 60.09331 1.000 63.85029 395 VAL A C 1
ATOM 3008 O O . VAL A 1 395 ? 11.47678 61.33970 60.28863 1.000 65.00791 395 VAL A O 1
ATOM 3012 N N . GLY A 1 396 ? 12.41600 59.57211 59.26107 1.000 34.64159 396 GLY A N 1
ATOM 3013 C CA . GLY A 1 396 ? 13.37450 60.36046 58.51408 1.000 34.35397 396 GLY A CA 1
ATOM 3014 C C . GLY A 1 396 ? 14.18106 59.50074 57.56332 1.000 33.79138 396 GLY A C 1
ATOM 3015 O O . GLY A 1 396 ? 14.41424 58.31840 57.83517 1.000 32.61021 396 GLY A O 1
ATOM 3016 N N . ALA A 1 397 ? 14.60773 60.08120 56.43907 1.000 38.30525 397 ALA A N 1
ATOM 3017 C CA . ALA A 1 397 ? 15.37626 59.31745 55.46146 1.000 37.59565 397 ALA A CA 1
ATOM 3018 C C . ALA A 1 397 ? 16.71773 58.87890 56.03358 1.000 36.66236 397 ALA A C 1
ATOM 3019 O O . ALA A 1 397 ? 17.16842 57.75441 55.78771 1.000 36.11230 397 ALA A O 1
ATOM 3021 N N . GLY A 1 398 ? 17.37218 59.75235 56.80053 1.000 29.66570 398 GLY A N 1
ATOM 3022 C CA . GLY A 1 398 ? 18.64865 59.38859 57.38769 1.000 29.20136 398 GLY A CA 1
ATOM 3023 C C . GLY A 1 398 ? 18.53758 58.29822 58.43338 1.000 28.58737 398 GLY A C 1
ATOM 3024 O O . GLY A 1 398 ? 19.46511 57.50193 58.60409 1.000 28.35726 398 GLY A O 1
ATOM 3025 N N . LEU A 1 399 ? 17.40468 58.23517 59.13606 1.000 26.24243 399 LEU A N 1
ATOM 3026 C CA . LEU A 1 399 ? 17.23966 57.25212 60.20142 1.000 25.19648 399 LEU A CA 1
ATOM 3027 C C . LEU A 1 399 ? 16.97904 55.85395 59.65069 1.000 24.72568 399 LEU A C 1
ATOM 3028 O O . LEU A 1 399 ? 17.49170 54.86828 60.19324 1.000 23.59081 399 LEU A O 1
ATOM 3033 N N . ILE A 1 400 ? 16.19071 55.74034 58.57920 1.000 26.08006 400 ILE A N 1
ATOM 3034 C CA . ILE A 1 400 ? 15.96671 54.42315 57.99137 1.000 25.91111 400 ILE A CA 1
ATOM 3035 C C . ILE A 1 400 ? 17.22955 53.92448 57.29945 1.000 25.51481 400 ILE A C 1
ATOM 3036 O O . ILE A 1 400 ? 17.51500 52.72013 57.30291 1.000 24.97607 400 ILE A O 1
ATOM 3041 N N . LEU A 1 401 ? 18.01776 54.83088 56.71831 1.000 24.12133 401 LEU A N 1
ATOM 3042 C CA . LEU A 1 401 ? 19.23993 54.41311 56.03980 1.000 24.11539 401 LEU A CA 1
ATOM 3043 C C . LEU A 1 401 ? 20.31803 54.01038 57.03740 1.000 23.67221 401 LEU A C 1
ATOM 3044 O O . LEU A 1 401 ? 21.03347 53.02545 56.82050 1.000 23.09192 401 LEU A O 1
ATOM 3049 N N . ALA A 1 402 ? 20.45106 54.75888 58.13541 1.000 22.73138 402 ALA A N 1
ATOM 3050 C CA . ALA A 1 402 ? 21.43716 54.40622 59.15213 1.000 22.14606 402 ALA A CA 1
ATOM 3051 C C . ALA A 1 402 ? 21.05927 53.11253 59.86199 1.000 21.19523 402 ALA A C 1
ATOM 3052 O O . ALA A 1 402 ? 21.91917 52.25756 60.10573 1.000 20.51583 402 ALA A O 1
ATOM 3054 N N . GLY A 1 403 ? 19.77893 52.95069 60.19967 1.000 23.41600 403 GLY A N 1
ATOM 3055 C CA . GLY A 1 403 ? 19.34923 51.72999 60.86062 1.000 23.11142 403 GLY A CA 1
ATOM 3056 C C . GLY A 1 403 ? 19.47942 50.50757 59.97275 1.000 23.08964 403 GLY A C 1
ATOM 3057 O O . GLY A 1 403 ? 19.92823 49.44918 60.42169 1.000 22.32847 403 GLY A O 1
ATOM 3058 N N . GLY A 1 404 ? 19.09387 50.63479 58.70164 1.000 28.54868 404 GLY A N 1
ATOM 3059 C CA . GLY A 1 404 ? 19.22153 49.51231 57.78728 1.000 28.42105 404 GLY A CA 1
ATOM 3060 C C . GLY A 1 404 ? 20.66686 49.16202 57.48923 1.000 27.96682 404 GLY A C 1
ATOM 3061 O O . GLY A 1 404 ? 21.01668 47.98445 57.36774 1.000 27.40449 404 GLY A O 1
ATOM 3062 N N . LEU A 1 405 ? 21.52563 50.17672 57.36769 1.000 25.58466 405 LEU A N 1
ATOM 3063 C CA . LEU A 1 405 ? 22.94358 49.92797 57.12609 1.000 25.36319 405 LEU A CA 1
ATOM 3064 C C . LEU A 1 405 ? 23.57593 49.18427 58.29473 1.000 24.71222 405 LEU A C 1
ATOM 3065 O O . LEU A 1 405 ? 24.28931 48.19222 58.10405 1.000 24.18880 405 LEU A O 1
ATOM 3070 N N . ALA A 1 406 ? 23.32949 49.65990 59.51755 1.000 19.48194 406 ALA A N 1
ATOM 3071 C CA . ALA A 1 406 ? 23.87050 48.99401 60.69760 1.000 19.40968 406 ALA A CA 1
ATOM 3072 C C . ALA A 1 406 ? 23.35206 47.56663 60.80821 1.000 19.07131 406 ALA A C 1
ATOM 3073 O O . ALA A 1 406 ? 24.08107 46.66441 61.23687 1.000 18.62917 406 ALA A O 1
ATOM 3075 N N . GLN A 1 407 ? 22.09664 47.34156 60.41311 1.000 24.93770 407 GLN A N 1
ATOM 3076 C CA . GLN A 1 407 ? 21.53860 45.99324 60.43760 1.000 24.53187 407 GLN A CA 1
ATOM 3077 C C . GLN A 1 407 ? 22.23532 45.08588 59.42885 1.000 23.78295 407 GLN A C 1
ATOM 3078 O O . GLN A 1 407 ? 22.55918 43.93470 59.74289 1.000 23.36226 407 GLN A O 1
ATOM 3081 N N . LEU A 1 408 ? 22.47831 45.58771 58.21543 1.000 23.21220 408 LEU A N 1
ATOM 3082 C CA . LEU A 1 408 ? 23.13825 44.78153 57.19192 1.000 23.33250 408 LEU A CA 1
ATOM 3083 C C . LEU A 1 408 ? 24.56611 44.43652 57.59511 1.000 23.38824 408 LEU A C 1
ATOM 3084 O O . LEU A 1 408 ? 24.99979 43.28525 57.47004 1.000 23.76198 408 LEU A O 1
ATOM 3089 N N . ILE A 1 409 ? 25.31781 45.43043 58.06971 1.000 18.22114 409 ILE A N 1
ATOM 3090 C CA . ILE A 1 409 ? 26.71358 45.20372 58.42945 1.000 19.05841 409 ILE A CA 1
ATOM 3091 C C . ILE A 1 409 ? 26.81665 44.27646 59.63525 1.000 18.98119 409 ILE A C 1
ATOM 3092 O O . ILE A 1 409 ? 27.68457 43.39676 59.68577 1.000 19.26620 409 ILE A O 1
ATOM 3097 N N . GLN A 1 410 ? 25.93173 44.44937 60.61959 1.000 20.05687 410 GLN A N 1
ATOM 3098 C CA . GLN A 1 410 ? 25.92497 43.55538 61.77318 1.000 20.38171 410 GLN A CA 1
ATOM 3099 C C . GLN A 1 410 ? 25.68280 42.10727 61.36274 1.000 20.48119 410 GLN A C 1
ATOM 3100 O O . GLN A 1 410 ? 26.24778 41.18680 61.96591 1.000 19.82395 410 GLN A O 1
ATOM 3106 N N . SER A 1 411 ? 24.86120 41.88546 60.33409 1.000 22.45937 411 SER A N 1
ATOM 3107 C CA . SER A 1 411 ? 24.51852 40.52659 59.93165 1.000 22.90875 411 SER A CA 1
ATOM 3108 C C . SER A 1 411 ? 25.70996 39.75606 59.37358 1.000 22.78861 411 SER A C 1
ATOM 3109 O O . SER A 1 411 ? 25.69413 38.52100 59.40041 1.000 22.69563 411 SER A O 1
ATOM 3112 N N . VAL A 1 412 ? 26.73863 40.44412 58.86923 1.000 17.07612 412 VAL A N 1
ATOM 3113 C CA . VAL A 1 412 ? 27.89367 39.76760 58.28780 1.000 17.18346 412 VAL A CA 1
ATOM 3114 C C . VAL A 1 412 ? 29.10677 39.77784 59.20721 1.000 17.56330 412 VAL A C 1
ATOM 3115 O O . VAL A 1 412 ? 30.16840 39.27057 58.81899 1.000 17.29238 412 VAL A O 1
ATOM 3119 N N . SER A 1 413 ? 28.98518 40.34212 60.40568 1.000 22.60763 413 SER A N 1
ATOM 3120 C CA . SER A 1 413 ? 29.98152 40.19933 61.46188 1.000 23.21110 413 SER A CA 1
ATOM 3121 C C . SER A 1 413 ? 31.40273 40.54880 61.00889 1.000 23.41742 413 SER A C 1
ATOM 3122 O O . SER A 1 413 ? 32.29587 39.69650 61.04055 1.000 23.85019 413 SER A O 1
ATOM 3125 N N . PRO A 1 414 ? 31.64957 41.79632 60.59487 1.000 20.32233 414 PRO A N 1
ATOM 3126 C CA . PRO A 1 414 ? 32.99206 42.15224 60.10815 1.000 21.13007 414 PRO A CA 1
ATOM 3127 C C . PRO A 1 414 ? 34.05566 42.16562 61.19275 1.000 21.62952 414 PRO A C 1
ATOM 3128 O O . PRO A 1 414 ? 35.24451 42.26312 60.86131 1.000 22.44842 414 PRO A O 1
ATOM 3132 N N . ASP A 1 415 ? 33.67412 42.07085 62.46505 1.000 24.65710 415 ASP A N 1
ATOM 3133 C CA . ASP A 1 415 ? 34.61959 42.07642 63.57204 1.000 25.47407 415 ASP A CA 1
ATOM 3134 C C . ASP A 1 415 ? 35.04179 40.67576 64.00886 1.000 25.68203 415 ASP A C 1
ATOM 3135 O O . ASP A 1 415 ? 35.76353 40.54447 65.00290 1.000 26.42477 415 ASP A O 1
ATOM 3140 N N . THR A 1 416 ? 34.61655 39.63652 63.29819 1.000 22.72667 416 THR A N 1
ATOM 3141 C CA . THR A 1 416 ? 34.99925 38.25961 63.56645 1.000 22.87575 416 THR A CA 1
ATOM 3142 C C . THR A 1 416 ? 35.63366 37.64995 62.31902 1.000 22.90423 416 THR A C 1
ATOM 3143 O O . THR A 1 416 ? 35.46977 38.17805 61.21259 1.000 22.32938 416 THR A O 1
ATOM 3147 N N . PRO A 1 417 ? 36.38389 36.55595 62.46320 1.000 24.14527 417 PRO A N 1
ATOM 3148 C CA . PRO A 1 417 ? 37.09488 36.00366 61.31116 1.000 23.90209 417 PRO A CA 1
ATOM 3149 C C . PRO A 1 417 ? 36.13563 35.59983 60.21300 1.000 23.37904 417 PRO A C 1
ATOM 3150 O O . PRO A 1 417 ? 34.99985 35.16109 60.47928 1.000 22.81832 417 PRO A O 1
ATOM 3154 N N . PRO A 1 418 ? 36.55013 35.72367 58.95500 1.000 23.37801 418 PRO A N 1
ATOM 3155 C CA . PRO A 1 418 ? 35.66770 35.38254 57.83735 1.000 22.95938 418 PRO A CA 1
ATOM 3156 C C . PRO A 1 418 ? 35.54888 33.87841 57.64560 1.000 22.35584 418 PRO A C 1
ATOM 3157 O O . PRO A 1 418 ? 36.39550 33.09397 58.07455 1.000 22.50164 418 PRO A O 1
ATOM 3161 N N . HIS A 1 419 ? 34.47316 33.48675 56.97413 1.000 21.57157 419 HIS A N 1
ATOM 3162 C CA . HIS A 1 419 ? 34.18998 32.08441 56.71053 1.000 21.66869 419 HIS A CA 1
ATOM 3163 C C . HIS A 1 419 ? 34.70049 31.68526 55.33379 1.000 21.94434 419 HIS A C 1
ATOM 3164 O O . HIS A 1 419 ? 34.63979 32.46890 54.38177 1.000 21.94720 419 HIS A O 1
ATOM 3171 N N . VAL A 1 420 ? 35.21336 30.46345 55.24197 1.000 20.53501 420 VAL A N 1
ATOM 3172 C CA . VAL A 1 420 ? 35.62854 29.86925 53.97964 1.000 20.46653 420 VAL A CA 1
ATOM 3173 C C . VAL A 1 420 ? 34.48315 29.00820 53.47261 1.000 20.20938 420 VAL A C 1
ATOM 3174 O O . VAL A 1 420 ? 33.90769 28.21871 54.23317 1.000 19.76319 420 VAL A O 1
ATOM 3178 N N . GLU A 1 421 ? 34.14017 29.16282 52.19718 1.000 29.32692 421 GLU A N 1
ATOM 3179 C CA . GLU A 1 421 ? 33.02936 28.40385 51.65417 1.000 29.59838 421 GLU A CA 1
ATOM 3180 C C . GLU A 1 421 ? 33.43264 26.94266 51.46266 1.000 29.61041 421 GLU A C 1
ATOM 3181 O O . GLU A 1 421 ? 34.60110 26.63812 51.20803 1.000 29.88632 421 GLU A O 1
ATOM 3187 N N . PRO A 1 422 ? 32.48929 26.01867 51.60636 1.000 22.98299 422 PRO A N 1
ATOM 3188 C CA . PRO A 1 422 ? 32.78241 24.61212 51.33324 1.000 23.01367 422 PRO A CA 1
ATOM 3189 C C . PRO A 1 422 ? 33.05559 24.40003 49.85649 1.000 22.49486 422 PRO A C 1
ATOM 3190 O O . PRO A 1 422 ? 32.63543 25.21146 49.01753 1.000 22.12549 422 PRO A O 1
ATOM 3194 N N . PRO A 1 423 ? 33.76882 23.33393 49.49658 1.000 27.60094 423 PRO A N 1
ATOM 3195 C CA . PRO A 1 423 ? 33.91455 23.00239 48.07632 1.000 27.85391 423 PRO A CA 1
ATOM 3196 C C . PRO A 1 423 ? 32.56432 22.64907 47.47330 1.000 27.80423 423 PRO A C 1
ATOM 3197 O O . PRO A 1 423 ? 31.67948 22.11551 48.14646 1.000 27.83329 423 PRO A O 1
ATOM 3201 N N . HIS A 1 424 ? 32.40484 22.96699 46.19047 1.000 32.92387 424 HIS A N 1
ATOM 3202 C CA . HIS A 1 424 ? 31.13665 22.76238 45.50775 1.000 33.00390 424 HIS A CA 1
ATOM 3203 C C . HIS A 1 424 ? 31.38339 22.17055 44.12744 1.000 32.90057 424 HIS A C 1
ATOM 3204 O O . HIS A 1 424 ? 32.51155 22.13708 43.62863 1.000 33.44036 424 HIS A O 1
ATOM 3211 N N . PHE A 1 425 ? 30.30134 21.70700 43.50673 1.000 23.13067 425 PHE A N 1
ATOM 3212 C CA . PHE A 1 425 ? 30.37599 20.95030 42.26829 1.000 23.58156 425 PHE A CA 1
ATOM 3213 C C . PHE A 1 425 ? 29.43027 21.53845 41.23204 1.000 23.42681 425 PHE A C 1
ATOM 3214 O O . PHE A 1 425 ? 28.36008 22.05460 41.56600 1.000 23.01192 425 PHE A O 1
ATOM 3222 N N . TYR A 1 426 ? 29.84446 21.44541 39.97074 1.000 25.75896 426 TYR A N 1
ATOM 3223 C CA . TYR A 1 426 ? 29.09285 21.96665 38.83418 1.000 25.73287 426 TYR A CA 1
ATOM 3224 C C . TYR A 1 426 ? 28.64139 23.41406 39.05136 1.000 25.39269 426 TYR A C 1
ATOM 3225 O O . TYR A 1 426 ? 27.44209 23.70669 39.01803 1.000 25.48976 426 TYR A O 1
ATOM 3234 N N . PRO A 1 427 ? 29.57378 24.34189 39.25933 1.000 19.91937 427 PRO A N 1
ATOM 3235 C CA . PRO A 1 427 ? 29.17567 25.70812 39.60771 1.000 19.65429 427 PRO A CA 1
ATOM 3236 C C . PRO A 1 427 ? 28.58085 26.45266 38.42234 1.000 19.89501 427 PRO A C 1
ATOM 3237 O O . PRO A 1 427 ? 28.91661 26.20160 37.26274 1.000 20.28966 427 PRO A O 1
ATOM 3241 N N . GLN A 1 428 ? 27.67391 27.37570 38.73595 1.000 21.88871 428 GLN A N 1
ATOM 3242 C CA . GLN A 1 428 ? 27.09771 28.29614 37.76788 1.000 22.08924 428 GLN A CA 1
ATOM 3243 C C . GLN A 1 428 ? 27.18576 29.70798 38.32977 1.000 21.96910 428 GLN A C 1
ATOM 3244 O O . GLN A 1 428 ? 27.07194 29.91465 39.54068 1.000 21.43787 428 GLN A O 1
ATOM 3250 N N . THR A 1 429 ? 27.39086 30.68052 37.44147 1.000 22.95375 429 THR A N 1
ATOM 3251 C CA . THR A 1 429 ? 27.67951 32.05068 37.84291 1.000 23.35192 429 THR A CA 1
ATOM 3252 C C . THR A 1 429 ? 26.76925 33.03098 37.11563 1.000 23.64185 429 THR A C 1
ATOM 3253 O O . THR A 1 429 ? 26.53729 32.90277 35.90979 1.000 23.43089 429 THR A O 1
ATOM 3257 N N . SER A 1 430 ? 26.25609 34.00869 37.86241 1.000 22.80721 430 SER A N 1
ATOM 3258 C CA . SER A 1 430 ? 25.51265 35.12861 37.29904 1.000 23.11708 430 SER A CA 1
ATOM 3259 C C . SER A 1 430 ? 25.70911 36.34378 38.18787 1.000 23.37816 430 SER A C 1
ATOM 3260 O O . SER A 1 430 ? 25.56021 36.24424 39.40932 1.000 23.10066 430 SER A O 1
ATOM 3263 N N . ASN A 1 431 ? 26.03113 37.48082 37.57147 1.000 27.98883 431 ASN A N 1
ATOM 3264 C CA . ASN A 1 431 ? 26.06189 38.76838 38.25960 1.000 28.17914 431 ASN A CA 1
ATOM 3265 C C . ASN A 1 431 ? 26.97136 38.71452 39.48595 1.000 28.27006 431 ASN A C 1
ATOM 3266 O O . ASN A 1 431 ? 26.60734 39.14597 40.58279 1.000 28.17048 431 ASN A O 1
ATOM 3271 N N . HIS A 1 432 ? 28.16354 38.14940 39.28739 1.000 23.65754 432 HIS A N 1
ATOM 3272 C CA . HIS A 1 432 ? 29.19783 38.01107 40.30987 1.000 23.74461 432 HIS A CA 1
ATOM 3273 C C . HIS A 1 432 ? 28.78175 37.11198 41.46787 1.000 22.94447 432 HIS A C 1
ATOM 3274 O O . HIS A 1 432 ? 29.30682 37.25140 42.57752 1.000 23.04667 432 HIS A O 1
ATOM 3281 N N . VAL A 1 433 ? 27.85465 36.18476 41.24082 1.000 17.48946 433 VAL A N 1
ATOM 3282 C CA . VAL A 1 433 ? 27.41821 35.23838 42.26017 1.000 16.90152 433 VAL A CA 1
ATOM 3283 C C . VAL A 1 433 ? 27.52215 33.83343 41.68442 1.000 17.05755 433 VAL A C 1
ATOM 3284 O O . VAL A 1 433 ? 27.02802 33.57219 40.58261 1.000 17.40831 433 VAL A O 1
ATOM 3288 N N . THR A 1 434 ? 28.15842 32.93280 42.42788 1.000 22.26810 434 THR A N 1
ATOM 3289 C CA . THR A 1 434 ? 28.34567 31.54913 42.01307 1.000 22.30980 434 THR A CA 1
ATOM 3290 C C . THR A 1 434 ? 27.59028 30.63114 42.96431 1.000 21.79090 434 THR A C 1
ATOM 3291 O O . THR A 1 434 ? 27.65963 30.80528 44.18570 1.000 21.46807 434 THR A O 1
ATOM 3295 N N . VAL A 1 435 ? 26.86367 29.66349 42.40618 1.000 21.42400 435 VAL A N 1
ATOM 3296 C CA . VAL A 1 435 ? 26.20533 28.63150 43.19563 1.000 20.82691 435 VAL A CA 1
ATOM 3297 C C . VAL A 1 435 ? 26.65063 27.26754 42.68679 1.000 20.95260 435 VAL A C 1
ATOM 3298 O O . VAL A 1 435 ? 26.96756 27.09551 41.50570 1.000 21.63462 435 VAL A O 1
ATOM 3302 N N . GLY A 1 436 ? 26.68679 26.29601 43.59496 1.000 20.47632 436 GLY A N 1
ATOM 3303 C CA . GLY A 1 436 ? 27.10274 24.95081 43.24712 1.000 20.75076 436 GLY A CA 1
ATOM 3304 C C . GLY A 1 436 ? 26.69133 23.96551 44.31530 1.000 21.14284 436 GLY A C 1
ATOM 3305 O O . GLY A 1 436 ? 26.51590 24.32282 45.48424 1.000 21.17488 436 GLY A O 1
ATOM 3306 N N . TRP A 1 437 ? 26.54196 22.70981 43.90064 1.000 16.90514 437 TRP A N 1
ATOM 3307 C CA . TRP A 1 437 ? 26.11783 21.66545 44.82174 1.000 17.08189 437 TRP A CA 1
ATOM 3308 C C . TRP A 1 43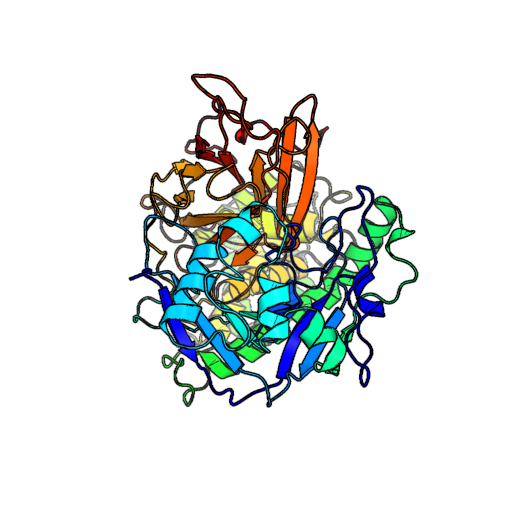7 ? 27.24664 21.29660 45.77624 1.000 17.34017 437 TRP A C 1
ATOM 3309 O O . TRP A 1 437 ? 28.42565 21.32862 45.42029 1.000 17.22198 437 TRP A O 1
ATOM 3320 N N . LEU A 1 438 ? 26.87168 20.93493 47.00491 1.000 25.59081 438 LEU A N 1
ATOM 3321 C CA . LEU A 1 438 ? 27.87007 20.59350 48.01297 1.000 25.80359 438 LEU A CA 1
ATOM 3322 C C . LEU A 1 438 ? 28.45022 19.20063 47.80978 1.000 26.14869 438 LEU A C 1
ATOM 3323 O O . LEU A 1 438 ? 29.61899 18.97040 48.13927 1.000 26.39425 438 LEU A O 1
ATOM 3328 N N . ASN A 1 439 ? 27.66403 18.26472 47.28420 1.000 23.91920 439 ASN A N 1
ATOM 3329 C CA . ASN A 1 439 ? 28.11788 16.89774 47.06961 1.000 24.69659 439 ASN A CA 1
ATOM 3330 C C . ASN A 1 439 ? 27.76894 16.48051 45.64935 1.000 24.77816 439 ASN A C 1
ATOM 3331 O O . ASN A 1 439 ? 26.61694 16.61452 45.22489 1.000 24.81536 439 ASN A O 1
ATOM 3336 N N . GLN A 1 440 ? 28.76664 15.97170 44.92376 1.000 33.47329 440 GLN A N 1
ATOM 3337 C CA . GLN A 1 440 ? 28.57484 15.62544 43.51907 1.000 34.13387 440 GLN A CA 1
ATOM 3338 C C . GLN A 1 440 ? 27.50119 14.55599 43.34755 1.000 34.61469 440 GLN A C 1
ATOM 3339 O O . GLN A 1 440 ? 26.57907 14.70951 42.53928 1.000 34.46886 440 GLN A O 1
ATOM 3345 N N . LYS A 1 441 ? 27.60278 13.46240 44.10197 1.000 39.06925 441 LYS A N 1
ATOM 3346 C CA . LYS A 1 441 ? 26.70446 12.33583 43.88486 1.000 39.73670 441 LYS A CA 1
ATOM 3347 C C . LYS A 1 441 ? 25.38702 12.48506 44.63321 1.000 39.80249 441 LYS A C 1
ATOM 3348 O O . LYS A 1 441 ? 24.34919 12.02118 44.14661 1.000 40.97845 441 LYS A O 1
ATOM 3354 N N . ILE A 1 442 ? 25.39983 13.12148 45.80340 1.000 23.11754 442 ILE A N 1
ATOM 3355 C CA . ILE A 1 442 ? 24.18585 13.21393 46.60856 1.000 23.03248 442 ILE A CA 1
ATOM 3356 C C . ILE A 1 442 ? 23.27044 14.32214 46.10006 1.000 22.42925 442 ILE A C 1
ATOM 3357 O O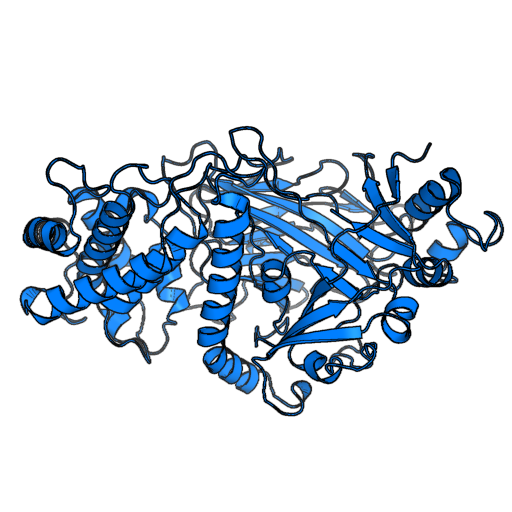 . ILE A 1 442 ? 22.05406 14.13119 45.98494 1.000 23.08258 442 ILE A O 1
ATOM 3362 N N . ASP A 1 443 ? 23.83205 15.48657 45.77411 1.000 23.09358 443 ASP A N 1
ATOM 3363 C CA . ASP A 1 443 ? 23.02688 16.67822 45.52671 1.000 23.15433 443 ASP A CA 1
ATOM 3364 C C . ASP A 1 443 ? 22.63805 16.85543 44.06316 1.000 23.40904 443 ASP A C 1
ATOM 3365 O O . ASP A 1 443 ? 21.53703 17.33729 43.77421 1.000 23.97505 443 ASP A O 1
ATOM 3370 N N . GLU A 1 444 ? 23.51730 16.48853 43.13040 1.000 24.46574 444 GLU A N 1
ATOM 3371 C CA . GLU A 1 444 ? 23.23512 16.69242 41.71491 1.000 24.50154 444 GLU A CA 1
ATOM 3372 C C . GLU A 1 444 ? 22.29628 15.63590 41.14358 1.000 25.16716 444 GLU A C 1
ATOM 3373 O O . GLU A 1 444 ? 21.62007 15.90221 40.14458 1.000 25.14598 444 GLU A O 1
ATOM 3379 N N . MET A 1 445 ? 22.22977 14.45595 41.75581 1.000 33.52184 445 MET A N 1
ATOM 3380 C CA . MET A 1 445 ? 21.39821 13.35773 41.27560 1.000 34.27178 445 MET A CA 1
ATOM 3381 C C . MET A 1 445 ? 20.50250 12.89845 42.41740 1.000 34.55227 445 MET A C 1
ATOM 3382 O O . MET A 1 445 ? 20.99241 12.38683 43.42823 1.000 34.59181 445 MET A O 1
ATOM 3387 N N . ILE A 1 446 ? 19.19426 13.08038 42.26146 1.000 23.20962 446 ILE A N 1
ATOM 3388 C CA . ILE A 1 446 ? 18.21713 12.65930 43.25879 1.000 24.26272 446 ILE A CA 1
ATOM 3389 C C . ILE A 1 446 ? 17.51550 11.40811 42.75202 1.000 25.09319 446 ILE A C 1
ATOM 3390 O O . ILE A 1 446 ? 17.01026 11.38358 41.62231 1.000 25.46627 446 ILE A O 1
ATOM 3395 N N . HIS A 1 447 ? 17.49921 10.36261 43.57592 1.000 29.05096 447 HIS A N 1
ATOM 3396 C CA . HIS A 1 447 ? 16.83738 9.10898 43.22930 1.000 29.42505 447 HIS A CA 1
ATOM 3397 C C . HIS A 1 447 ? 15.44751 9.11945 43.85316 1.000 29.93603 447 HIS A C 1
ATOM 3398 O O . HIS A 1 447 ? 15.30701 9.07789 45.07916 1.000 30.56046 447 HIS A O 1
ATOM 3405 N N . ALA A 1 448 ? 14.41875 9.18037 43.00786 1.000 21.06046 448 ALA A N 1
ATOM 3406 C CA . ALA A 1 448 ? 13.07167 9.42173 43.51136 1.000 21.18279 448 ALA A CA 1
ATOM 3407 C C . ALA A 1 448 ? 12.47064 8.18132 44.15699 1.000 21.90860 448 ALA A C 1
ATOM 3408 O O . ALA A 1 448 ? 11.70715 8.29605 45.12246 1.000 22.28547 448 ALA A O 1
ATOM 3410 N N . TRP A 1 449 ? 12.80323 6.99430 43.65319 1.000 27.34115 449 TRP A N 1
ATOM 3411 C CA . TRP A 1 449 ? 12.17888 5.76540 44.11791 1.000 27.85126 449 TRP A CA 1
ATOM 3412 C C . TRP A 1 449 ? 13.12401 4.82940 44.85780 1.000 28.23156 449 TRP A C 1
ATOM 3413 O O . TRP A 1 449 ? 12.65522 3.84680 45.44090 1.000 28.86727 449 TRP A O 1
ATOM 3424 N N . TYR A 1 450 ? 14.42806 5.09308 44.85412 1.000 34.36282 450 TYR A N 1
ATOM 3425 C CA . TYR A 1 450 ? 15.34148 4.24849 45.60535 1.000 34.93846 450 TYR A CA 1
ATOM 3426 C C . TYR A 1 450 ? 15.90586 5.01321 46.79003 1.000 35.27249 450 TYR A C 1
ATOM 3427 O O . TYR A 1 450 ? 16.36536 6.15011 46.61813 1.000 35.32322 450 TYR A O 1
ATOM 3436 N N . PRO A 1 451 ? 15.90589 4.43445 48.00157 1.000 36.13887 451 PRO A N 1
ATOM 3437 C CA . PRO A 1 451 ? 15.39015 3.10019 48.34390 1.000 36.87909 451 PRO A CA 1
ATOM 3438 C C . PRO A 1 451 ? 13.86603 3.01736 48.26983 1.000 37.29102 451 PRO A C 1
ATOM 3439 O O . PRO A 1 451 ? 13.30740 1.96597 47.95395 1.000 37.21609 451 PRO A O 1
ATOM 3443 N N . HIS A 1 452 ? 13.20623 4.13417 48.56412 1.000 43.36181 452 HIS A N 1
ATOM 3444 C CA . HIS A 1 452 ? 11.75816 4.22558 48.45369 1.000 44.00327 452 HIS A CA 1
ATOM 3445 C C . HIS A 1 452 ? 11.38306 5.69347 48.33981 1.000 43.38054 452 HIS A C 1
ATOM 3446 O O . HIS A 1 452 ? 12.14095 6.57956 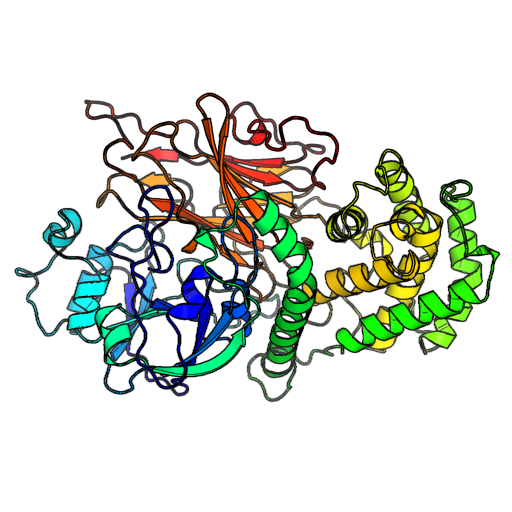48.74362 1.000 42.68693 452 HIS A O 1
ATOM 3453 N N . GLU A 1 453 ? 10.20392 5.93814 47.77554 1.000 40.30283 453 GLU A N 1
ATOM 3454 C CA . GLU A 1 453 ? 9.71655 7.30378 47.64156 1.000 40.20495 453 GLU A CA 1
ATOM 3455 C C . GLU A 1 453 ? 9.54252 7.93722 49.01669 1.000 39.64410 453 GLU A C 1
ATOM 3456 O O . GLU A 1 453 ? 9.06185 7.30056 49.95841 1.000 39.38206 453 GLU A O 1
ATOM 3462 N N . GLY A 1 454 ? 9.96352 9.19132 49.13686 1.000 23.18465 454 GLY A N 1
ATOM 3463 C CA . GLY A 1 454 ? 9.87834 9.87135 50.41870 1.000 22.72263 454 GLY A CA 1
ATOM 3464 C C . GLY A 1 454 ? 10.71860 11.13039 50.43926 1.000 22.43781 454 GLY A C 1
ATOM 3465 O O . GLY A 1 454 ? 10.92306 11.77730 49.40656 1.000 22.31947 454 GLY A O 1
ATOM 3466 N N . TYR A 1 455 ? 11.20753 11.45948 51.63432 1.000 23.08274 455 TYR A N 1
ATOM 3467 C CA . TYR A 1 455 ? 11.92849 12.70383 51.85528 1.000 22.67668 455 TYR A CA 1
ATOM 3468 C C . TYR A 1 455 ? 13.24147 12.72339 51.07747 1.000 22.59503 455 TYR A C 1
ATOM 3469 O O . TYR A 1 455 ? 13.99304 11.74321 51.07492 1.000 22.79009 455 TYR A O 1
ATOM 3478 N N . ARG A 1 456 ? 13.50204 13.83803 50.39848 1.000 21.38721 456 ARG A N 1
ATOM 3479 C CA . ARG A 1 456 ? 14.75552 14.06315 49.69559 1.000 21.36531 456 ARG A CA 1
ATOM 3480 C C . ARG A 1 456 ? 15.19518 15.49871 49.92891 1.000 20.82467 456 ARG A C 1
ATOM 3481 O O . ARG A 1 456 ? 14.36785 16.41397 49.92631 1.000 20.99259 456 ARG A O 1
ATOM 3489 N N . SER A 1 457 ? 16.49625 15.69501 50.12438 1.000 22.66501 457 SER A N 1
ATOM 3490 C CA . SER A 1 457 ? 17.04269 17.03132 50.29422 1.000 21.71689 457 SER A CA 1
ATOM 3491 C C . SER A 1 457 ? 18.41993 17.09869 49.65292 1.000 20.71406 457 SER A C 1
ATOM 3492 O O . SER A 1 457 ? 19.11856 16.08881 49.53829 1.000 20.77621 457 SER A O 1
ATOM 3495 N N . HIS A 1 458 ? 18.79926 18.29883 49.22191 1.000 17.98941 458 HIS A N 1
ATOM 3496 C CA . HIS A 1 458 ? 20.14460 18.52723 48.72080 1.000 17.04767 458 HIS A CA 1
ATOM 3497 C C . HIS A 1 458 ? 20.58470 19.93130 49.10639 1.000 15.92735 458 HIS A C 1
ATOM 3498 O O . HIS A 1 458 ? 19.75767 20.82024 49.32510 1.000 15.74238 458 HIS A O 1
ATOM 3505 N N . HIS A 1 459 ? 21.89903 20.11277 49.20953 1.000 18.69004 459 HIS A N 1
ATOM 3506 C CA . HIS A 1 459 ? 22.49527 21.36923 49.63830 1.000 17.85596 459 HIS A CA 1
ATOM 3507 C C . HIS A 1 459 ? 23.23915 22.01988 48.48197 1.000 17.19828 459 HIS A C 1
ATOM 3508 O O . HIS A 1 459 ? 23.84533 21.33106 47.65530 1.000 17.84958 459 HIS A O 1
ATOM 3515 N N . PHE A 1 460 ? 23.19529 23.34929 48.43253 1.000 14.25881 460 PHE A N 1
ATOM 3516 C CA . PHE A 1 460 ? 24.04602 24.11212 47.53266 1.000 14.27296 460 PHE A CA 1
ATOM 3517 C C . PHE A 1 460 ? 24.54682 25.34874 48.26599 1.000 14.25618 460 PHE A C 1
ATOM 3518 O O . PHE A 1 460 ? 23.93375 25.81714 49.22869 1.000 14.32873 460 PHE A O 1
ATOM 3526 N N . VAL A 1 461 ? 25.68783 25.86001 47.81319 1.000 18.12330 461 VAL A N 1
ATOM 3527 C CA . VAL A 1 461 ? 26.33144 27.01338 48.42912 1.000 18.19402 461 VAL A CA 1
ATOM 3528 C C . VAL A 1 461 ? 26.17575 28.21604 47.50777 1.000 18.43155 461 VAL A C 1
ATOM 3529 O O . VAL A 1 461 ? 26.14258 28.08646 46.27855 1.000 18.74974 461 VAL A O 1
ATOM 3533 N N . ILE A 1 462 ? 26.05433 29.39391 48.11486 1.000 19.10633 462 ILE A N 1
ATOM 3534 C CA . ILE A 1 462 ? 26.02624 30.66467 47.40159 1.000 19.39541 462 ILE A CA 1
ATOM 3535 C C . ILE A 1 462 ? 27.25488 31.45682 47.82180 1.000 20.11149 462 ILE A C 1
ATOM 3536 O O . ILE A 1 462 ? 27.50135 31.63558 49.02080 1.000 20.19936 462 ILE A O 1
ATOM 3541 N N . LYS A 1 463 ? 28.02209 31.93020 46.84239 1.000 24.30798 463 LYS A N 1
ATOM 3542 C CA . LYS A 1 463 ? 29.26298 32.62853 47.14020 1.000 24.56194 463 LYS A CA 1
ATOM 3543 C C . LYS A 1 463 ? 29.49538 33.72755 46.11490 1.000 25.17873 463 LYS A C 1
ATOM 3544 O O . LYS A 1 463 ? 28.95487 33.69909 45.00607 1.000 25.35759 463 LYS A O 1
ATOM 3550 N N . ILE A 1 464 ? 30.31575 34.70250 46.50739 1.000 20.35902 464 ILE A N 1
ATOM 3551 C CA . ILE A 1 464 ? 30.79218 35.71504 45.57337 1.000 20.80287 464 ILE A CA 1
ATOM 3552 C C . ILE A 1 464 ? 31.73706 35.06056 44.57480 1.000 20.94612 464 ILE A C 1
ATOM 3553 O O . ILE A 1 464 ? 32.63912 34.30241 44.95548 1.000 20.95176 464 ILE A O 1
ATOM 3558 N N . ALA A 1 465 ? 31.53164 35.34724 43.29048 1.000 20.23778 465 ALA A N 1
ATOM 3559 C CA . ALA A 1 465 ? 32.28709 34.68597 42.23606 1.000 20.26437 465 ALA A CA 1
ATOM 3560 C C . ALA A 1 465 ? 33.77720 35.00929 42.33922 1.000 20.83465 465 ALA A C 1
ATOM 3561 O O . ALA A 1 465 ? 34.18563 36.02394 42.91060 1.000 20.65381 465 ALA A O 1
ATOM 3563 N N . ASN A 1 466 ? 34.59245 34.12116 41.75883 1.000 38.27926 466 ASN A N 1
ATOM 3564 C CA . ASN A 1 466 ? 36.04390 34.24471 41.87017 1.000 39.13653 466 ASN A CA 1
ATOM 3565 C C . ASN A 1 466 ? 36.54681 35.54819 41.26269 1.000 39.70147 466 ASN A C 1
ATOM 3566 O O . ASN A 1 466 ? 37.40991 36.21883 41.84187 1.000 40.06262 466 ASN A O 1
ATOM 3571 N N . ASP A 1 467 ? 36.02409 35.92199 40.09714 1.000 42.38751 467 ASP A N 1
ATOM 3572 C CA . ASP A 1 467 ? 36.50629 37.08290 39.36212 1.000 43.34096 467 ASP A CA 1
ATOM 3573 C C . ASP A 1 467 ? 35.75307 38.36320 39.70412 1.000 42.85041 467 ASP A C 1
ATOM 3574 O O . ASP A 1 467 ? 35.97528 39.38893 39.05300 1.000 43.22925 467 ASP A O 1
ATOM 3579 N N . ALA A 1 468 ? 34.87715 38.33010 40.70388 1.000 25.18095 468 ALA A N 1
ATOM 3580 C CA . ALA A 1 468 ? 34.14350 39.52316 41.08601 1.000 25.09499 468 ALA A CA 1
ATOM 3581 C C . ALA A 1 468 ? 35.09374 40.56927 41.66704 1.000 25.73401 468 ALA A C 1
ATOM 3582 O O . ALA A 1 468 ? 36.09317 40.22524 42.30443 1.000 25.94009 468 ALA A O 1
ATOM 3584 N N . PRO A 1 469 ? 34.80971 41.85378 41.45244 1.000 27.43098 469 PRO A N 1
ATOM 3585 C CA . PRO A 1 469 ? 35.65438 42.90174 42.03543 1.000 28.08038 469 PRO A CA 1
ATOM 3586 C C . PRO A 1 469 ? 35.67002 42.81390 43.55425 1.000 28.75609 469 PRO A C 1
ATOM 3587 O O . PRO A 1 469 ? 34.74886 42.28725 44.18353 1.000 28.18166 469 PRO A O 1
ATOM 3591 N N . GLU A 1 470 ? 36.74424 43.33837 44.14089 1.000 44.07667 470 GLU A N 1
ATOM 3592 C CA . GLU A 1 470 ? 36.90867 43.27873 45.58631 1.000 44.88434 470 GLU A CA 1
ATOM 3593 C C . GLU A 1 470 ? 35.75762 43.98925 46.28703 1.000 44.17712 470 GLU A C 1
ATOM 3594 O O . GLU A 1 470 ? 35.24366 45.00132 45.80225 1.000 43.98538 470 GLU A O 1
ATOM 3600 N N . ASN A 1 471 ? 35.34396 43.43191 47.42703 1.000 28.03646 471 ASN A N 1
ATOM 3601 C CA . ASN A 1 471 ? 34.30293 43.98118 48.29235 1.000 28.08292 471 ASN A CA 1
ATOM 3602 C C . ASN A 1 471 ? 32.91763 43.95027 47.65730 1.000 27.25187 471 ASN A C 1
ATOM 3603 O O . ASN A 1 471 ? 32.04300 44.72746 48.04912 1.000 26.88461 471 ASN A O 1
ATOM 3608 N N . THR A 1 472 ? 32.68711 43.06254 46.69246 1.000 24.45012 472 THR A N 1
ATOM 3609 C CA . THR A 1 472 ? 31.37120 42.95662 46.07464 1.000 23.87735 472 THR A CA 1
ATOM 3610 C C . THR A 1 472 ? 30.34944 42.44075 47.08313 1.000 23.13466 472 THR A C 1
ATOM 3611 O O . THR A 1 472 ? 30.57479 41.42524 47.74903 1.000 22.72234 472 THR A O 1
ATOM 3615 N N . THR A 1 473 ? 29.22905 43.15097 47.20189 1.000 19.11736 473 THR A N 1
ATOM 3616 C CA . THR A 1 473 ? 28.10805 42.73834 48.03467 1.000 18.58558 473 THR A CA 1
ATOM 3617 C C . THR A 1 473 ? 26.87132 42.57901 47.16199 1.000 18.60454 473 THR A C 1
ATOM 3618 O O . THR A 1 473 ? 26.60519 43.41179 46.28905 1.000 18.92111 473 THR A O 1
ATOM 3622 N N . MET A 1 474 ? 26.11910 41.50486 47.39423 1.000 23.61003 474 MET A N 1
ATOM 3623 C CA . MET A 1 474 ? 24.95765 41.21013 46.57225 1.000 23.22782 474 MET A CA 1
ATOM 3624 C C . MET A 1 474 ? 23.75166 40.89803 47.44599 1.000 22.58238 474 MET A C 1
ATOM 3625 O O . MET A 1 474 ? 23.88003 40.20533 48.46188 1.000 22.70160 474 MET A O 1
ATOM 3630 N N . PRO A 1 475 ? 22.57008 41.39824 47.08227 1.000 19.18281 475 PRO A N 1
ATOM 3631 C CA . PRO A 1 475 ? 21.35432 41.03830 47.82287 1.000 18.42815 475 PRO A CA 1
ATOM 3632 C C . PRO A 1 475 ? 20.83996 39.67558 47.37795 1.000 18.21241 475 PRO A C 1
ATOM 3633 O O . PRO A 1 475 ? 20.68735 39.41394 46.18198 1.000 18.36064 475 PRO A O 1
ATOM 3637 N N . ILE A 1 476 ? 20.58290 38.80461 48.34712 1.000 19.70253 476 ILE A N 1
ATOM 3638 C CA . ILE A 1 476 ? 19.99893 37.49273 48.09536 1.000 19.69994 476 ILE A CA 1
ATOM 3639 C C . ILE A 1 476 ? 18.51832 37.61427 48.43328 1.000 19.53194 476 ILE A C 1
ATOM 3640 O O . ILE A 1 476 ? 18.12576 37.56514 49.60259 1.000 19.31202 476 ILE A O 1
ATOM 3645 N N . THR A 1 477 ? 17.68968 37.77863 47.40027 1.000 19.90406 477 THR A N 1
ATOM 3646 C CA . THR A 1 477 ? 16.30527 38.18866 47.57898 1.000 19.74876 477 THR A CA 1
ATOM 3647 C C . THR A 1 477 ? 15.28281 37.09376 47.31407 1.000 20.18765 477 THR A C 1
ATOM 3648 O O . THR A 1 477 ? 14.13121 37.24159 47.73437 1.000 20.13824 477 THR A O 1
ATOM 3652 N N . GLU A 1 478 ? 15.65873 36.01239 46.63500 1.000 24.07798 478 GLU A N 1
ATOM 3653 C CA . GLU A 1 478 ? 14.68724 34.98205 46.29692 1.000 24.25691 478 GLU A CA 1
ATOM 3654 C C . GLU A 1 478 ? 15.41586 33.69909 45.92961 1.000 23.61021 478 GLU A C 1
ATOM 3655 O O . GLU A 1 478 ? 16.50749 33.73093 45.35741 1.000 23.25680 478 GLU A O 1
ATOM 3661 N N . ILE A 1 479 ? 14.79850 32.57156 46.27484 1.000 20.16462 479 ILE A N 1
ATOM 3662 C CA . ILE A 1 479 ? 15.28213 31.24754 45.90258 1.000 20.55395 479 ILE A CA 1
ATOM 3663 C C . ILE A 1 479 ? 14.09544 30.45621 45.37286 1.000 21.00226 479 ILE A C 1
ATOM 3664 O O . ILE A 1 479 ? 13.08840 30.30010 46.07330 1.000 20.96614 479 ILE A O 1
ATOM 3669 N N . MET A 1 480 ? 14.20658 29.96609 44.14294 1.000 26.01437 480 MET A N 1
ATOM 3670 C CA . MET A 1 480 ? 13.16257 29.16274 43.52830 1.000 26.54525 480 MET A CA 1
ATOM 3671 C C . MET A 1 480 ? 13.64817 27.73639 43.31015 1.000 26.88116 480 MET A C 1
ATOM 3672 O O . MET A 1 480 ? 14.84511 27.48629 43.14764 1.000 26.89369 480 MET A O 1
ATOM 3677 N N . ALA A 1 481 ? 12.70104 26.80103 43.31263 1.000 20.97197 481 ALA A N 1
ATOM 3678 C CA . ALA A 1 481 ? 12.99254 25.39200 43.09149 1.000 21.02412 481 ALA A CA 1
ATOM 3679 C C . ALA A 1 481 ? 11.87626 24.78199 42.26057 1.000 21.63633 481 ALA A C 1
ATOM 3680 O O . ALA A 1 481 ? 10.69610 25.00711 42.54260 1.000 21.90864 481 ALA A O 1
ATOM 3682 N N . LYS A 1 482 ? 12.25315 24.01789 41.23971 1.000 18.49513 482 LYS A N 1
ATOM 3683 C CA . LYS A 1 482 ? 11.27398 23.36176 40.38440 1.000 19.06462 482 LYS A CA 1
ATOM 3684 C C . LYS A 1 482 ? 10.56062 22.24886 41.14375 1.000 19.42920 482 LYS A C 1
ATOM 3685 O O . LYS A 1 482 ? 11.18427 21.47652 41.87641 1.000 19.18066 482 LYS A O 1
ATOM 3691 N N . LEU A 1 483 ? 9.24468 22.17075 40.96800 1.000 16.63781 483 LEU A N 1
ATOM 3692 C CA . LEU A 1 483 ? 8.42347 21.14705 41.59762 1.000 17.09133 483 LEU A CA 1
ATOM 3693 C C . LEU A 1 483 ? 7.67090 20.35713 40.53443 1.000 17.78077 483 LEU A C 1
ATOM 3694 O O . LEU A 1 483 ? 7.66234 20.70754 39.35209 1.000 18.10166 483 LEU A O 1
ATOM 3699 N N . GLY A 1 484 ? 7.03399 19.27426 40.97177 1.000 20.80325 484 GLY A N 1
ATOM 3700 C CA . GLY A 1 484 ? 6.27777 18.44681 40.04887 1.000 21.60843 484 GLY A CA 1
ATOM 3701 C C . GLY A 1 484 ? 5.00316 19.13644 39.59139 1.000 21.82674 484 GLY A C 1
ATOM 3702 O O . GLY A 1 484 ? 4.29742 19.77396 40.37465 1.000 21.56747 484 GLY A O 1
ATOM 3703 N N . SER A 1 485 ? 4.70861 19.00039 38.29500 1.000 22.21186 485 SER A N 1
ATOM 3704 C CA . SER A 1 485 ? 3.50273 19.60552 37.73852 1.000 22.52475 485 SER A CA 1
ATOM 3705 C C . SER A 1 485 ? 2.24477 18.86515 38.17516 1.000 22.93447 485 SER A C 1
ATOM 3706 O O . SER A 1 485 ? 1.15993 19.45701 38.21278 1.000 23.67788 485 SER A O 1
ATOM 3709 N N . GLN A 1 486 ? 2.36365 17.58174 38.49706 1.000 24.03483 486 GLN A N 1
ATOM 3710 C CA . GLN A 1 486 ? 1.24186 16.77124 38.94118 1.000 24.35030 486 GLN A CA 1
ATOM 3711 C C . GLN A 1 486 ? 1.49086 16.30157 40.36888 1.000 24.18984 486 GLN A C 1
ATOM 3712 O O . GLN A 1 486 ? 2.59801 16.41439 40.90057 1.000 23.96842 486 GLN A O 1
ATOM 3718 N N . THR A 1 487 ? 0.44243 15.77265 40.99286 1.000 22.68463 487 THR A N 1
ATOM 3719 C CA . THR A 1 487 ? 0.53461 15.36944 42.38830 1.000 22.25607 487 THR A CA 1
ATOM 3720 C C . THR A 1 487 ? 1.44293 14.15483 42.55218 1.000 21.55940 487 THR A C 1
ATOM 3721 O O . THR A 1 487 ? 1.58694 13.32712 41.64725 1.000 21.76608 487 THR A O 1
ATOM 3725 N N . LYS A 1 488 ? 2.06262 14.06514 43.73051 1.000 25.15399 488 LYS A N 1
ATOM 3726 C CA . LYS A 1 488 ? 2.88992 12.92102 44.11892 1.000 25.77397 488 LYS A CA 1
ATOM 3727 C C . LYS A 1 488 ? 4.06733 12.72557 43.16585 1.000 25.18283 488 LYS A C 1
ATOM 3728 O O . LYS A 1 488 ? 4.41920 11.60165 42.80237 1.000 24.94326 488 LYS A O 1
ATOM 3734 N N . GLN A 1 489 ? 4.68740 13.83613 42.76575 1.000 21.36080 489 GLN A N 1
ATOM 3735 C CA . GLN A 1 489 ? 5.90913 13.81013 41.96836 1.000 20.94196 489 GLN A CA 1
ATOM 3736 C C . GLN A 1 489 ? 7.06570 14.46700 42.70783 1.000 20.86648 489 GLN A C 1
ATOM 3737 O O . GLN A 1 489 ? 8.06626 13.80204 42.99544 1.000 21.03251 489 GLN A O 1
ATOM 3743 N N . LEU A 1 490 ? 6.95559 15.75490 43.02741 1.000 21.59909 490 LEU A N 1
ATOM 3744 C CA . LEU A 1 490 ? 7.96456 16.44766 43.82441 1.000 21.03419 490 LEU A CA 1
ATOM 3745 C C . LEU A 1 490 ? 7.27672 17.61694 44.51367 1.000 20.40149 490 LEU A C 1
ATOM 3746 O O . LEU A 1 490 ? 6.95497 18.61731 43.86526 1.000 20.07695 490 LEU A O 1
ATOM 3751 N N . ASP A 1 491 ? 7.04350 17.48501 45.81580 1.000 24.16575 491 ASP A N 1
ATOM 3752 C CA . ASP A 1 491 ? 6.41089 18.52081 46.61766 1.000 23.82475 491 ASP A CA 1
ATOM 3753 C C . ASP A 1 491 ? 7.39988 19.02699 47.65579 1.000 23.22034 491 ASP A C 1
ATOM 3754 O O . ASP A 1 491 ? 8.20623 18.25646 48.18413 1.000 23.22394 491 ASP A O 1
ATOM 3759 N N . LEU A 1 492 ? 7.33228 20.32297 47.94358 1.000 22.68110 492 LEU A N 1
ATOM 3760 C CA . LEU A 1 492 ? 8.24219 20.92883 48.90305 1.000 22.13351 492 LEU A CA 1
ATOM 3761 C C . LEU A 1 492 ? 7.92710 20.46257 50.32055 1.000 22.37982 492 LEU A C 1
ATOM 3762 O O . LEU A 1 492 ? 6.77145 20.22078 50.67992 1.000 23.07817 492 LEU A O 1
ATOM 3767 N N . VAL A 1 493 ? 8.97597 20.32555 51.12460 1.000 17.66675 493 VAL A N 1
ATOM 3768 C CA . VAL A 1 493 ? 8.82763 20.13893 52.56512 1.000 18.05223 493 VAL A CA 1
ATOM 3769 C C . VAL A 1 493 ? 9.32687 21.41605 53.22955 1.000 17.51186 493 VAL A C 1
ATOM 3770 O O . VAL A 1 493 ? 10.51980 21.52354 53.55003 1.000 17.50627 493 VAL A O 1
ATOM 3774 N N . PRO A 1 494 ? 8.46046 22.41048 53.43988 1.000 19.52187 494 PRO A N 1
ATOM 3775 C CA . PRO A 1 494 ? 8.94826 23.71369 53.92374 1.000 18.60314 494 PRO A CA 1
ATOM 3776 C C . PRO A 1 494 ? 9.57417 23.65800 55.30750 1.000 18.51064 494 PRO A C 1
ATOM 3777 O O . PRO A 1 494 ? 10.42839 24.49657 55.62244 1.000 18.09513 494 PRO A O 1
ATOM 3781 N N . GLU A 1 495 ? 9.17834 22.69402 56.14316 1.000 20.72422 495 GLU A N 1
ATOM 3782 C CA . GLU A 1 495 ? 9.77377 22.55557 57.46795 1.000 21.10474 495 GLU A CA 1
ATOM 3783 C C . GLU A 1 495 ? 11.26552 22.25816 57.40899 1.000 21.35744 495 GLU A C 1
ATOM 3784 O O . GLU A 1 495 ? 11.98045 22.53715 58.37737 1.000 21.53304 495 GLU A O 1
ATOM 3790 N N . ARG A 1 496 ? 11.75192 21.69042 56.30782 1.000 20.45741 496 ARG A N 1
ATOM 3791 C CA . ARG A 1 496 ? 13.15133 21.31075 56.19578 1.000 20.68948 496 ARG A CA 1
ATOM 3792 C C . ARG A 1 496 ? 13.93914 22.20204 55.24781 1.000 20.41057 496 ARG A C 1
ATOM 3793 O O . ARG A 1 496 ? 15.15564 22.02359 55.12260 1.000 20.92154 496 ARG A O 1
ATOM 3801 N N . VAL A 1 497 ? 13.28648 23.15553 54.58023 1.000 19.06943 497 VAL A N 1
ATOM 3802 C CA . VAL A 1 497 ? 14.01724 24.18067 53.84751 1.000 17.83462 497 VAL A CA 1
ATOM 3803 C C . VAL A 1 497 ? 14.76779 25.05592 54.84195 1.000 17.60987 497 VAL A C 1
ATOM 3804 O O . VAL A 1 497 ? 14.21868 25.47327 55.87098 1.000 17.61891 497 VAL A O 1
ATOM 3808 N N . TRP A 1 498 ? 16.03117 25.34240 54.53533 1.000 23.01128 498 TRP A N 1
ATOM 3809 C CA . TRP A 1 498 ? 16.97016 25.83543 55.53258 1.000 23.35646 498 TRP A CA 1
ATOM 3810 C C . TRP A 1 498 ? 18.01272 26.71074 54.85271 1.000 23.09216 498 TRP A C 1
ATOM 3811 O O . TRP A 1 498 ? 18.62812 26.29008 53.86868 1.000 23.02658 498 TRP A O 1
ATOM 3822 N N . VAL A 1 499 ? 18.19582 27.92610 55.36875 1.000 21.57438 499 VAL A N 1
ATOM 3823 C CA . VAL A 1 499 ? 19.18289 28.87158 54.85712 1.000 21.27678 499 VAL A CA 1
ATOM 3824 C C . VAL A 1 499 ? 20.07188 29.30384 56.01641 1.000 21.83802 499 VAL A C 1
ATOM 3825 O O . VAL A 1 499 ? 19.56934 29.67365 57.08402 1.000 22.26883 499 VAL A O 1
ATOM 3829 N N . TYR A 1 500 ? 21.38770 29.26751 55.80244 1.000 24.82837 500 TYR A N 1
ATOM 3830 C CA . TYR A 1 500 ? 22.37105 29.47947 56.85765 1.000 24.51483 500 TYR A CA 1
ATOM 3831 C C . TYR A 1 500 ? 23.45415 30.42755 56.36336 1.000 24.17384 500 TYR A C 1
ATOM 3832 O O . TYR A 1 500 ? 24.01465 30.22459 55.28162 1.000 24.08267 500 TYR A O 1
ATOM 3841 N N . GLN A 1 501 ? 23.74115 31.46311 57.15066 1.000 19.02598 501 GLN A N 1
ATOM 3842 C CA . GLN A 1 501 ? 24.82951 32.38681 56.86041 1.000 18.77721 501 GLN A CA 1
ATOM 3843 C C . GLN A 1 501 ? 25.48662 32.78951 58.16934 1.000 18.62601 501 GLN A C 1
ATOM 3844 O O . GLN A 1 501 ? 24.80409 32.94634 59.18551 1.000 18.99406 501 GLN A O 1
ATOM 3850 N N . ASN A 1 502 ? 26.80896 32.96637 58.13358 1.000 24.54530 502 ASN A N 1
ATOM 3851 C CA . ASN A 1 502 ? 27.60968 33.28655 59.31766 1.000 25.61459 502 ASN A CA 1
ATOM 3852 C C . ASN A 1 502 ? 27.38896 32.14805 60.30707 1.000 26.75561 502 ASN A C 1
ATOM 3853 O O . ASN A 1 502 ? 27.75631 31.00319 59.98959 1.000 27.63306 502 ASN A O 1
ATOM 3858 N N . ASN A 1 503 ? 26.79853 32.38294 61.47509 1.000 33.53647 503 ASN A N 1
ATOM 3859 C CA . ASN A 1 503 ? 26.37841 31.30378 62.36059 1.000 34.46406 503 ASN A CA 1
ATOM 3860 C C . ASN A 1 503 ? 24.88912 31.40488 62.67103 1.000 34.61153 503 ASN A C 1
ATOM 3861 O O . ASN A 1 503 ? 24.44013 30.99820 63.74464 1.000 34.84592 503 ASN A O 1
ATOM 3866 N N . ASN A 1 504 ? 24.11291 31.94322 61.73250 1.000 25.89063 504 ASN A N 1
ATOM 3867 C CA . ASN A 1 504 ? 22.71064 32.25250 61.95957 1.000 25.73575 504 ASN A CA 1
ATOM 3868 C C . ASN A 1 504 ? 21.84328 31.58359 60.90254 1.000 25.46313 504 A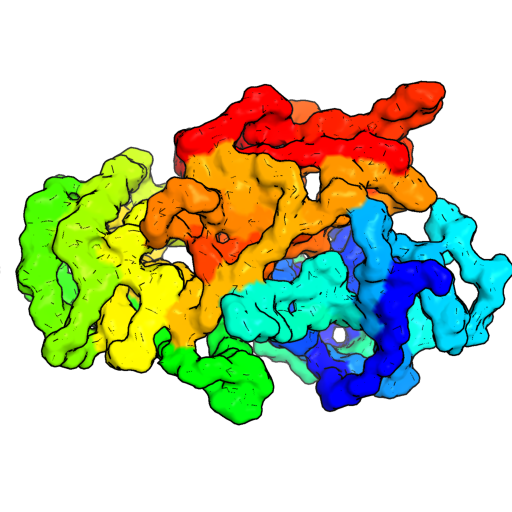SN A C 1
ATOM 3869 O O . ASN A 1 504 ? 22.26163 31.39618 59.75657 1.000 24.86039 504 ASN A O 1
ATOM 3874 N N . VAL A 1 505 ? 20.62476 31.22970 61.30057 1.000 23.02395 505 VAL A N 1
ATOM 3875 C CA . VAL A 1 505 ? 19.61544 30.73341 60.37298 1.000 22.44969 505 VAL A CA 1
ATOM 3876 C C . VAL A 1 505 ? 18.83821 31.92494 59.83121 1.000 22.24469 505 VAL A C 1
ATOM 3877 O O . VAL A 1 505 ? 18.38062 32.78154 60.59735 1.000 22.55201 505 VAL A O 1
ATOM 3881 N N . ILE A 1 506 ? 18.69901 31.98992 58.51262 1.000 22.20522 506 ILE A N 1
ATOM 3882 C CA . ILE A 1 506 ? 18.01436 33.09764 57.85717 1.000 21.84144 506 ILE A CA 1
ATOM 3883 C C . ILE A 1 506 ? 16.53400 32.75889 57.74750 1.000 22.01630 506 ILE A C 1
ATOM 3884 O O . ILE A 1 506 ? 16.15861 31.78287 57.08839 1.000 22.02227 506 ILE A O 1
ATOM 3889 N N . THR A 1 507 ? 15.69610 33.56325 58.39918 1.000 19.94501 507 THR A N 1
ATOM 3890 C CA . THR A 1 507 ? 14.25582 33.35130 58.36268 1.000 19.90793 507 THR A CA 1
ATOM 3891 C C . THR A 1 507 ? 13.72328 33.59391 56.95639 1.000 19.79893 507 THR A C 1
ATOM 3892 O O . THR A 1 507 ? 14.01631 34.62334 56.34025 1.000 19.12977 507 THR A O 1
ATOM 3896 N N . CYS A 1 508 ? 12.93111 32.64910 56.45257 1.000 22.14866 508 CYS A N 1
ATOM 3897 C CA . CYS A 1 508 ? 12.41430 32.72182 55.09446 1.000 22.12974 508 CYS A CA 1
ATOM 3898 C C . CYS A 1 508 ? 10.95057 32.31193 55.06407 1.000 22.51013 508 CYS A C 1
ATOM 3899 O O . CYS A 1 508 ? 10.51547 31.44060 55.82052 1.000 22.80947 508 CYS A O 1
ATOM 3902 N N . THR A 1 509 ? 10.19710 32.94651 54.17253 1.000 19.45992 509 THR A N 1
ATOM 3903 C CA . THR A 1 509 ? 8.90389 32.41549 53.77738 1.000 19.46018 509 THR A CA 1
ATOM 3904 C C . THR A 1 509 ? 9.09957 31.33565 52.72053 1.000 19.64318 509 THR A C 1
ATOM 3905 O O . THR A 1 509 ? 10.01198 31.40725 51.89389 1.000 19.24480 509 THR A O 1
ATOM 3909 N N . LYS A 1 510 ? 8.24467 30.31700 52.76792 1.000 23.20952 510 LYS A N 1
ATOM 3910 C CA . LYS A 1 510 ? 8.24629 29.24073 51.78551 1.000 23.46160 510 LYS A CA 1
ATOM 3911 C C . LYS A 1 510 ? 6.82716 29.04366 51.28097 1.000 23.89064 510 LYS A C 1
ATOM 3912 O O . LYS A 1 510 ? 5.89944 28.89457 52.08198 1.000 24.29167 510 LYS A O 1
ATOM 3918 N N . GLN A 1 511 ? 6.65647 29.03968 49.96132 1.000 30.33538 511 GLN A N 1
ATOM 3919 C CA . GLN A 1 511 ? 5.33373 28.85031 49.38579 1.000 31.53262 511 GLN A CA 1
ATOM 3920 C C . GLN A 1 511 ? 5.45252 28.16472 48.03265 1.000 31.68832 511 GLN A C 1
ATOM 3921 O O . GLN A 1 511 ? 6.45144 28.31694 47.32347 1.000 31.39335 511 GLN A O 1
ATOM 3927 N N . THR A 1 512 ? 4.42021 27.39699 47.69383 1.000 25.09653 512 THR A N 1
ATOM 3928 C CA . THR A 1 512 ? 4.31860 26.71338 46.41200 1.000 25.40421 512 THR A CA 1
ATOM 3929 C C . THR A 1 512 ? 3.37004 27.49205 45.50921 1.000 25.42681 512 THR A C 1
ATOM 3930 O O . THR A 1 512 ? 2.25752 27.83575 45.92198 1.000 25.87587 512 THR A O 1
ATOM 3934 N N . VAL A 1 513 ? 3.81381 27.77186 44.28487 1.000 21.93555 513 VAL A N 1
ATOM 3935 C CA . VAL A 1 513 ? 3.08461 28.61200 43.34274 1.000 22.19984 513 VAL A CA 1
ATOM 3936 C C . VAL A 1 513 ? 2.82250 27.81538 42.07165 1.000 23.83693 513 VAL A C 1
ATOM 3937 O O . VAL A 1 513 ? 3.67328 27.03283 41.63280 1.000 23.67680 513 VAL A O 1
ATOM 3941 N N . SER A 1 514 ? 1.64045 28.01088 41.48611 1.000 42.27244 514 SER A N 1
ATOM 3942 C CA . SER A 1 514 ? 1.24529 27.34928 40.24752 1.000 43.48881 514 SER A CA 1
ATOM 3943 C C . SER A 1 514 ? 1.01683 28.39797 39.16746 1.000 44.21167 514 SER A C 1
ATOM 3944 O O . SER A 1 514 ? 0.14547 29.26254 39.31128 1.000 44.54593 514 SER A O 1
ATOM 3947 N N . LEU A 1 515 ? 1.79832 28.31845 38.09197 1.000 48.54222 515 LEU A N 1
ATOM 3948 C CA . LEU A 1 515 ? 1.64718 29.17529 36.92084 1.000 48.71680 515 LEU A CA 1
ATOM 3949 C C . LEU A 1 515 ? 1.44535 28.28579 35.70318 1.000 49.05838 515 LEU A C 1
ATOM 3950 O O . LEU A 1 515 ? 2.33908 27.50993 35.34649 1.000 49.17772 515 LEU A O 1
ATOM 3955 N N . LYS A 1 516 ? 0.27741 28.40479 35.06854 1.000 50.61015 516 LYS A N 1
ATOM 3956 C CA . LYS A 1 516 ? -0.11633 27.52375 33.97373 1.000 51.19973 516 LYS A CA 1
ATOM 3957 C C . LYS A 1 516 ? -0.03274 26.06768 34.41677 1.000 50.94683 516 LYS A C 1
ATOM 3958 O O . LYS A 1 516 ? -0.79594 25.63498 35.28622 1.000 51.19319 516 LYS A O 1
ATOM 3960 N N . THR A 1 517 ? 0.89302 25.30770 33.83575 1.000 40.51607 517 THR A N 1
ATOM 3961 C CA . THR A 1 517 ? 1.09099 23.90980 34.19371 1.000 40.58214 517 THR A CA 1
ATOM 3962 C C . THR A 1 517 ? 2.27802 23.69749 35.12297 1.000 40.18317 517 THR A C 1
ATOM 3963 O O . THR A 1 517 ? 2.52958 22.56057 35.53215 1.000 40.80138 517 THR A O 1
ATOM 3965 N N . ASP A 1 518 ? 3.00392 24.75524 35.47076 1.000 43.55305 518 ASP A N 1
ATOM 3966 C CA . ASP A 1 518 ? 4.22898 24.64640 36.24953 1.000 43.18416 518 ASP A CA 1
ATOM 3967 C C . ASP A 1 518 ? 3.95509 24.87970 37.73020 1.000 42.54325 518 ASP A C 1
ATOM 3968 O O . ASP A 1 518 ? 3.18460 25.77071 38.09893 1.000 42.49911 518 ASP A O 1
ATOM 3973 N N . ARG A 1 519 ? 4.59036 24.06857 38.57339 1.000 29.38154 519 ARG A N 1
ATOM 3974 C CA . ARG A 1 519 ? 4.61140 24.26806 40.01598 1.000 28.60146 519 ARG A CA 1
ATOM 3975 C C . ARG A 1 519 ? 6.04983 24.48768 40.45895 1.000 27.44910 519 ARG A C 1
ATOM 3976 O O . ARG A 1 519 ? 6.96989 23.84365 39.94466 1.000 27.06720 519 ARG A O 1
ATOM 3984 N N . PHE A 1 520 ? 6.24487 25.39639 41.41159 1.000 20.11129 520 PHE A N 1
ATOM 3985 C CA . PHE A 1 520 ? 7.59007 25.68803 41.88382 1.000 19.14519 520 PHE A CA 1
ATOM 3986 C C . PHE A 1 520 ? 7.51900 26.32016 43.26394 1.000 18.59984 520 PHE A C 1
ATOM 3987 O O . PHE A 1 520 ? 6.49314 26.87538 43.66584 1.000 18.96518 520 PHE A O 1
ATOM 3995 N N . ALA A 1 521 ? 8.63102 26.21794 43.98503 1.000 19.65113 521 ALA A N 1
ATOM 3996 C CA . ALA A 1 521 ? 8.74861 26.78739 45.31650 1.000 19.60644 521 ALA A CA 1
ATOM 3997 C C . ALA A 1 521 ? 9.34901 28.18374 45.23555 1.000 19.15695 521 ALA A C 1
ATOM 3998 O O . ALA A 1 521 ? 10.20349 28.45792 44.38864 1.000 18.70819 521 ALA A O 1
ATOM 4000 N N . VAL A 1 522 ? 8.88736 29.06475 46.11751 1.000 21.43765 522 VAL A N 1
ATOM 4001 C CA . VAL A 1 522 ? 9.39407 30.42716 46.22993 1.000 20.96110 522 VAL A CA 1
ATOM 4002 C C . VAL A 1 522 ? 9.83249 30.62487 47.67331 1.000 20.61836 522 VAL A C 1
ATOM 4003 O O . VAL A 1 522 ? 9.00061 30.60447 48.58975 1.000 20.98404 522 VAL A O 1
ATOM 4007 N N . ILE A 1 523 ? 11.13260 30.81118 47.88048 1.000 19.91552 523 ILE A N 1
ATOM 4008 C CA . ILE A 1 523 ? 11.70273 31.02171 49.20627 1.000 19.64999 523 ILE A CA 1
ATOM 4009 C C . ILE A 1 523 ? 12.32331 32.41007 49.22629 1.000 19.49206 523 ILE A C 1
ATOM 4010 O O . ILE A 1 523 ? 13.20439 32.71190 48.41253 1.000 19.50339 523 ILE A O 1
ATOM 4015 N N . ARG A 1 524 ? 11.86466 33.25393 50.15005 1.000 23.32021 524 ARG A N 1
ATOM 4016 C CA . ARG A 1 524 ? 12.32632 34.63183 50.23769 1.000 23.46979 524 ARG A CA 1
ATOM 4017 C C . ARG A 1 524 ? 12.73630 34.94747 51.67116 1.000 23.09904 524 ARG A C 1
ATOM 4018 O O . ARG A 1 524 ? 11.94966 34.71371 52.60530 1.000 23.34344 524 ARG A O 1
ATOM 4026 N N . PRO A 1 525 ? 13.94376 35.46807 51.89180 1.000 16.91359 525 PRO A N 1
ATOM 4027 C CA . PRO A 1 525 ? 14.33179 35.87084 53.24855 1.000 16.58477 525 PRO A CA 1
ATOM 4028 C C . PRO A 1 525 ? 13.40623 36.95241 53.78342 1.000 16.77451 525 PRO A C 1
ATOM 4029 O O . PRO A 1 525 ? 13.04025 37.89331 53.07507 1.000 16.41066 525 PRO A O 1
ATOM 4033 N N . LEU A 1 526 ? 13.02172 36.80200 55.05113 1.000 25.40099 526 LEU A N 1
ATOM 4034 C CA . LEU A 1 526 ? 12.09331 37.74818 55.65631 1.000 25.70484 526 LEU A CA 1
ATOM 4035 C C . LEU A 1 526 ? 12.71494 39.13169 55.79925 1.000 25.35067 526 LEU A C 1
ATOM 4036 O O . LEU A 1 526 ? 12.01148 40.14092 55.67849 1.000 25.82368 526 LEU A O 1
ATOM 4041 N N . PHE A 1 527 ? 14.01861 39.20138 56.03509 1.000 18.86231 527 PHE A N 1
ATOM 4042 C CA . PHE A 1 527 ? 14.73573 40.45085 56.21908 1.000 19.05152 527 PHE A CA 1
ATOM 4043 C C . PHE A 1 527 ? 15.85562 40.57120 55.19317 1.000 18.99674 527 PHE A C 1
ATOM 4044 O O . PHE A 1 527 ? 16.31403 39.56132 54.64539 1.000 18.73409 527 PHE A O 1
ATOM 4052 N N . PRO A 1 528 ? 16.30173 41.79271 54.89077 1.000 20.76233 528 PRO A N 1
ATOM 4053 C CA . PRO A 1 528 ? 17.37352 41.97082 53.90095 1.000 20.96143 528 PRO A CA 1
ATOM 4054 C C . PRO A 1 528 ? 18.59561 41.12156 54.21965 1.000 20.85032 528 PRO A C 1
ATOM 4055 O O . PRO A 1 528 ? 19.07809 41.09042 55.35435 1.000 20.83490 528 PRO A O 1
ATOM 4059 N N . THR A 1 529 ? 19.09444 40.42571 53.19956 1.000 16.49157 529 THR A N 1
ATOM 4060 C CA . THR A 1 529 ? 20.18675 39.47154 53.34513 1.000 16.68572 529 THR A CA 1
ATOM 4061 C C . THR A 1 529 ? 21.27748 39.82616 52.34738 1.000 16.80646 529 THR A C 1
ATOM 4062 O O . THR A 1 529 ? 21.02013 39.88603 51.14020 1.000 16.57333 529 THR A O 1
ATOM 4066 N N . MET A 1 530 ? 22.48921 40.05324 52.84740 1.000 16.74012 530 MET A N 1
ATOM 4067 C CA . MET A 1 530 ? 23.60579 40.51645 52.03438 1.000 17.44321 530 MET A CA 1
ATOM 4068 C C . MET A 1 530 ? 24.67852 39.43891 51.94972 1.000 17.72811 530 MET A C 1
ATOM 4069 O O . MET A 1 530 ? 25.14665 38.93729 52.97757 1.000 17.64316 530 MET A O 1
ATOM 4074 N N . LEU A 1 531 ? 25.06987 39.09622 50.72609 1.000 15.65053 531 LEU A N 1
ATOM 4075 C CA . LEU A 1 531 ? 26.13680 38.13459 50.48659 1.000 15.74339 531 LEU A CA 1
ATOM 4076 C C . LEU A 1 531 ? 27.46597 38.86420 50.33978 1.000 16.90865 531 LEU A C 1
ATOM 4077 O O . LEU A 1 531 ? 27.56834 39.83021 49.57724 1.000 17.55119 531 LEU A O 1
ATOM 4082 N N . THR A 1 532 ? 28.47656 38.40825 51.07832 1.000 16.61873 532 THR A N 1
ATOM 4083 C CA . THR A 1 532 ? 29.83475 38.92326 50.96565 1.000 17.11300 532 THR A CA 1
ATOM 4084 C C . THR A 1 532 ? 30.80073 37.75480 50.82376 1.000 16.94202 532 THR A C 1
ATOM 4085 O O . THR A 1 532 ? 30.44385 36.59298 51.03963 1.000 16.01910 532 THR A O 1
ATOM 4089 N N . LYS A 1 533 ? 32.04332 38.07703 50.45433 1.000 17.52159 533 LYS A N 1
ATOM 4090 C CA . LYS A 1 533 ? 33.07382 37.04831 50.36227 1.000 17.28820 533 LYS A CA 1
ATOM 4091 C C . LYS A 1 533 ? 33.35156 36.41678 51.72015 1.000 17.23461 533 LYS A C 1
ATOM 4092 O O . LYS A 1 533 ? 33.68771 35.22890 51.79691 1.000 16.58630 533 LYS A O 1
ATOM 4098 N N . SER A 1 534 ? 33.19765 37.18581 52.79994 1.000 23.57514 534 SER A N 1
ATOM 4099 C CA . SER A 1 534 ? 33.44053 36.67168 54.14086 1.000 23.71774 534 SER A CA 1
ATOM 4100 C C . SER A 1 534 ? 32.31721 35.77834 54.64877 1.000 23.11332 534 SER A C 1
ATOM 4101 O O . SER A 1 534 ? 32.56186 34.93880 55.52249 1.000 22.68670 534 SER A O 1
ATOM 4104 N N . ARG A 1 535 ? 31.09893 35.93480 54.13092 1.000 17.03957 535 ARG A N 1
ATOM 4105 C CA . ARG A 1 535 ? 29.92854 35.21325 54.63029 1.000 16.54637 535 ARG A CA 1
ATOM 4106 C C . ARG A 1 535 ? 29.20441 34.53636 53.47443 1.000 15.98100 535 ARG A C 1
ATOM 4107 O O . ARG A 1 535 ? 28.18223 35.03885 52.98695 1.000 15.66859 535 ARG A O 1
ATOM 4115 N N . PRO A 1 536 ? 29.69824 33.38875 53.01532 1.000 16.27964 536 PRO A N 1
ATOM 4116 C CA . PRO A 1 536 ? 28.93536 32.59465 52.04543 1.000 15.86389 536 PRO A CA 1
ATOM 4117 C C . PRO A 1 536 ? 27.68412 32.01831 52.69206 1.000 15.69539 536 PRO A C 1
ATOM 4118 O O . PRO A 1 536 ? 27.52577 32.00984 53.91474 1.000 15.85071 536 PRO A O 1
ATOM 4122 N N . ILE A 1 537 ? 26.77961 31.53136 51.84306 1.000 18.86160 537 ILE A N 1
ATOM 4123 C CA . ILE A 1 537 ? 25.47090 31.05288 52.27250 1.000 18.04086 537 ILE A CA 1
ATOM 4124 C C . ILE A 1 537 ? 25.27360 29.62556 51.78069 1.000 17.31588 537 ILE A C 1
ATOM 4125 O O . ILE A 1 537 ? 25.58507 29.30745 50.62798 1.000 17.33236 537 ILE A O 1
ATOM 4130 N N . VAL A 1 538 ? 24.75220 28.76810 52.65542 1.000 16.69482 538 VAL A N 1
ATOM 4131 C CA . VAL A 1 538 ? 24.38924 27.39863 52.31125 1.000 15.56959 538 VAL A CA 1
ATOM 4132 C C . VAL A 1 538 ? 22.87692 27.26184 52.41549 1.000 16.01780 538 VAL A C 1
ATOM 4133 O O . VAL A 1 538 ? 22.26188 27.75699 53.36848 1.000 16.76663 538 VAL A O 1
ATOM 4137 N N . VAL A 1 539 ? 22.27755 26.60220 51.42767 1.000 17.54792 539 VAL A N 1
ATOM 4138 C CA . VAL A 1 539 ? 20.83890 26.38695 51.37541 1.000 17.05555 539 VAL A CA 1
ATOM 4139 C C . VAL A 1 539 ? 20.57468 24.89048 51.30863 1.000 16.42803 539 VAL A C 1
ATOM 4140 O O . VAL A 1 539 ? 21.23627 24.17123 50.55076 1.000 15.09124 539 VAL A O 1
ATOM 4144 N N . ARG A 1 540 ? 19.61819 24.42263 52.10549 1.000 17.69068 540 ARG A N 1
ATOM 4145 C CA . ARG A 1 540 ? 19.09208 23.06847 51.98827 1.000 17.11034 540 ARG A CA 1
ATOM 4146 C C . ARG A 1 540 ? 17.68588 23.15301 51.41162 1.000 16.10936 540 ARG A C 1
ATOM 4147 O O . ARG A 1 540 ? 16.80627 23.78906 52.00265 1.000 16.68264 540 ARG A O 1
ATOM 4155 N N . MET A 1 541 ? 17.48148 22.52732 50.25748 1.000 22.29486 541 MET A N 1
ATOM 4156 C CA . MET A 1 541 ? 16.16480 22.42695 49.64283 1.000 21.20764 541 MET A CA 1
ATOM 4157 C C . MET A 1 541 ? 15.61990 21.02777 49.89070 1.000 21.38532 541 MET A C 1
ATOM 4158 O O . MET A 1 541 ? 16.32462 20.03823 49.67403 1.000 21.28628 541 MET A O 1
ATOM 4163 N N . ALA A 1 542 ? 14.37365 20.94730 50.34760 1.000 17.54163 542 ALA A N 1
ATOM 4164 C CA . ALA A 1 542 ? 13.79652 19.69749 50.82040 1.000 18.52490 542 ALA A CA 1
ATOM 4165 C C . ALA A 1 542 ? 12.50612 19.38292 50.07906 1.000 17.74000 542 ALA A C 1
ATOM 4166 O O . ALA A 1 542 ? 11.67543 20.26919 49.85180 1.000 16.54997 542 ALA A O 1
ATOM 4168 N N . TYR A 1 543 ? 12.33846 18.11108 49.71827 1.000 20.83008 543 TYR A N 1
ATOM 4169 C CA . TYR A 1 543 ? 11.15648 17.65497 49.00469 1.000 20.73432 543 TYR A CA 1
ATOM 4170 C C . TYR A 1 543 ? 10.72700 16.29238 49.52649 1.000 22.40056 543 TYR A C 1
ATOM 4171 O O . TYR A 1 543 ? 11.40939 15.66116 50.33807 1.000 23.52118 543 TYR A O 1
ATOM 4180 N N . ILE A 1 544 ? 9.58062 15.83867 49.02540 1.000 17.31038 544 ILE A N 1
ATOM 4181 C CA . ILE A 1 544 ? 9.15047 14.45088 49.13384 1.000 19.33302 544 ILE A CA 1
ATOM 4182 C C . ILE A 1 544 ? 8.75983 13.97740 47.74131 1.000 19.64651 544 ILE A C 1
ATOM 4183 O O . ILE A 1 544 ? 8.05704 14.68787 47.01384 1.000 18.45701 544 ILE A O 1
ATOM 4188 N N . THR A 1 545 ? 9.23211 12.79576 47.36290 1.000 16.73974 545 THR A N 1
ATOM 4189 C CA . THR A 1 545 ? 8.82926 12.18629 46.10667 1.000 17.69884 545 THR A CA 1
ATOM 4190 C C . THR A 1 545 ? 7.62718 11.27528 46.34143 1.000 19.26627 545 THR A C 1
ATOM 4191 O O . THR A 1 545 ? 7.23990 10.99836 47.47870 1.000 20.04010 545 THR A O 1
ATOM 4195 N N . GLY A 1 546 ? 7.02398 10.81310 45.24756 1.000 16.96717 546 GLY A N 1
ATOM 4196 C CA . GLY A 1 546 ? 5.80492 10.04001 45.34729 1.000 18.10057 546 GLY A CA 1
ATOM 4197 C C . GLY A 1 546 ? 5.69803 8.99512 44.25775 1.000 19.30855 546 GLY A C 1
ATOM 4198 O O . GLY A 1 546 ? 6.60993 8.80682 43.44979 1.000 19.36518 546 GLY A O 1
ATOM 4199 N N . GLU A 1 547 ? 4.54796 8.31643 44.24196 1.000 31.58496 547 GLU A N 1
ATOM 4200 C CA . GLU A 1 547 ? 4.29358 7.22479 43.30970 1.000 33.35866 547 GLU A CA 1
ATOM 4201 C C . GLU A 1 547 ? 4.19863 7.68194 41.85963 1.000 33.14609 547 GLU A C 1
ATOM 4202 O O . GLU A 1 547 ? 4.19373 6.83221 40.96331 1.000 34.46430 547 GLU A O 1
ATOM 4208 N N . ASN A 1 548 ? 4.11733 8.98657 41.60405 1.000 23.27343 548 ASN A N 1
ATOM 4209 C CA . ASN A 1 548 ? 4.05269 9.51481 40.24786 1.000 23.54789 548 ASN A CA 1
ATOM 4210 C C . ASN A 1 548 ? 5.35637 10.17454 39.81680 1.000 23.22609 548 ASN A C 1
ATOM 4211 O O . ASN A 1 548 ? 5.39395 10.82574 38.76737 1.000 22.81260 548 ASN A O 1
ATOM 4216 N N . SER A 1 549 ? 6.42761 10.01964 40.59980 1.000 21.54606 549 SER A N 1
ATOM 4217 C CA . SER A 1 549 ? 7.67112 10.72115 40.29976 1.000 21.23037 549 SER A CA 1
ATOM 4218 C C . SER A 1 549 ? 8.33204 10.19138 39.03426 1.000 22.33041 549 SER A C 1
ATOM 4219 O O . SER A 1 549 ? 9.05645 10.93200 38.35989 1.000 22.21343 549 SER A O 1
ATOM 4222 N N . CYS A 1 550 ? 8.09944 8.92748 38.69407 1.000 27.88916 550 CYS A N 1
ATOM 4223 C CA . CYS A 1 550 ? 8.70518 8.32773 37.51532 1.000 28.81714 550 CYS A CA 1
ATOM 4224 C C . CYS A 1 550 ? 7.68058 7.44312 36.81905 1.000 29.93009 550 CYS A C 1
ATOM 4225 O O . CYS A 1 550 ? 6.64968 7.07837 37.39097 1.000 30.27878 550 CYS A O 1
ATOM 4228 N N . THR A 1 551 ? 7.97776 7.10154 35.57002 1.000 33.69318 551 THR A N 1
ATOM 4229 C CA . THR A 1 551 ? 7.08939 6.25297 34.79312 1.000 34.96459 551 THR A CA 1
ATOM 4230 C C . THR A 1 551 ? 7.36539 4.78044 35.07635 1.000 36.48157 551 THR A C 1
ATOM 4231 O O . THR A 1 551 ? 8.45421 4.39532 35.51618 1.000 36.36506 551 THR A O 1
ATOM 4235 N N . THR A 1 552 ? 6.35592 3.95610 34.81686 1.000 41.22880 552 THR A N 1
ATOM 4236 C CA . THR A 1 552 ? 6.45384 2.50977 35.01334 1.000 43.06622 552 THR A CA 1
ATOM 4237 C C . THR A 1 552 ? 6.63830 1.79790 33.67360 1.000 45.11009 552 THR A C 1
ATOM 4238 O O . THR A 1 552 ? 5.83385 0.96252 33.26312 1.000 46.73548 552 THR A O 1
ATOM 4242 N N . ASP A 1 553 ? 7.72282 2.14087 32.98094 1.000 70.68255 553 ASP A N 1
ATOM 4243 C CA . ASP A 1 553 ? 8.01993 1.53708 31.68831 1.000 73.81838 553 ASP A CA 1
ATOM 4244 C C . ASP A 1 553 ? 9.48950 1.13105 31.63446 1.000 74.31029 553 ASP A C 1
ATOM 4245 O O . ASP A 1 553 ? 10.25657 1.34871 32.57873 1.000 72.80870 553 ASP A O 1
ATOM 4250 N N . ALA A 1 554 ? 9.87402 0.53492 30.50059 1.000 62.44643 554 ALA A N 1
ATOM 4251 C CA . ALA A 1 554 ? 11.18999 -0.08942 30.37798 1.000 63.90758 554 ALA A CA 1
ATOM 4252 C C . ALA A 1 554 ? 12.31072 0.92999 30.55337 1.000 61.89109 554 ALA A C 1
ATOM 4253 O O . ALA A 1 554 ? 13.23024 0.72468 31.35434 1.000 61.25856 554 ALA A O 1
ATOM 4255 N N . ASN A 1 555 ? 12.25833 2.03585 29.80454 1.000 71.67975 555 ASN A N 1
ATOM 4256 C CA . ASN A 1 555 ? 13.16874 3.14873 30.03956 1.000 69.85797 555 ASN A CA 1
ATOM 4257 C C . ASN A 1 555 ? 12.41597 4.24160 30.78947 1.000 66.26510 555 ASN A C 1
ATOM 4258 O O . ASN A 1 555 ? 11.72707 5.06190 30.16301 1.000 65.58234 555 ASN A O 1
ATOM 4263 N N . PRO A 1 556 ? 12.50715 4.29550 32.11801 1.000 57.69322 556 PRO A N 1
ATOM 4264 C CA . PRO A 1 556 ? 11.64968 5.20523 32.89039 1.000 55.37978 556 PRO A CA 1
ATOM 4265 C C . PRO A 1 556 ? 12.16006 6.63921 32.85437 1.000 53.60725 556 PRO A C 1
ATOM 4266 O O . PRO A 1 556 ? 13.34053 6.90377 33.09681 1.000 52.90156 556 PRO A O 1
ATOM 4270 N N . THR A 1 557 ? 11.25501 7.56209 32.53989 1.000 41.46100 557 THR A N 1
ATOM 4271 C CA . THR A 1 557 ? 11.48295 8.99187 32.69012 1.000 40.06464 557 THR A CA 1
ATOM 4272 C C . THR A 1 557 ? 10.89247 9.45266 34.01678 1.000 39.13239 557 THR A C 1
ATOM 4273 O O . THR A 1 557 ? 9.93479 8.86491 34.52819 1.000 39.58709 557 THR A O 1
ATOM 4277 N N . CYS A 1 558 ? 11.47610 10.50587 34.57616 1.000 33.80786 558 CYS A N 1
ATOM 4278 C CA . CYS A 1 558 ? 11.08838 10.98216 35.89361 1.000 33.14630 558 CYS A CA 1
ATOM 4279 C C . CYS A 1 558 ? 10.73931 12.46100 35.83753 1.000 32.06682 558 CYS A C 1
ATOM 4280 O O . CYS A 1 558 ? 11.23702 13.20772 34.98990 1.000 31.37461 558 CYS A O 1
ATOM 4283 N N . PHE A 1 559 ? 9.87343 12.86994 36.75788 1.000 22.31399 559 PHE A N 1
ATOM 4284 C CA . PHE A 1 559 ? 9.34069 14.21403 36.82912 1.000 21.65164 559 PHE A CA 1
ATOM 4285 C C . PHE A 1 559 ? 9.65005 14.83012 38.18762 1.000 21.12253 559 PHE A C 1
ATOM 4286 O O . PHE A 1 559 ? 9.67081 14.12265 39.20136 1.000 21.25679 559 PHE A O 1
ATOM 4294 N N . PRO A 1 560 ? 9.89577 16.14651 38.24897 1.000 30.10523 560 PRO A N 1
ATOM 4295 C CA . PRO A 1 560 ? 9.87520 17.11399 37.14484 1.000 30.41725 560 PRO A CA 1
ATOM 4296 C C . PRO A 1 560 ? 11.03416 16.96459 36.16339 1.000 29.89136 560 PRO A C 1
ATOM 4297 O O . PRO A 1 560 ? 12.14362 16.60410 36.55436 1.000 28.43578 560 PRO A O 1
ATOM 4301 N N . GLU A 1 561 ? 10.75903 17.23429 34.89428 1.000 41.58791 561 GLU A N 1
ATOM 4302 C CA . GLU A 1 561 ? 11.79439 17.21697 33.87643 1.000 41.79543 561 GLU A CA 1
ATOM 4303 C C . GLU A 1 561 ? 12.57263 18.52578 33.90516 1.000 39.87746 561 GLU A C 1
ATOM 4304 O O . GLU A 1 561 ? 12.01443 19.59821 34.15798 1.000 39.62914 561 GLU A O 1
ATOM 4310 N N . ASN A 1 562 ? 13.86828 18.42196 33.62599 1.000 26.00227 562 ASN A N 1
ATOM 4311 C CA . ASN A 1 562 ? 14.80616 19.53456 33.71684 1.000 25.22976 562 ASN A CA 1
ATOM 4312 C C . ASN A 1 562 ? 14.73242 20.22382 35.08178 1.000 24.16719 562 ASN A C 1
ATOM 4313 O O . ASN A 1 562 ? 14.43354 21.41895 35.16128 1.000 24.51101 562 ASN A O 1
ATOM 4318 N N . PRO A 1 563 ? 14.99816 19.50158 36.16890 1.000 20.90520 563 PRO A N 1
ATOM 4319 C CA . PRO A 1 563 ? 14.90585 20.12167 37.49298 1.000 19.51882 563 PRO A CA 1
ATOM 4320 C C . PRO A 1 563 ? 16.01538 21.13947 37.69974 1.000 18.29289 563 PRO A C 1
ATOM 4321 O O . PRO A 1 563 ? 17.10934 21.02028 37.14317 1.000 17.77720 563 PRO A O 1
ATOM 4325 N N . ALA A 1 564 ? 15.72587 22.14623 38.52024 1.000 17.97626 564 ALA A N 1
ATOM 4326 C CA . ALA A 1 564 ? 16.69843 23.20018 38.77229 1.000 17.27194 564 ALA A CA 1
ATOM 4327 C C . ALA A 1 564 ? 16.26057 24.01649 39.97569 1.000 16.72920 564 ALA A C 1
ATOM 4328 O O . ALA A 1 564 ? 15.09110 24.00157 40.37230 1.000 16.86919 564 ALA A O 1
ATOM 4330 N N . ILE A 1 565 ? 17.22931 24.72229 40.55564 1.000 16.47910 565 ILE A N 1
ATOM 4331 C CA . ILE A 1 565 ? 16.97655 25.78915 41.50985 1.000 15.86928 565 ILE A CA 1
ATOM 4332 C C . ILE A 1 565 ? 17.52532 27.07911 40.91340 1.000 17.39030 565 ILE A C 1
ATOM 4333 O O . ILE A 1 565 ? 18.34071 27.06670 39.98798 1.000 18.02717 565 ILE A O 1
ATOM 4338 N N . ALA A 1 566 ? 17.06686 28.20483 41.45577 1.000 19.85525 566 ALA A N 1
ATOM 4339 C CA . ALA A 1 566 ? 17.51500 29.50556 40.98045 1.000 21.85199 566 ALA A CA 1
ATOM 4340 C C . ALA A 1 566 ? 17.59595 30.47151 42.15167 1.000 22.28501 566 ALA A C 1
ATOM 4341 O O . ALA A 1 566 ? 16.71737 30.48433 43.01789 1.000 21.37750 566 ALA A O 1
ATOM 4343 N N . VAL A 1 567 ? 18.65163 31.28011 42.16551 1.000 13.94553 567 VAL A N 1
ATOM 4344 C CA . VAL A 1 567 ? 18.88059 32.27520 43.20619 1.000 14.05887 567 VAL A CA 1
ATOM 4345 C C . VAL A 1 567 ? 18.82917 33.65114 42.56011 1.000 14.67070 567 VAL A C 1
ATOM 4346 O O . VAL A 1 567 ? 19.58741 33.92906 41.62286 1.000 15.43303 567 VAL A O 1
ATOM 4350 N N . ARG A 1 568 ? 17.94235 34.51017 43.05604 1.000 13.36948 568 ARG A N 1
ATOM 4351 C CA . ARG A 1 568 ? 17.88368 35.88327 42.57374 1.000 14.48676 568 ARG A CA 1
ATOM 4352 C C . ARG A 1 568 ? 18.89986 36.73654 43.32478 1.000 14.93121 568 ARG A C 1
ATOM 4353 O O . ARG A 1 568 ? 18.99381 36.66884 44.55473 1.000 14.72087 568 ARG A O 1
ATOM 4361 N N . VAL A 1 569 ? 19.66440 37.53809 42.58236 1.000 16.58800 569 VAL A N 1
ATOM 4362 C CA . VAL A 1 569 ? 20.75328 38.32087 43.14776 1.000 17.05725 569 VAL A CA 1
ATOM 4363 C C . VAL A 1 569 ? 20.56030 39.81582 42.93229 1.000 18.13613 569 VAL A C 1
ATOM 4364 O O . VAL A 1 569 ? 21.49464 40.59231 43.13068 1.000 18.83820 569 VAL A O 1
ATOM 4368 N N . THR A 1 570 ? 19.37113 40.23394 42.52817 1.000 21.26433 570 THR A N 1
ATOM 4369 C CA . THR A 1 570 ? 19.00990 41.63231 42.37250 1.000 21.97915 570 THR A CA 1
ATOM 4370 C C . THR A 1 570 ? 17.74041 41.88864 43.16601 1.000 22.23551 570 THR A C 1
ATOM 4371 O O . THR A 1 570 ? 17.00411 40.94966 43.48739 1.000 21.30522 570 THR A O 1
ATOM 4375 N N . PRO A 1 571 ? 17.46362 43.14624 43.51885 1.000 26.80220 571 PRO A N 1
ATOM 4376 C CA . PRO A 1 571 ? 16.22185 43.44516 44.24185 1.000 27.18887 571 PRO A CA 1
ATOM 4377 C C . PRO A 1 571 ? 14.99737 42.99161 43.46117 1.000 26.99617 571 PRO A C 1
ATOM 4378 O O . PRO A 1 571 ? 14.97837 43.00127 42.22778 1.000 26.83048 571 PRO A O 1
ATOM 4382 N N . LEU A 1 572 ? 13.97072 42.58300 44.19859 1.000 29.83889 572 LEU A N 1
ATOM 4383 C CA . LEU A 1 572 ? 12.73709 42.15158 43.56277 1.000 29.42451 572 LEU A CA 1
ATOM 4384 C C . LEU A 1 572 ? 12.08835 43.33252 42.84630 1.000 31.03112 572 LEU A C 1
ATOM 4385 O O . LEU A 1 572 ? 12.15319 44.46623 43.33526 1.000 32.26966 572 LEU A O 1
ATOM 4390 N N . PRO A 1 573 ? 11.47232 43.11329 41.68623 1.000 32.87952 573 PRO A N 1
ATOM 4391 C CA . PRO A 1 573 ? 10.85339 44.23173 40.96813 1.000 34.82193 573 PRO A CA 1
ATOM 4392 C C . PRO A 1 573 ? 9.59663 44.71241 41.67417 1.000 37.34090 573 PRO A C 1
ATOM 4393 O O . PRO A 1 573 ? 8.85059 43.92683 42.26400 1.000 36.48227 573 PRO A O 1
ATOM 4397 N N . SER A 1 574 ? 9.37905 46.02201 41.62219 1.000 67.07842 574 SER A N 1
ATOM 4398 C CA . SER A 1 574 ? 8.13923 46.62463 42.08708 1.000 70.85504 574 SER A CA 1
ATOM 4399 C C . SER A 1 574 ? 7.11192 46.76099 40.97308 1.000 73.56183 574 SER A C 1
ATOM 4400 O O . SER A 1 574 ? 6.02076 47.28714 41.21650 1.000 75.99508 574 SER A O 1
ATOM 4403 N N . ASN A 1 575 ? 7.42992 46.28637 39.76556 1.000 95.47854 575 ASN A N 1
ATOM 4404 C CA . ASN A 1 575 ? 6.59916 46.49022 38.58153 1.000 98.36822 575 ASN A CA 1
ATOM 4405 C C . ASN A 1 575 ? 6.49772 45.16561 37.81580 1.000 96.95025 575 ASN A C 1
ATOM 4406 O O . ASN A 1 575 ? 6.98808 45.03521 36.69458 1.000 96.77601 575 ASN A O 1
ATOM 4411 N N . ASN A 1 576 ? 5.85954 44.17387 38.43988 1.000 108.04458 576 ASN A N 1
ATOM 4412 C CA . ASN A 1 576 ? 5.61128 42.88483 37.80777 1.000 107.02803 576 ASN A CA 1
ATOM 4413 C C . ASN A 1 576 ? 4.15119 42.51124 38.00391 1.000 108.33842 576 ASN A C 1
ATOM 4414 O O . ASN A 1 576 ? 3.64597 42.53368 39.13117 1.000 108.56562 576 ASN A O 1
ATOM 4419 N N . GLU A 1 577 ? 3.48156 42.15927 36.90411 1.000 91.35464 577 GLU A N 1
ATOM 4420 C CA . GLU A 1 577 ? 2.04266 41.92358 36.95484 1.000 93.09414 577 GLU A CA 1
ATOM 4421 C C . GLU A 1 577 ? 1.70812 40.65778 37.73631 1.000 91.14055 577 GLU A C 1
ATOM 4422 O O . GLU A 1 577 ? 0.75025 40.64261 38.51993 1.000 92.20534 577 GLU A O 1
ATOM 4424 N N . CYS A 1 578 ? 2.48884 39.59189 37.55009 1.000 94.73767 578 CYS A N 1
ATOM 4425 C CA . CYS A 1 578 ? 2.18966 38.29527 38.14712 1.000 92.93568 578 CYS A CA 1
ATOM 4426 C C . CYS A 1 578 ? 3.12021 37.93401 39.29816 1.000 90.38683 578 CYS A C 1
ATOM 4427 O O . CYS A 1 578 ? 3.08107 36.79315 39.77065 1.000 88.81924 578 CYS A O 1
ATOM 4430 N N . GLU A 1 579 ? 3.96188 38.86916 39.74776 1.000 83.56219 579 GLU A N 1
ATOM 4431 C CA . GLU A 1 579 ? 4.79258 38.71536 40.94273 1.000 81.60310 579 GLU A CA 1
ATOM 4432 C C . GLU A 1 579 ? 5.84053 37.61160 40.82625 1.000 78.06414 579 GLU A C 1
ATOM 4433 O O . GLU A 1 579 ? 7.00750 37.82869 41.17120 1.000 77.09351 579 GLU A O 1
ATOM 4439 N N . TRP A 1 580 ? 5.44797 36.42605 40.36495 1.000 49.52302 580 TRP A N 1
ATOM 4440 C CA . TRP A 1 580 ? 6.36856 35.30567 40.20142 1.000 46.96830 580 TRP A CA 1
ATOM 4441 C C . TRP A 1 580 ? 6.68638 35.10968 38.72615 1.000 47.49298 580 TRP A C 1
ATOM 4442 O O . TRP A 1 580 ? 5.77197 34.99137 37.90197 1.000 48.62581 580 TRP A O 1
ATOM 4453 N N . ASP A 1 581 ? 7.97461 35.06535 38.39538 1.000 67.24898 581 ASP A N 1
ATOM 4454 C CA . ASP A 1 581 ? 8.41711 34.67712 37.06096 1.000 67.60723 581 ASP A CA 1
ATOM 4455 C C . ASP A 1 581 ? 9.12413 33.32913 37.15286 1.000 66.48268 581 ASP A C 1
ATOM 4456 O O . ASP A 1 581 ? 10.16794 33.20665 37.80366 1.000 65.83746 581 ASP A O 1
ATOM 4461 N N . HIS A 1 582 ? 8.52803 32.31768 36.52050 1.000 60.27587 582 HIS A N 1
ATOM 4462 C CA . HIS A 1 582 ? 9.07742 30.96984 36.43514 1.000 59.50121 582 HIS A CA 1
ATOM 4463 C C . HIS A 1 582 ? 10.25809 30.88306 35.47320 1.000 59.03647 582 HIS A C 1
ATOM 4464 O O . HIS A 1 582 ? 10.90995 29.83528 35.40877 1.000 58.46981 582 HIS A O 1
ATOM 4471 N N . THR A 1 583 ? 10.54907 31.96765 34.75157 1.000 29.20799 583 THR A N 1
ATOM 4472 C CA . THR A 1 583 ? 11.56050 31.97660 33.69364 1.000 28.67692 583 THR A CA 1
ATOM 4473 C C . THR A 1 583 ? 12.91522 31.40158 34.10012 1.000 27.13098 583 THR A C 1
ATOM 4474 O O . THR A 1 583 ? 13.44277 30.55943 33.35572 1.000 26.56965 583 THR A O 1
ATOM 4478 N N . PRO A 1 584 ? 13.53440 31.79069 35.22496 1.000 24.88518 584 PRO A N 1
ATOM 4479 C CA . PRO A 1 584 ? 14.88247 31.27062 35.51926 1.000 24.68601 584 PRO A CA 1
ATOM 4480 C C . PRO A 1 584 ? 14.93449 29.76984 35.75185 1.000 24.41913 584 PRO A C 1
ATOM 4481 O O . PRO A 1 584 ? 16.02618 29.19409 35.68411 1.000 24.47001 584 PRO A O 1
ATOM 4485 N N . LEU A 1 585 ? 13.80441 29.11426 36.02464 1.000 23.09726 585 LEU A N 1
ATOM 4486 C CA . LEU A 1 585 ? 13.81683 27.66733 36.20101 1.000 22.75300 585 LEU A CA 1
ATOM 4487 C C . LEU A 1 585 ? 13.80899 26.91431 34.87663 1.000 23.30272 585 LEU A C 1
ATOM 4488 O O . LEU A 1 585 ? 14.17461 25.73343 34.84821 1.000 22.65162 585 LEU A O 1
ATOM 4493 N N . HIS A 1 586 ? 13.41341 27.56429 33.78780 1.000 23.02072 586 HIS A N 1
ATOM 4494 C CA . HIS A 1 586 ? 13.38269 26.89293 32.49853 1.000 23.15277 586 HIS A CA 1
ATOM 4495 C C . HIS A 1 586 ? 14.80684 26.63750 32.00755 1.000 22.63512 586 HIS A C 1
ATOM 4496 O O . HIS A 1 586 ? 15.68669 27.48626 32.18418 1.000 22.46545 586 HIS A O 1
ATOM 4503 N N . PRO A 1 587 ? 15.06698 25.47975 31.39412 1.000 26.73075 587 PRO A N 1
ATOM 4504 C CA . PRO A 1 587 ? 16.43902 25.17483 30.95258 1.000 26.23129 587 PRO A CA 1
ATOM 4505 C C . PRO A 1 587 ? 16.97416 26.12137 29.89218 1.000 26.77194 587 PRO A C 1
ATOM 4506 O O . PRO A 1 587 ? 18.19097 26.14355 29.66790 1.000 26.90639 587 PRO A O 1
ATOM 4510 N N . SER A 1 588 ? 16.11654 26.90254 29.23290 1.000 25.06954 588 SER A N 1
ATOM 4511 C CA . SER A 1 588 ? 16.58418 27.87063 28.24910 1.000 25.54176 588 SER A CA 1
ATOM 4512 C C . SER A 1 588 ? 17.15545 29.13467 28.88083 1.000 25.31705 588 SER A C 1
ATOM 4513 O O . SER A 1 588 ? 17.72476 29.95992 28.15860 1.000 25.64837 588 SER A O 1
ATOM 4516 N N . TYR A 1 589 ? 17.02359 29.30360 30.19682 1.000 25.49178 589 TYR A N 1
ATOM 4517 C CA . TYR A 1 589 ? 17.53014 30.50153 30.85421 1.000 25.52591 589 TYR A CA 1
ATOM 4518 C C . TYR A 1 589 ? 19.04529 30.58462 30.72300 1.000 25.27869 589 TYR A C 1
ATOM 4519 O O . TYR A 1 589 ? 19.75042 29.57565 30.80653 1.000 25.17376 589 TYR A O 1
ATOM 4528 N N . GLN A 1 590 ? 19.54588 31.80019 30.52322 1.000 36.01001 590 GLN A N 1
ATOM 4529 C CA . GLN A 1 590 ? 20.96011 32.03741 30.25723 1.000 36.73492 590 GLN A CA 1
ATOM 4530 C C . GLN A 1 590 ? 21.57513 32.78573 31.43244 1.000 36.15137 590 GLN A C 1
ATOM 4531 O O . GLN A 1 590 ? 21.26076 33.95842 31.66518 1.000 36.57838 590 GLN A O 1
ATOM 4537 N N . ASN A 1 591 ? 22.44672 32.10340 32.16869 1.000 21.47347 591 ASN A N 1
ATOM 4538 C CA . ASN A 1 591 ? 23.25344 32.76291 33.18217 1.000 21.39983 591 ASN A CA 1
ATOM 4539 C C . ASN A 1 591 ? 24.23903 33.71667 32.51364 1.000 21.69837 591 ASN A C 1
ATOM 4540 O O . ASN A 1 591 ? 24.74171 33.45442 31.41809 1.000 22.36601 591 ASN A O 1
ATOM 4545 N N . GLY A 1 592 ? 24.50087 34.84259 33.16980 1.000 20.81558 592 GLY A N 1
ATOM 4546 C CA . GLY A 1 592 ? 25.34512 35.84271 32.54145 1.000 22.36939 592 GLY A CA 1
ATOM 4547 C C . GLY A 1 592 ? 25.69645 36.96177 33.49552 1.000 22.21149 592 GLY A C 1
ATOM 4548 O O . GLY A 1 592 ? 25.32490 36.95123 34.67201 1.000 20.93812 592 GLY A O 1
ATOM 4549 N N . ASP A 1 593 ? 26.41748 37.94726 32.95250 1.000 30.79805 593 ASP A N 1
ATOM 4550 C CA . ASP A 1 593 ? 26.93729 39.04018 33.76940 1.000 31.47191 593 ASP A CA 1
ATOM 4551 C C . ASP A 1 593 ? 25.81662 39.89534 34.34863 1.000 31.10801 593 ASP A C 1
ATOM 4552 O O . ASP A 1 593 ? 25.92193 40.37994 35.48039 1.000 30.68200 593 ASP A O 1
ATOM 4557 N N . LYS A 1 594 ? 24.74342 40.10513 33.58624 1.000 36.36017 594 LYS A N 1
ATOM 4558 C CA . LYS A 1 594 ? 23.67262 41.00930 33.98253 1.000 37.13199 594 LYS A CA 1
ATOM 4559 C C . LYS A 1 594 ? 22.37453 40.27579 34.30118 1.000 36.43016 594 LYS A C 1
ATOM 4560 O O . LYS A 1 594 ? 21.31312 40.90353 34.36883 1.000 36.50176 594 LYS A O 1
ATOM 4566 N N . ALA A 1 595 ? 22.43430 38.96302 34.49991 1.000 25.74911 595 ALA A N 1
ATOM 4567 C CA . ALA A 1 595 ? 21.23090 38.19722 34.79010 1.000 25.07911 595 ALA A CA 1
ATOM 4568 C C . ALA A 1 595 ? 20.77218 38.43704 36.22400 1.000 24.86901 595 ALA A C 1
ATOM 4569 O O . ALA A 1 595 ? 21.58471 38.61011 37.13559 1.000 24.76673 595 ALA A O 1
ATOM 4571 N N . ASP A 1 596 ? 19.45107 38.45419 36.41936 1.000 24.05417 596 ASP A N 1
ATOM 4572 C CA . ASP A 1 596 ? 18.88688 38.61058 37.75430 1.000 23.81500 596 ASP A CA 1
ATOM 4573 C C . ASP A 1 596 ? 18.96672 37.33420 38.57903 1.000 23.26752 596 ASP A C 1
ATOM 4574 O O . ASP A 1 596 ? 18.90854 37.40539 39.81116 1.000 23.05276 596 ASP A O 1
ATOM 4579 N N . PHE A 1 597 ? 19.09627 36.17753 37.93329 1.000 23.48683 597 PHE A N 1
ATOM 4580 C CA . PHE A 1 597 ? 19.14495 34.89386 38.61490 1.000 22.74190 597 PHE A CA 1
ATOM 4581 C C . PHE A 1 597 ? 20.38219 34.12471 38.18145 1.000 22.54105 597 PHE A C 1
ATOM 4582 O O . PHE A 1 597 ? 20.94251 34.35999 37.10902 1.000 23.05573 597 PHE A O 1
ATOM 4590 N N . VAL A 1 598 ? 20.79165 33.18339 39.02550 1.000 23.91086 598 VAL A N 1
ATOM 4591 C CA . VAL A 1 598 ? 21.75082 32.15209 38.65157 1.000 23.84088 598 VAL A CA 1
ATOM 4592 C C . VAL A 1 598 ? 21.04764 30.80800 38.79349 1.000 22.55526 598 VAL A C 1
ATOM 4593 O O . VAL A 1 598 ? 20.61952 30.43427 39.89352 1.000 22.26343 598 VAL A O 1
ATOM 4597 N N . ARG A 1 599 ? 20.89996 30.10103 37.67661 1.000 18.45704 599 ARG A N 1
ATOM 4598 C CA . ARG A 1 599 ? 20.18283 28.83407 37.64362 1.000 17.73718 599 ARG A CA 1
ATOM 4599 C C . ARG A 1 599 ? 21.15953 27.67541 37.79617 1.000 16.89165 599 ARG A C 1
ATOM 4600 O O . ARG A 1 599 ? 22.18619 27.62362 37.10997 1.000 16.86924 599 ARG A O 1
ATOM 4608 N N . LEU A 1 600 ? 20.83326 26.74759 38.69278 1.000 20.06700 600 LEU A N 1
ATOM 4609 C CA . LEU A 1 600 ? 21.63371 25.55009 38.92659 1.000 18.97206 600 LEU A CA 1
ATOM 4610 C C . LEU A 1 600 ? 20.73529 24.33574 38.73216 1.000 18.60564 600 LEU A C 1
ATOM 4611 O O . LEU A 1 600 ? 19.84082 24.08228 39.54671 1.000 18.25295 600 LEU A O 1
ATOM 4616 N N . GLY A 1 601 ? 20.96774 23.59084 37.65144 1.000 20.30358 601 GLY A N 1
ATOM 4617 C CA . GLY A 1 601 ? 20.16891 22.42116 37.36895 1.000 20.32015 601 GLY A CA 1
ATOM 4618 C C . GLY A 1 601 ? 20.68820 21.16770 38.05032 1.000 19.84387 601 GLY A C 1
ATOM 4619 O O . GLY A 1 601 ? 21.83636 21.09418 38.48317 1.000 19.80958 601 GLY A O 1
ATOM 4620 N N . TYR A 1 602 ? 19.80902 20.17434 38.15278 1.000 20.48650 602 TYR A N 1
ATOM 4621 C CA . TYR A 1 602 ? 20.18039 18.86089 38.65841 1.000 20.45991 602 TYR A CA 1
ATOM 4622 C C . TYR A 1 602 ? 19.32050 17.82184 37.94861 1.000 21.52695 602 TYR A C 1
ATOM 4623 O O . TYR A 1 602 ? 18.52816 18.14709 37.06046 1.000 22.59310 602 TYR A O 1
ATOM 4632 N N . ARG A 1 603 ? 19.48632 16.56084 38.33623 1.000 18.68344 603 ARG A N 1
ATOM 4633 C CA . ARG A 1 603 ? 18.80353 15.45666 37.68134 1.000 19.69605 603 ARG A CA 1
ATOM 4634 C C . ARG A 1 603 ? 18.00034 14.64723 38.68918 1.000 20.31794 603 ARG A C 1
ATOM 4635 O O . ARG A 1 603 ? 18.34563 14.57161 39.87273 1.000 19.34653 603 ARG A O 1
ATOM 4643 N N . ILE A 1 604 ? 16.92279 14.03870 38.20087 1.000 23.49745 604 ILE A N 1
ATOM 4644 C CA . ILE A 1 604 ? 16.07356 13.16245 38.99582 1.000 24.63102 604 ILE A CA 1
ATOM 4645 C C . ILE A 1 604 ? 15.90235 11.85990 38.22889 1.000 26.50954 604 ILE A C 1
ATOM 4646 O O . ILE A 1 604 ? 15.36446 11.85839 37.11512 1.000 27.57974 604 ILE A O 1
ATOM 4651 N N . GLY A 1 605 ? 16.36605 10.76043 38.81737 1.000 26.24928 605 GLY A N 1
ATOM 4652 C CA . GLY A 1 605 ? 16.16824 9.44333 38.25197 1.000 27.73271 605 GLY A CA 1
ATOM 4653 C C . GLY A 1 605 ? 15.43848 8.53234 39.22112 1.000 28.72228 605 GLY A C 1
ATOM 4654 O O . GLY A 1 605 ? 14.99940 8.97039 40.28505 1.000 28.56696 605 GLY A O 1
ATOM 4655 N N . VAL A 1 606 ? 15.30608 7.26340 38.85046 1.000 31.15577 606 VAL A N 1
ATOM 4656 C CA . VAL A 1 606 ? 14.66164 6.29096 39.72346 1.000 32.86426 606 VAL A CA 1
ATOM 4657 C C . VAL A 1 606 ? 15.50543 6.08693 40.97911 1.000 32.61103 606 VAL A C 1
ATOM 4658 O O . VAL A 1 606 ? 16.72874 5.95196 40.90775 1.000 32.00520 606 VAL A O 1
#

Secondary structure (DSSP, 8-state):
--SEEEEEE--S--EEEEEE-GGGGGG--TTSBPPPP--B-TTS-BSSSS-SSGGG-SEEEESSHHHHHTT-B-TTT--B-EEEEEE--SSSEEEEEEE--SSS---HHHHHHHHHHTT---S--TTTSSHHHHHTTSS-HHHHHHHTTEEEEE--S----EETTS-B----EEEE-HHHHHHH-EEEEEEEE----S-GGGS-HHHHHHHHHHHHHHHHHHHHHHHHHHIIIIII-TTSTT--S-----HHHHHHHHHHHHHHHHHT-GGG---GGG----HHHHHHHHHHHHHHHHHHTTPPTTSPPS--HHHHHHHHHHHHHHHHT--GGG--HHHHHHHT-TTHHHHHS-SS---SSSHHHHHHHHHHHHHHHHHHH-GGGGGSTT-S-HHHHHHHHHHHHHHHT-TTSPPEEPPP-EEEEEETTEEEEES-HHHHSEEESSSS-SSEEEEEEEEEE-TTSPTT--EE--EEEEEE-SSTTSEEE-GGG-EEEETTEEPPEEEEEEEETTEEEEEEEESS--EE-SSS-EEEEEEEEE-TTSB-SSSS--BSSSS-EEEEE-SPPPS--SSS---GGGSTT----TT-SEEEEE-EEE-

Nearest PDB structures (foldseek):
  7rb4-assembly1_A  TM=1.002E+00  e=0.000E+00  Seinonella peptonophila
  7ri3-assembly4_D  TM=8.169E-01  e=3.494E-40  Streptomyces albireticuli
  7ri3-assembly3_C  TM=7.888E-01  e=5.341E-41  Streptomyces albireticuli
  7ri3-assembly2_B  TM=8.166E-01  e=1.055E-39  Streptomyces albireticuli
  7ri3-assembly1_A  TM=8.060E-01  e=2.698E-39  Streptomyces albireticuli

Organism: NCBI:txid112248

Solvent-accessible surface area: 25240 Å² total; per-residue (Å²): 126,45,55,18,84,21,91,95,29,166,30,209,99,41,64,2,35,33,4,6,23,3,30,10,28,152,8,18,50,80,42,112,46,3,80,86,11,124,30,84,47,145,148,48,50,31,39,20,17,5,0,47,14,58,11,18,27,1,0,17,2,12,67,37,48,2,10,2,0,5,62,0,6,18,41,74,20,0,0,0,0,0,0,2,48,0,56,0,12,105,104,9,57,6,0,61,8,42,24,135,41,72,65,56,37,44,14,24,5,4,0,5,100,4,0,53,110,111,48,5,19,148,113,35,81,60,177,106,4,48,51,92,34,4,42,57,67,125,37,64,0,5,66,10,0,4,107,8,102,0,0,0,0,10,1,36,65,15,27,7,3,50,14,113,104,55,42,90,16,49,13,26,16,4,2,0,1,18,51,3,0,40,138,55,1,81,0,39,75,84,35,81,12,10,16,148,41,213,63,5,90,85,45,83,88,152,59,49,102,82,40,11,95,143,32,39,32,69,0,36,91,30,12,34,38,24,32,42,114,20,26,60,91,44,20,24,125,107,105,28,176,53,21,50,72,31,52,45,30,75,10,132,89,0,44,74,46,0,43,110,0,0,106,54,4,30,108,105,42,107,100,3,94,31,58,58,109,94,40,32,83,64,111,130,120,0,46,133,14,2,84,59,11,1,77,98,0,30,105,58,5,89,20,48,109,86,49,87,75,38,7,69,18,113,60,0,0,45,17,0,9,30,7,14,128,92,6,84,91,54,71,24,112,66,17,76,82,24,50,1,2,17,17,1,0,48,35,0,1,86,2,0,29,1,1,34,33,27,130,67,156,53,6,60,8,8,0,6,1,1,0,0,0,0,0,0,0,2,5,3,4,4,12,21,0,26,91,10,87,155,26,135,20,20,3,26,13,3,0,10,2,2,0,31,1,0,28,37,1,3,12,14,17,26,54,15,70,55,24,108,39,75,109,76,76,64,1,25,80,0,8,0,0,0,26,29,74,123,14,2,23,49,6,75,0,58,133,31,58,57,9,35,39,24,0,2,0,0,0,18,7,8,121,139,16,72,141,46,14,4,16,0,4,14,3,0,1,0,21,0,0,54,122,99,103,6,0,31,9,0,17,40,11,3,5,5,3,8,13,9,26,10,27,5,2,16,22,44,64,15,76,53,117,76,44,50,0,0,0,0,39,21,16,28,22,11,0,0,0,124,15,2,2,0,0,0,3,0,0,0,34,9,7,96,58,0,6,44,130,78,106,114,62,69,11,62,6,90,84,9,0,0,0,0,17,0,25,42,72,50,88,125,76,115,88,89,53,43,25,84,0,2,97,63,74,44,138,45,28,122,172,16,58,7,0,34,3,26,10,137,20,13,66

B-factor: mean 33.38, std 14.32, range [8.67, 118.67]

Foldseek 3Di:
DQQKDKDWDQDPAQKWKAAAEAVLLVQADAPAFGDQFPDAAPVRQTGQQLWSFQLQGFHKTWRAQLFNLLLQYDQAQRQGFFMFIKGADNPAIEMEMDHPDLQAFDDLQSVVVVCVVVVQQDPDDCVRDHVVCCQVVVDHRLVSVVVSRYKYKYCGPHFAFAFPVRDTDGIIMIGHRPVSRRPPMGTNDGPDTQDPDDDPSVDDSVVSNVSRVVRVVVSVVVSLVSVVVCCCPAANPPPHPNHDPFQAEPLVVLLVLLLVLLVVVCVVDVVLVDAPVQFDLDLVVLLVVLVVCLVVLCVSLVPDPPDDQLFHSNLLSVLLNVLLVVLVPDAQAQADLQLSLLQSQFSCQSGLRPLQAADRPSRSSSSSSSLNSSLSSSCRSNVSSQSHPPHVGSSSSSSNSVSVASVVLRRRGGFTDDADFPPWWDAQQKIKGWRRDNQAQEAECQVVHFWKHKTKMKIAGHPPDDPRGKWWFFKKKWWAFLDPQAKAFTSSPKWKDKDHGTFNWHWDWDDDDSTIMIIIGGPGTHMHTNRIMMMIMTMITHGPQQWDDDDDIDGPPPFIKMKIFGHRQDPDDDVSDDCVLGDPVDDGYNHDRIIIGTHYYHD

CATH classification: 3.90.175.10

InterPro domains:
  IPR022406 Diphtheria toxin, catalytic domain [PF02763] (14-98)
  IPR036801 Diphtheria toxin, translocation domain superfamily [SSF56845] (252-412)

Radius of gyration: 25.05 Å; Cα contacts (8 Å, |Δi|>4): 1304; chains: 1; bounding box: 54×83×55 Å

Sequence (603 aa):
NESIVVEIVKLKNFHVYRGVSPIGVKDYQVGQKIVKSTSTDEHGNPVGLGNYDPHWQGLYAAEHLHHAASYAVDNNSGVPGGLFKIKLPEDVRFVRYENKDAAQAITPGRLYRALREEGLIKLTTAKELNETHFNSNQNFLTNELGKEKIILIDTDEFESFTDINGMKIPRLEFIIPWNIATEQVQVSEEVKVWYKGRDFSSLNAKERLELMMKLRGPYENDLTSYEAKFKDLIICRSASYYSSGSSCLDWEKIKTESQRIVKQIIEEHPELQSHSKNAVTDKEKLQKIYNDYAPKIDKLSSLKEGVSRATTALNIASWAAGLAETFSNKNADGLDKAAAVTAIIPGLGQAVGIANGIEKHDGEAIAINSIALSALVVAQAIPIVGEIADVVGAGLILAGGLAQLIQSVSPDTPPHVEPPHFYPQTSNHVTVGWLNQKIDEMIHAWYPHEGYRSHHFVIKIANDAPENTTMPITEIMAKLGSQTKQLDLVPERVWVYQNNNVITCTKQTVSLKTDRFAVIRPLFPTMLTKSRPIVVRMAYITGENSCTTDANPTCFPENPAIAVRVTPLPSNNECEWDHTPLHPSYQNGDKADFVRLGYRIGV